Protein 4O1I (pdb70)

Organism: Mycobacterium tuberculosis (strain ATCC 25618 / H37Rv) (NCBI:txid83332)

GO terms:
  GO:0005886 plasma membrane (C, HDA)
  GO:0042128 nitrate assimilation (P, IMP)
  GO:0045893 positive regulation of DNA-templated transcription (P, IMP)

Foldseek 3Di:
DFEEEEADPDPDCCQQAVQQVVDPYHYDYDHLDPCCLVVCPPGQAYEYRCADPVPSSLVSQLSQLDDPHDRAYEYEYAPVCVVVDDVNSNHLYYHYSHDHPVVVVVSSVVSRD/DFEEEEADPPPDCCQQAVQCVVDPYHYDYDHLDLVCVVVCDVGQEYEYRCADPVVSSLVNLLSQAPPPPHRAYEYEYAPVCPVVDDCNSRHLYYHYSHDHPVRVVVSSVVSRD/DFEEEEAEPDPDCCQQAVQCVVDPYHYDYDHLDLVCLVVCPPGQEYEYEPADPVPSSLVNLLSCLDPPHDRAYEYEYAPVCPVVDDVSSNHLYYHYSPDHNVVVVVSSVVSSD/DFEEEEADPPPDCCQQAVQCVVDPYHYHYDHLDLCCLVVCPPGQAYEYECADPVVSSLVNLLSCQDDPHDRAYEYEYAVDCPVVDDVNSNHLYYHYSPDHNVVVVVVSVVSSVD/DFEEEEAEPPPDCCQQAVQQVVDPYHYDYDHLDLCCLVVCPPGQEYEYEPADPVPSRLVNLQSCLDDPHDRAYEYEYAPVCVVVDDVSSVHLYYHYSHDHNVVVVVSSVVSRD

Structure (mmCIF, N/CA/C/O backbone):
data_4O1I
#
_entry.id   4O1I
#
_cell.length_a   144.241
_cell.length_b   144.241
_cell.length_c   92.150
_cell.angle_alpha   90.000
_cell.angle_beta   90.000
_cell.angle_gamma   90.000
#
_symmetry.space_group_name_H-M   'I 41'
#
loop_
_entity.id
_entit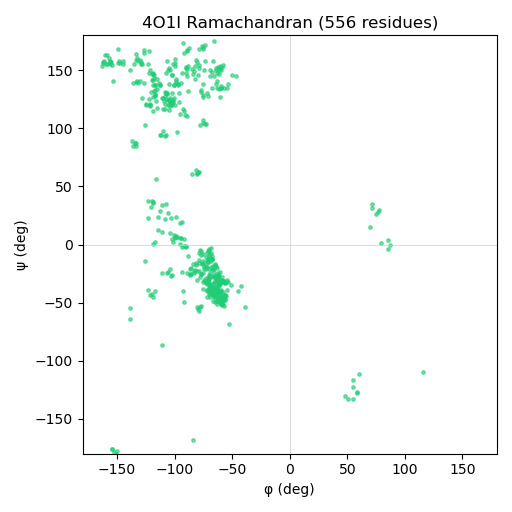y.type
_entity.pdbx_description
1 polymer 'Transcriptional regulatory protein'
2 water water
#
loop_
_atom_site.group_PDB
_atom_site.id
_atom_site.type_symbol
_atom_site.label_atom_id
_atom_site.label_alt_id
_atom_site.label_comp_id
_atom_site.label_asym_id
_atom_site.label_entity_id
_atom_site.label_seq_id
_atom_site.pdbx_PDB_ins_code
_atom_site.Cartn_x
_atom_site.Cartn_y
_atom_site.Cartn_z
_atom_site.occupancy
_atom_site.B_iso_or_equiv
_atom_site.auth_seq_id
_atom_site.auth_comp_id
_atom_site.auth_asym_id
_atom_site.auth_atom_id
_atom_site.pdbx_PDB_model_num
ATOM 1 N N . MET A 1 21 ? 13.617 -25.905 28.717 1.00 61.83 1 MET A N 1
ATOM 2 C CA . MET A 1 21 ? 13.718 -24.473 29.049 1.00 62.33 1 MET A CA 1
ATOM 3 C C . MET A 1 21 ? 13.907 -23.593 27.805 1.00 45.02 1 MET A C 1
ATOM 4 O O . MET A 1 21 ? 13.147 -22.645 27.616 1.00 56.87 1 MET A O 1
ATOM 9 N N . LEU A 1 22 ? 14.903 -23.895 26.963 1.00 36.14 2 LEU A N 1
ATOM 10 C CA . LEU A 1 22 ? 15.117 -23.120 25.726 1.00 28.42 2 LEU A CA 1
ATOM 11 C C . LEU A 1 22 ? 14.343 -23.719 24.552 1.00 31.02 2 LEU A C 1
ATOM 12 O O . LEU A 1 22 ? 14.147 -24.936 24.492 1.00 28.69 2 LEU A O 1
ATOM 17 N N . GLU A 1 23 ? 13.890 -22.862 23.635 1.00 31.62 3 GLU A N 1
ATOM 18 C CA . GLU A 1 23 ? 13.382 -23.330 22.347 1.00 36.62 3 GLU A CA 1
ATOM 19 C C . GLU A 1 23 ? 14.461 -23.048 21.311 1.00 33.23 3 GLU A C 1
ATOM 20 O O . GLU A 1 23 ? 14.922 -21.911 21.169 1.00 33.63 3 GLU A O 1
ATOM 26 N N . LEU A 1 24 ? 14.851 -24.088 20.585 1.00 27.51 4 LEU A N 1
ATOM 27 C CA . LEU A 1 24 ? 15.943 -23.992 19.633 1.00 24.49 4 LEU A CA 1
ATOM 28 C C . LEU A 1 24 ? 15.485 -24.297 18.217 1.00 27.68 4 LEU A C 1
ATOM 29 O O . LEU A 1 24 ? 14.710 -25.230 17.988 1.00 34.39 4 LEU A O 1
ATOM 34 N N . LEU A 1 25 ? 15.960 -23.497 17.270 1.00 26.63 5 LEU A N 1
ATOM 35 C CA . LEU A 1 25 ? 15.726 -23.770 15.863 1.00 24.24 5 LEU A CA 1
ATOM 36 C C . LEU A 1 25 ? 16.986 -24.329 15.231 1.00 25.31 5 LEU A C 1
ATOM 37 O O . LEU A 1 25 ? 18.041 -23.688 15.245 1.00 24.97 5 LEU A O 1
ATOM 42 N N . LEU A 1 26 ? 16.869 -25.518 14.659 1.00 28.04 6 LEU A N 1
ATOM 43 C CA . LEU A 1 26 ? 17.994 -26.128 13.978 1.00 28.67 6 LEU A CA 1
ATOM 44 C C . LEU A 1 26 ? 17.787 -26.116 12.473 1.00 25.31 6 LEU A C 1
ATOM 45 O O . LEU A 1 26 ? 16.863 -26.738 11.956 1.00 27.89 6 LEU A O 1
ATOM 50 N N . LEU A 1 27 ? 18.654 -25.397 11.772 1.00 23.13 7 LEU A N 1
ATOM 51 C CA . LEU A 1 27 ? 18.593 -25.358 10.322 1.00 21.56 7 LEU A CA 1
ATOM 52 C C . LEU A 1 27 ? 19.471 -26.452 9.751 1.00 21.40 7 LEU A C 1
ATOM 53 O O . LEU A 1 27 ? 20.696 -26.404 9.865 1.00 20.93 7 LEU A O 1
ATOM 58 N N . THR A 1 28 ? 18.838 -27.444 9.140 1.00 22.48 8 THR A N 1
ATOM 59 C CA . THR A 1 28 ? 19.550 -28.625 8.682 1.00 24.24 8 THR A CA 1
ATOM 60 C C . THR A 1 28 ? 18.807 -29.324 7.553 1.00 25.96 8 THR A C 1
ATOM 61 O O . THR A 1 28 ? 17.587 -29.204 7.431 1.00 27.56 8 THR A O 1
ATOM 65 N N . SER A 1 29 ? 19.547 -30.072 6.744 1.00 32.04 9 SER A N 1
ATOM 66 C CA . SER A 1 29 ? 18.939 -30.834 5.666 1.00 36.49 9 SER A CA 1
ATOM 67 C C . SER A 1 29 ? 18.692 -32.262 6.139 1.00 43.16 9 SER A C 1
ATOM 68 O O . SER A 1 29 ? 18.172 -33.094 5.391 1.00 44.16 9 SER A O 1
ATOM 71 N N . GLU A 1 30 ? 19.059 -32.529 7.393 1.00 46.85 10 GLU A N 1
ATOM 72 C CA . GLU A 1 30 ? 18.849 -33.841 7.996 1.00 53.82 10 GLU A CA 1
ATOM 73 C C . GLU A 1 30 ? 17.390 -33.948 8.425 1.00 58.84 10 GLU A C 1
ATOM 74 O O . GLU A 1 30 ? 16.734 -32.939 8.679 1.00 52.91 10 GLU A O 1
ATOM 80 N N . LEU A 1 31 ? 16.884 -35.173 8.500 1.00 73.35 11 LEU A N 1
ATOM 81 C CA . LEU A 1 31 ? 15.501 -35.404 8.905 1.00 88.93 11 LEU A CA 1
ATOM 82 C C . LEU A 1 31 ? 15.302 -35.207 10.408 1.00 95.90 11 LEU A C 1
ATOM 83 O O . LEU A 1 31 ? 14.221 -34.807 10.856 1.00 97.84 11 LEU A O 1
ATOM 88 N N . TYR A 1 32 ? 16.351 -35.494 11.178 1.00 99.32 12 TYR A N 1
ATOM 89 C CA . TYR A 1 32 ? 16.303 -35.393 12.633 1.00 98.07 12 TYR A CA 1
ATOM 90 C C . TYR A 1 32 ? 17.513 -34.634 13.184 1.00 84.86 12 TYR A C 1
ATOM 91 O O . TYR A 1 32 ? 18.546 -34.550 12.516 1.00 89.91 12 TYR A O 1
ATOM 100 N N . PRO A 1 33 ? 17.386 -34.070 14.402 1.00 68.61 13 PRO A N 1
ATOM 101 C CA . PRO A 1 33 ? 18.469 -33.254 14.965 1.00 63.54 13 PRO A CA 1
ATOM 102 C C . PRO A 1 33 ? 19.656 -34.074 15.467 1.00 67.26 13 PRO A C 1
ATOM 103 O O . PRO A 1 33 ? 20.757 -33.538 15.634 1.00 69.94 13 PRO A O 1
ATOM 107 N N . ASP A 1 34 ? 19.425 -35.361 15.703 1.00 67.31 14 ASP A N 1
ATOM 108 C CA . ASP A 1 34 ? 20.412 -36.216 16.356 1.00 68.06 14 ASP A CA 1
ATOM 109 C C . ASP A 1 34 ? 21.722 -36.425 15.585 1.00 66.55 14 ASP A C 1
ATOM 110 O O . ASP A 1 34 ? 22.787 -36.403 16.193 1.00 68.45 14 ASP A O 1
ATOM 115 N N . PRO A 1 35 ? 21.660 -36.616 14.250 1.00 63.82 15 PRO A N 1
ATOM 116 C CA . PRO A 1 35 ? 22.933 -36.683 13.515 1.00 61.31 15 PRO A CA 1
ATOM 117 C C . PRO A 1 35 ? 23.773 -35.396 13.588 1.00 51.67 15 PRO A C 1
ATOM 118 O O . PRO A 1 35 ? 24.995 -35.461 13.429 1.00 54.84 15 PRO A O 1
ATOM 122 N N . VAL A 1 36 ? 23.128 -34.255 13.825 1.00 38.13 16 VAL A N 1
ATOM 123 C CA . VAL A 1 36 ? 23.811 -32.962 13.850 1.00 32.40 16 VAL A CA 1
ATOM 124 C C . VAL A 1 36 ? 24.512 -32.721 15.187 1.00 36.36 16 VAL A C 1
ATOM 125 O O . VAL A 1 36 ? 25.704 -32.411 15.216 1.00 41.31 16 VAL A O 1
ATOM 129 N N . LEU A 1 37 ? 23.757 -32.847 16.282 1.00 36.47 17 LEU A N 1
ATOM 130 C CA . LEU A 1 37 ? 24.279 -32.703 17.644 1.00 32.13 17 LEU A CA 1
ATOM 131 C C . LEU A 1 37 ? 23.718 -33.801 18.515 1.00 32.09 17 LEU A C 1
ATOM 132 O O . LEU A 1 37 ? 22.707 -33.594 19.197 1.00 37.88 17 LEU A O 1
ATOM 137 N N . PRO A 1 38 ? 24.363 -34.974 18.508 1.00 26.25 18 PRO A N 1
ATOM 138 C CA . PRO A 1 38 ? 23.831 -36.147 19.226 1.00 26.63 18 PRO A CA 1
ATOM 139 C C . PRO A 1 38 ? 23.547 -35.928 20.721 1.00 29.48 18 PRO A C 1
ATOM 140 O O . PRO A 1 38 ? 22.598 -36.513 21.244 1.00 32.63 18 PRO A O 1
ATOM 144 N N . ALA A 1 39 ? 24.328 -35.085 21.389 1.00 28.61 19 ALA A N 1
ATOM 145 C CA . ALA A 1 39 ? 24.156 -34.904 22.827 1.00 25.76 19 ALA A CA 1
ATOM 146 C C . ALA A 1 39 ? 22.988 -33.992 23.194 1.00 27.80 19 ALA A C 1
ATOM 147 O O . ALA A 1 39 ? 22.535 -34.015 24.340 1.00 35.80 19 ALA A O 1
ATOM 149 N N . LEU A 1 40 ? 22.481 -33.220 22.232 1.00 27.38 20 LEU A N 1
ATOM 150 C CA . LEU A 1 40 ? 21.450 -32.224 22.527 1.00 23.99 20 LEU A CA 1
ATOM 151 C C . LEU A 1 40 ? 20.178 -32.851 23.069 1.00 25.27 20 LEU A C 1
ATOM 152 O O . LEU A 1 40 ? 19.501 -32.264 23.915 1.00 28.61 20 LEU A O 1
ATOM 157 N N . SER A 1 41 ? 19.859 -34.047 22.584 1.00 24.83 21 SER A N 1
ATOM 158 C CA . SER A 1 41 ? 18.642 -34.727 23.003 1.00 26.77 21 SER A CA 1
ATOM 159 C C . SER A 1 41 ? 18.659 -35.017 24.494 1.00 25.62 21 SER A C 1
ATOM 160 O O . SER A 1 41 ? 17.608 -35.033 25.132 1.00 28.99 2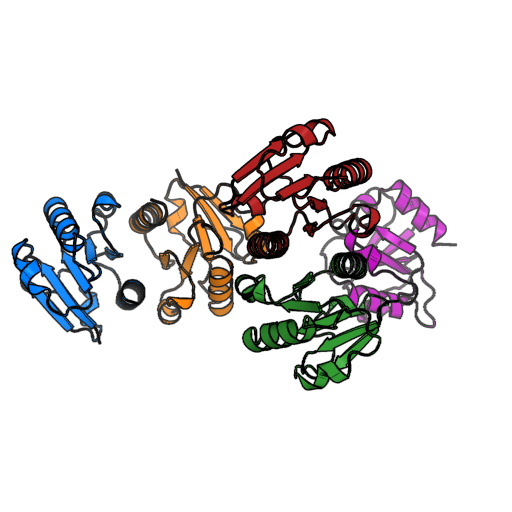1 SER A O 1
ATOM 163 N N . LEU A 1 42 ? 19.852 -35.208 25.057 1.00 24.19 22 LEU A N 1
ATOM 164 C CA . LEU A 1 42 ? 19.977 -35.504 26.480 1.00 24.85 22 LEU A CA 1
ATOM 165 C C . LEU A 1 42 ? 19.584 -34.335 27.397 1.00 28.23 22 LEU A C 1
ATOM 166 O O . LEU A 1 42 ? 19.387 -34.529 28.595 1.00 33.33 22 LEU A O 1
ATOM 171 N N . LEU A 1 43 ? 19.428 -33.146 26.816 1.00 25.18 23 LEU A N 1
ATOM 172 C CA . LEU A 1 43 ? 19.080 -31.923 27.536 1.00 24.25 23 LEU A CA 1
ATOM 173 C C . LEU A 1 43 ? 17.581 -31.632 27.397 1.00 26.35 23 LEU A C 1
ATOM 174 O O . LEU A 1 43 ? 16.936 -32.136 26.476 1.00 27.07 23 LEU A O 1
ATOM 179 N N . PRO A 1 44 ? 17.009 -30.818 28.306 1.00 28.21 24 PRO A N 1
ATOM 180 C CA . PRO A 1 44 ? 15.549 -30.620 28.271 1.00 29.08 24 PRO A CA 1
ATOM 181 C C . PRO A 1 44 ? 15.042 -29.672 27.179 1.00 29.96 24 PRO A C 1
ATOM 182 O O . PRO A 1 44 ? 13.827 -29.590 26.972 1.00 29.12 24 PRO A O 1
ATOM 186 N N . HIS A 1 45 ? 15.947 -28.978 26.489 1.00 30.02 25 HIS A N 1
ATOM 187 C CA . HIS A 1 45 ? 15.543 -27.987 25.487 1.00 32.59 25 HIS A CA 1
ATOM 188 C C . HIS A 1 45 ? 14.749 -28.603 24.350 1.00 34.98 25 HIS A C 1
ATOM 189 O O . HIS A 1 45 ? 14.972 -29.749 23.969 1.00 38.73 25 HIS A O 1
ATOM 196 N N . THR A 1 46 ? 13.807 -27.840 23.816 1.00 37.87 26 THR A N 1
ATOM 197 C CA . THR A 1 46 ? 13.023 -28.310 22.689 1.00 40.73 26 THR A CA 1
ATOM 198 C C . THR A 1 46 ? 13.618 -27.776 21.394 1.00 38.77 26 THR A C 1
ATOM 199 O O . THR A 1 46 ? 14.015 -26.613 21.311 1.00 39.35 26 THR A O 1
ATOM 203 N N . VAL A 1 47 ? 13.693 -28.656 20.398 1.00 31.79 27 VAL A N 1
ATOM 204 C CA . VAL A 1 47 ? 14.345 -28.372 19.125 1.00 26.91 27 VAL A CA 1
ATOM 205 C C . VAL A 1 47 ? 13.390 -28.531 17.958 1.00 31.23 27 VAL A C 1
ATOM 206 O O . VAL A 1 47 ? 12.846 -29.609 17.739 1.00 36.08 27 VAL A O 1
ATOM 210 N N . ARG A 1 48 ? 13.207 -27.450 17.208 1.00 31.15 28 ARG A N 1
ATOM 211 C CA . ARG A 1 48 ? 12.472 -27.474 15.945 1.00 30.32 28 ARG A CA 1
ATOM 212 C C . ARG A 1 48 ? 13.477 -27.548 14.816 1.00 28.70 28 ARG A C 1
ATOM 213 O O . ARG A 1 48 ? 14.530 -26.915 14.876 1.00 26.81 28 ARG A O 1
ATOM 221 N N . THR A 1 49 ? 13.172 -28.331 13.790 1.00 27.14 29 THR A N 1
ATOM 222 C CA . THR A 1 49 ? 14.052 -28.380 12.621 1.00 28.22 29 THR A CA 1
ATOM 223 C C . THR A 1 49 ? 13.442 -27.637 11.439 1.00 29.01 29 THR A C 1
ATOM 224 O O . THR A 1 49 ? 12.222 -27.549 11.298 1.00 30.53 29 THR A O 1
ATOM 228 N N . ALA A 1 50 ? 14.307 -27.089 10.598 1.00 27.50 30 ALA A N 1
ATOM 229 C CA . ALA A 1 50 ? 13.887 -26.441 9.363 1.00 32.06 30 ALA A CA 1
ATOM 230 C C . ALA A 1 50 ? 14.996 -26.644 8.338 1.00 29.87 30 ALA A C 1
ATOM 231 O O . ALA A 1 50 ? 16.144 -26.894 8.717 1.00 29.68 30 ALA A O 1
ATOM 233 N N . PRO A 1 51 ? 14.663 -26.548 7.038 1.00 29.88 31 PRO A N 1
ATOM 234 C CA . PRO A 1 51 ? 15.664 -26.776 5.988 1.00 28.57 31 PRO A CA 1
ATOM 235 C C . PRO A 1 51 ? 16.800 -25.769 6.061 1.00 27.77 31 PRO A C 1
ATOM 236 O O . PRO A 1 51 ? 16.605 -24.645 6.535 1.00 26.82 31 PRO A O 1
ATOM 240 N N . ALA A 1 52 ? 17.981 -26.159 5.594 1.00 27.21 32 ALA A N 1
ATOM 241 C CA . ALA A 1 52 ? 19.117 -25.254 5.640 1.00 24.68 32 ALA A CA 1
ATOM 242 C C . ALA A 1 52 ? 19.034 -24.283 4.472 1.00 25.06 32 ALA A C 1
ATOM 243 O O . ALA A 1 52 ? 19.911 -24.264 3.605 1.00 25.36 32 ALA A O 1
ATOM 245 N N . GLU A 1 53 ? 17.963 -23.490 4.459 1.00 28.84 33 GLU A N 1
ATOM 246 C CA . GLU A 1 53 ? 17.711 -22.518 3.399 1.00 31.92 33 GLU A CA 1
ATOM 247 C C . GLU A 1 53 ? 17.337 -21.150 3.948 1.00 30.15 33 GLU A C 1
ATOM 248 O O . GLU A 1 53 ? 16.907 -21.026 5.096 1.00 29.78 33 GLU A O 1
ATOM 254 N N . ALA A 1 54 ? 17.484 -20.127 3.110 1.00 29.15 34 ALA A N 1
ATOM 255 C CA . ALA A 1 54 ? 17.203 -18.752 3.510 1.00 30.00 34 ALA A CA 1
ATOM 256 C C . ALA A 1 54 ? 15.769 -18.557 3.992 1.00 32.28 34 ALA A C 1
ATOM 257 O O . ALA A 1 54 ? 15.520 -17.738 4.870 1.00 33.20 34 ALA A O 1
ATOM 259 N N . SER A 1 55 ? 14.837 -19.326 3.437 1.00 32.64 35 SER A N 1
ATOM 260 C CA . SER A 1 55 ? 13.432 -19.186 3.792 1.00 32.87 35 SER A CA 1
ATOM 261 C C . SER A 1 55 ? 13.164 -19.628 5.233 1.00 31.99 35 SER A C 1
ATOM 262 O O . SER A 1 55 ? 12.155 -19.250 5.831 1.00 34.17 35 SER A O 1
ATOM 265 N N . SER A 1 56 ? 14.071 -20.414 5.797 1.00 30.11 36 SER A N 1
ATOM 266 C CA . SER A 1 56 ? 13.896 -20.858 7.171 1.00 28.69 36 SER A CA 1
ATOM 267 C C . SER A 1 56 ? 13.993 -19.701 8.174 1.00 29.77 36 SER A C 1
ATOM 268 O O . SER A 1 56 ? 13.465 -19.806 9.284 1.00 29.83 36 SER A O 1
ATOM 271 N N . LEU A 1 57 ? 14.630 -18.594 7.772 1.00 31.20 37 LEU A N 1
ATOM 272 C CA . LEU A 1 57 ? 14.670 -17.369 8.581 1.00 34.65 37 LEU A CA 1
ATOM 273 C C . LEU A 1 57 ? 13.269 -16.907 8.985 1.00 37.96 37 LEU A C 1
ATOM 274 O O . LEU A 1 57 ? 13.066 -16.362 10.068 1.00 40.67 37 LEU A O 1
ATOM 279 N N . LEU A 1 58 ? 12.309 -17.157 8.139 1.00 41.08 38 LEU A N 1
ATOM 280 C CA . LEU A 1 58 ? 10.971 -16.761 8.416 1.00 42.50 38 LEU A CA 1
ATOM 281 C C . LEU A 1 58 ? 10.386 -17.606 9.531 1.00 43.93 38 LEU A C 1
ATOM 282 O O . LEU A 1 58 ? 9.326 -17.327 10.055 1.00 45.65 38 LEU A O 1
ATOM 287 N N . GLU A 1 59 ? 11.070 -18.672 9.864 1.00 43.86 39 GLU A N 1
ATOM 288 C CA . GLU A 1 59 ? 10.566 -19.577 10.850 1.00 47.01 39 GLU A CA 1
ATOM 289 C C . GLU A 1 59 ? 11.208 -19.436 12.193 1.00 50.51 39 GLU A C 1
ATOM 290 O O . GLU A 1 59 ? 10.926 -20.194 13.070 1.00 54.62 39 GLU A O 1
ATOM 296 N N . ALA A 1 60 ? 12.073 -18.463 12.367 1.00 46.74 40 ALA A N 1
ATOM 297 C CA . ALA A 1 60 ? 12.780 -18.351 13.611 1.00 40.96 40 ALA A CA 1
ATOM 298 C C . ALA A 1 60 ? 11.809 -18.134 14.716 1.00 49.68 40 ALA A C 1
ATOM 299 O O . ALA A 1 60 ? 11.880 -18.773 15.715 1.00 50.00 40 ALA A O 1
ATOM 301 N N . GLY A 1 61 ? 10.843 -17.270 14.522 1.00 51.14 41 GLY A N 1
ATOM 302 C CA . GLY A 1 61 ? 9.830 -17.086 15.524 1.00 54.73 41 GLY A CA 1
ATOM 303 C C . GLY A 1 61 ? 10.362 -16.664 16.854 1.00 54.78 41 GLY A C 1
ATOM 304 O O . GLY A 1 61 ? 11.079 -15.707 16.966 1.00 50.13 41 GLY A O 1
ATOM 305 N N . ASN A 1 62 ? 9.975 -17.402 17.875 1.00 57.23 42 ASN A N 1
ATOM 306 C CA . ASN A 1 62 ? 10.358 -17.098 19.237 1.00 64.02 42 ASN A CA 1
ATOM 307 C C . ASN A 1 62 ? 11.449 -17.934 19.833 1.00 51.13 42 ASN A C 1
ATOM 308 O O . ASN A 1 62 ? 11.555 -18.076 21.011 1.00 48.05 42 ASN A O 1
ATOM 313 N N . ALA A 1 63 ? 12.240 -18.517 18.984 1.00 41.82 43 ALA A N 1
ATOM 314 C CA . ALA A 1 63 ? 13.358 -19.329 19.439 1.00 33.18 43 ALA A CA 1
ATOM 315 C C . ALA A 1 63 ? 14.322 -18.492 20.271 1.00 31.64 43 ALA A C 1
ATOM 316 O O . ALA A 1 63 ? 14.405 -17.268 20.102 1.00 35.60 43 ALA A O 1
ATOM 318 N N . ASP A 1 64 ? 15.041 -19.152 21.174 1.00 32.48 44 ASP A N 1
ATOM 319 C CA . ASP A 1 64 ? 16.022 -18.473 22.011 1.00 32.51 44 ASP A CA 1
ATOM 320 C C . ASP A 1 64 ? 17.391 -18.447 21.331 1.00 27.92 44 ASP A C 1
ATOM 321 O O . ASP A 1 64 ? 18.219 -17.578 21.604 1.00 27.62 44 ASP A O 1
ATOM 326 N N . ALA A 1 65 ? 17.608 -19.402 20.432 1.00 25.13 45 ALA A N 1
ATOM 327 C CA . ALA A 1 65 ? 18.820 -19.475 19.629 1.00 22.51 45 ALA A CA 1
ATOM 328 C C . ALA A 1 65 ? 18.541 -20.254 18.340 1.00 21.79 45 ALA A C 1
ATOM 329 O O . ALA A 1 65 ? 17.594 -21.042 18.271 1.00 21.70 45 ALA A O 1
ATOM 331 N N . VAL A 1 66 ? 19.363 -20.011 17.323 1.00 20.93 46 VAL A N 1
ATOM 332 C CA . VAL A 1 66 ? 19.294 -20.732 16.057 1.00 22.02 46 VAL A CA 1
ATOM 333 C C . VAL A 1 66 ? 20.605 -21.467 15.805 1.00 20.59 46 VAL A C 1
ATOM 334 O O . VAL A 1 66 ? 21.678 -20.863 15.855 1.00 19.62 46 VAL A O 1
ATOM 338 N N . LEU A 1 67 ? 20.522 -22.768 15.547 1.00 23.38 47 LEU A N 1
ATOM 339 C CA . LEU A 1 67 ? 21.720 -23.536 15.234 1.00 22.21 47 LEU A CA 1
ATOM 340 C C . LEU A 1 67 ? 21.721 -23.857 13.759 1.00 22.54 47 LEU A C 1
ATOM 341 O O . LEU A 1 67 ? 20.733 -24.364 13.221 1.00 24.57 47 LEU A O 1
ATOM 346 N N . VAL A 1 68 ? 22.843 -23.557 13.114 1.00 19.05 48 VAL A N 1
ATOM 347 C CA . VAL A 1 68 ? 23.018 -23.818 11.694 1.00 17.76 48 VAL A CA 1
ATOM 348 C C . VAL A 1 68 ? 23.912 -25.025 11.518 1.00 17.65 48 VAL A C 1
ATOM 349 O O . VAL A 1 68 ? 25.029 -25.070 12.039 1.00 17.20 48 VAL A O 1
ATOM 353 N N . ASP A 1 69 ? 23.405 -26.011 10.794 1.00 18.60 49 ASP A N 1
ATOM 354 C CA . ASP A 1 69 ? 24.158 -27.221 10.524 1.00 22.07 49 ASP A CA 1
ATOM 355 C C . ASP A 1 69 ? 25.190 -26.983 9.421 1.00 22.80 49 ASP A C 1
ATOM 356 O O . ASP A 1 69 ? 24.858 -26.961 8.229 1.00 23.80 49 ASP A O 1
ATOM 361 N N . ALA A 1 70 ? 26.447 -26.830 9.825 1.00 20.60 50 ALA A N 1
ATOM 362 C CA . ALA A 1 70 ? 27.523 -26.572 8.868 1.00 20.07 50 ALA A CA 1
ATOM 363 C C . ALA A 1 70 ? 28.577 -27.675 8.901 1.00 22.46 50 ALA A C 1
ATOM 364 O O . ALA A 1 70 ? 29.772 -27.422 8.751 1.00 22.04 50 ALA A O 1
ATOM 366 N N . ARG A 1 71 ? 28.118 -28.905 9.099 1.00 24.82 51 ARG A N 1
ATOM 367 C CA . ARG A 1 71 ? 28.996 -30.066 9.145 1.00 25.61 51 ARG A CA 1
ATOM 368 C C . ARG A 1 71 ? 29.591 -30.403 7.785 1.00 28.77 51 ARG A C 1
ATOM 369 O O . ARG A 1 71 ? 30.734 -30.858 7.697 1.00 32.19 51 ARG A O 1
ATOM 377 N N . ASN A 1 72 ? 28.809 -30.189 6.731 1.00 32.86 52 ASN A N 1
ATOM 378 C CA . ASN A 1 72 ? 29.189 -30.662 5.409 1.00 37.07 52 ASN A CA 1
ATOM 379 C C . ASN A 1 72 ? 29.266 -29.566 4.364 1.00 49.09 52 ASN A C 1
ATOM 380 O O . ASN A 1 72 ? 30.145 -29.602 3.502 1.00 55.94 52 ASN A O 1
ATOM 385 N N . ASP A 1 73 ? 28.338 -28.612 4.414 1.00 49.87 53 ASP A N 1
ATOM 386 C CA . ASP A 1 73 ? 28.411 -27.469 3.505 1.00 51.84 53 ASP A CA 1
ATOM 387 C C . ASP A 1 73 ? 28.727 -26.195 4.262 1.00 46.84 53 ASP A C 1
ATOM 388 O O . ASP A 1 73 ? 27.834 -25.499 4.755 1.00 48.09 53 ASP A O 1
ATOM 393 N N . LEU A 1 74 ? 30.013 -25.884 4.310 1.00 29.81 54 LEU A N 1
ATOM 394 C CA . LEU A 1 74 ? 30.504 -24.749 5.058 1.00 25.29 54 LEU A CA 1
ATOM 395 C C . LEU A 1 74 ? 30.106 -23.431 4.408 1.00 26.65 54 LEU A C 1
ATOM 396 O O . LEU A 1 74 ? 29.746 -22.471 5.099 1.00 25.79 54 LEU A O 1
ATOM 401 N N . SER A 1 75 ? 30.129 -23.396 3.082 1.00 31.28 55 SER A N 1
ATOM 402 C CA . SER A 1 75 ? 29.832 -22.168 2.363 1.00 34.38 55 SER A CA 1
ATOM 403 C C . SER A 1 75 ? 28.403 -21.709 2.600 1.00 30.02 55 SER A C 1
ATOM 404 O O . SER A 1 75 ? 28.180 -20.560 2.965 1.00 31.09 55 SER A O 1
ATOM 407 N N . SER A 1 76 ? 27.436 -22.603 2.412 1.00 28.32 56 SER A N 1
ATOM 408 C CA . SER A 1 76 ? 26.041 -22.220 2.584 1.00 33.80 56 SER A CA 1
ATOM 409 C C . SER A 1 76 ? 25.770 -22.052 4.063 1.00 37.11 56 SER A C 1
ATOM 410 O O . SER A 1 76 ? 24.915 -21.256 4.457 1.00 37.34 56 SER A O 1
ATOM 413 N N . GLY A 1 77 ? 26.513 -22.805 4.872 1.00 37.31 57 GLY A N 1
ATOM 414 C CA . GLY A 1 77 ? 26.443 -22.664 6.312 1.00 35.84 57 GLY A CA 1
ATOM 415 C C . GLY A 1 77 ? 26.771 -21.240 6.703 1.00 27.47 57 GLY A C 1
ATOM 416 O O . GLY A 1 77 ? 25.984 -20.605 7.415 1.00 31.18 57 GLY A O 1
ATOM 417 N N . ARG A 1 78 ? 27.908 -20.719 6.241 1.00 24.00 58 ARG A N 1
ATOM 418 C CA . ARG A 1 78 ? 28.237 -19.350 6.625 1.00 21.50 58 ARG A CA 1
ATOM 419 C C . ARG A 1 78 ? 27.332 -18.306 5.977 1.00 21.88 58 ARG A C 1
ATOM 420 O O . ARG A 1 78 ? 27.008 -17.297 6.606 1.00 21.83 58 ARG A O 1
ATOM 428 N N . GLY A 1 79 ? 26.898 -18.566 4.749 1.00 21.20 59 GLY A N 1
ATOM 429 C CA . GLY A 1 79 ? 25.885 -17.734 4.130 1.00 21.38 59 GLY A CA 1
ATOM 430 C C . GLY A 1 79 ? 24.631 -17.667 4.983 1.00 21.42 59 GLY A C 1
ATOM 431 O O . GLY A 1 79 ? 24.047 -16.594 5.166 1.00 22.99 59 GLY A O 1
ATOM 432 N N . LEU A 1 80 ? 24.208 -18.814 5.505 1.00 20.97 60 LEU A N 1
ATOM 433 C CA . LEU A 1 80 ? 23.054 -18.845 6.389 1.00 22.29 60 LEU A CA 1
ATOM 434 C C . LEU A 1 80 ? 23.284 -18.032 7.657 1.00 21.64 60 LEU A C 1
ATOM 435 O O . LEU A 1 80 ? 22.413 -17.263 8.056 1.00 23.32 60 LEU A O 1
ATOM 440 N N . CYS A 1 81 ? 24.451 -18.181 8.279 1.00 21.85 61 CYS A N 1
ATOM 441 C CA . CYS A 1 81 ? 24.749 -17.448 9.511 1.00 22.54 61 CYS A CA 1
ATOM 442 C C . CYS A 1 81 ? 24.774 -15.946 9.296 1.00 22.57 61 CYS A C 1
ATOM 443 O O . CYS A 1 81 ? 24.325 -15.191 10.161 1.00 26.19 61 CYS A O 1
ATOM 446 N N . ARG A 1 82 ? 25.310 -15.514 8.155 1.00 23.18 62 ARG A N 1
ATOM 447 C CA . ARG A 1 82 ? 25.412 -14.090 7.874 1.00 21.65 62 ARG A CA 1
ATOM 448 C C . ARG A 1 82 ? 24.029 -13.470 7.810 1.00 22.75 62 ARG A C 1
ATOM 449 O O . ARG A 1 82 ? 23.816 -12.367 8.317 1.00 22.53 62 ARG A O 1
ATOM 457 N N . LEU A 1 83 ? 23.094 -14.200 7.202 1.00 23.22 63 LEU A N 1
ATOM 458 C CA . LEU A 1 83 ? 21.708 -13.767 7.115 1.00 24.89 63 LEU A CA 1
ATOM 459 C C . LEU A 1 83 ? 21.044 -13.713 8.482 1.00 25.60 63 LEU A C 1
ATOM 460 O O . LEU A 1 83 ? 20.332 -12.751 8.772 1.00 27.73 63 LEU A O 1
ATOM 465 N N . LEU A 1 84 ? 21.294 -14.715 9.325 1.00 22.86 64 LEU A N 1
ATOM 466 C CA . LEU A 1 84 ? 20.706 -14.747 10.665 1.00 24.41 64 LEU A CA 1
ATOM 467 C C . LEU A 1 84 ? 21.197 -13.615 11.569 1.00 28.29 64 LEU A C 1
ATOM 468 O O . LEU A 1 84 ? 20.449 -13.135 12.414 1.00 30.98 64 LEU A O 1
ATOM 473 N N . SER A 1 85 ? 22.451 -13.199 11.406 1.00 31.00 65 SER A N 1
ATOM 474 C CA . SER A 1 85 ? 23.023 -12.154 12.260 1.00 35.82 65 SER A CA 1
ATOM 475 C C . SER A 1 85 ? 22.927 -10.768 11.629 1.00 40.19 65 SER A C 1
ATOM 476 O O . SER A 1 85 ? 23.627 -9.844 12.043 1.00 42.63 65 SER A O 1
ATOM 479 N N . SER A 1 86 ? 21.931 -10.611 10.523 1.00 43.48 66 SER A N 1
ATOM 480 C CA . SER A 1 86 ? 21.786 -9.376 9.765 1.00 49.88 66 SER A CA 1
ATOM 481 C C . SER A 1 86 ? 20.898 -8.354 10.446 1.00 62.09 66 SER A C 1
ATOM 482 O O . SER A 1 86 ? 20.542 -8.490 11.614 1.00 60.83 66 SER A O 1
ATOM 485 N N . THR A 1 87 ? 20.530 -7.319 9.733 1.00 72.63 67 THR A N 1
ATOM 486 C CA . THR A 1 87 ? 20.011 -6.103 10.338 1.00 88.71 67 THR A CA 1
ATOM 487 C C . THR A 1 87 ? 19.087 -5.807 11.515 1.00 94.08 67 THR A C 1
ATOM 488 O O . THR A 1 87 ? 19.420 -5.024 12.389 1.00 95.07 67 THR A O 1
ATOM 492 N N . GLY A 1 88 ? 17.913 -6.405 11.512 1.00 91.37 68 GLY A N 1
ATOM 493 C CA . GLY A 1 88 ? 17.049 -6.445 12.684 1.00 92.30 68 GLY A CA 1
ATOM 494 C C . GLY A 1 88 ? 16.812 -7.845 13.212 1.00 90.33 68 GLY A C 1
ATOM 495 O O . GLY A 1 88 ? 15.670 -8.289 13.338 1.00 97.51 68 GLY A O 1
ATOM 496 N N . ARG A 1 89 ? 17.899 -8.542 13.529 1.00 83.56 69 ARG A N 1
ATOM 497 C CA . ARG A 1 89 ? 17.809 -9.892 14.068 1.00 73.20 69 ARG A CA 1
ATOM 498 C C . ARG A 1 89 ? 18.628 -9.980 15.357 1.00 74.24 69 ARG A C 1
ATOM 499 O O . ARG A 1 89 ? 19.817 -9.644 15.370 1.00 75.74 69 ARG A O 1
ATOM 507 N N . SER A 1 90 ? 17.989 -10.436 16.433 1.00 71.91 70 SER A N 1
ATOM 508 C CA . SER A 1 90 ? 18.588 -10.398 17.770 1.00 68.49 70 SER A CA 1
ATOM 509 C C . SER A 1 90 ? 18.927 -11.786 18.306 1.00 63.77 70 SER A C 1
ATOM 510 O O . SER A 1 90 ? 19.801 -11.931 19.166 1.00 67.22 70 SER A O 1
ATOM 513 N N . ILE A 1 91 ? 18.221 -12.796 17.805 1.00 47.78 71 ILE A N 1
ATOM 514 C CA . ILE A 1 91 ? 18.427 -14.176 18.226 1.00 37.23 71 ILE A CA 1
ATOM 515 C C . ILE A 1 91 ? 19.856 -14.636 17.937 1.00 31.73 71 ILE A C 1
ATOM 516 O O . ILE A 1 91 ? 20.331 -14.513 16.806 1.00 31.35 71 ILE A O 1
ATOM 521 N N . PRO A 1 92 ? 20.542 -15.157 18.977 1.00 26.53 72 PRO A N 1
ATOM 522 C CA . PRO A 1 92 ? 21.916 -15.666 18.950 1.00 23.55 72 PRO A CA 1
ATOM 523 C C . PRO A 1 92 ? 22.081 -16.766 17.934 1.00 22.74 72 PRO A C 1
ATOM 524 O O . PRO A 1 92 ? 21.268 -17.688 17.883 1.00 27.19 72 PRO A O 1
ATOM 528 N N . VAL A 1 93 ? 23.152 -16.692 17.160 1.00 21.40 73 VAL A N 1
ATOM 529 C CA . VAL A 1 93 ? 23.364 -17.619 16.068 1.00 22.26 73 VAL A CA 1
ATOM 530 C C . VAL A 1 93 ? 24.519 -18.533 16.427 1.00 19.75 73 VAL A C 1
ATOM 531 O O . VAL A 1 93 ? 25.610 -18.066 16.797 1.00 20.37 73 VAL A O 1
ATOM 535 N N . LEU A 1 94 ? 24.260 -19.836 16.357 1.00 18.60 74 LEU A N 1
ATOM 536 C CA . LEU A 1 94 ? 25.273 -20.838 16.649 1.00 19.58 74 LEU A CA 1
ATOM 537 C C . LEU A 1 94 ? 25.488 -21.661 15.393 1.00 20.05 74 LEU A C 1
ATOM 538 O O . LEU A 1 94 ? 24.530 -21.991 14.693 1.00 26.77 74 LEU A O 1
ATOM 543 N N . ALA A 1 95 ? 26.730 -22.024 15.112 1.00 20.46 75 ALA A N 1
ATOM 544 C CA . ALA A 1 95 ? 26.991 -22.940 14.005 1.00 18.11 75 ALA A CA 1
ATOM 545 C C . ALA A 1 95 ? 27.510 -24.250 14.567 1.00 18.01 75 ALA A C 1
ATOM 546 O O . ALA A 1 95 ? 28.323 -24.261 15.508 1.00 17.46 75 ALA A O 1
ATOM 548 N N . VAL A 1 96 ? 27.009 -25.347 14.008 1.00 21.40 76 VAL A N 1
ATOM 549 C CA . VAL A 1 96 ? 27.485 -26.673 14.355 1.00 25.03 76 VAL A CA 1
ATOM 550 C C . VAL A 1 96 ? 28.403 -27.127 13.235 1.00 27.51 76 VAL A C 1
ATOM 551 O O . VAL A 1 96 ? 28.010 -27.218 12.066 1.00 29.59 76 VAL A O 1
ATOM 555 N N . VAL A 1 97 ? 29.642 -27.395 13.609 1.00 22.83 77 VAL A N 1
ATOM 556 C CA . VAL A 1 97 ? 30.692 -27.620 12.640 1.00 21.74 77 VAL A CA 1
ATOM 557 C C . VAL A 1 97 ? 31.441 -28.917 12.958 1.00 20.22 77 VAL A C 1
ATOM 558 O O . VAL A 1 97 ? 31.418 -29.389 14.097 1.00 22.44 77 VAL A O 1
ATOM 562 N N . SER A 1 98 ? 32.089 -29.513 11.963 1.00 20.58 78 SER A N 1
ATOM 563 C CA . SER A 1 98 ? 32.909 -30.697 12.233 1.00 20.74 78 SER A CA 1
ATOM 564 C C . SER A 1 98 ? 34.303 -30.222 12.617 1.00 24.69 78 SER A C 1
ATOM 565 O O . SER A 1 98 ? 34.633 -29.047 12.457 1.00 20.30 78 SER A O 1
ATOM 568 N N . GLU A 1 99 ? 35.138 -31.126 13.109 1.00 26.89 79 GLU A N 1
ATOM 569 C CA . GLU A 1 99 ? 36.420 -30.690 13.645 1.00 34.58 79 GLU A CA 1
ATOM 570 C C . GLU A 1 99 ? 37.318 -30.079 12.561 1.00 30.34 79 GLU A C 1
ATOM 571 O O . GLU A 1 99 ? 38.080 -29.149 12.841 1.00 28.40 79 GLU A O 1
ATOM 577 N N . GLY A 1 100 ? 37.138 -30.516 11.311 1.00 26.89 80 GLY A N 1
ATOM 578 C CA . GLY A 1 100 ? 37.980 -30.047 10.213 1.00 36.12 80 GLY A CA 1
ATOM 579 C C . GLY A 1 100 ? 37.344 -28.936 9.392 1.00 36.21 80 GLY A C 1
ATOM 580 O O . GLY A 1 100 ? 37.690 -28.732 8.226 1.00 52.78 80 GLY A O 1
ATOM 581 N N . GLY A 1 101 ? 36.413 -28.217 10.012 1.00 34.57 81 GLY A N 1
ATOM 582 C CA . GLY A 1 101 ? 35.781 -27.051 9.426 1.00 21.27 81 GLY A CA 1
ATOM 583 C C . GLY A 1 101 ? 35.924 -25.870 10.366 1.00 20.62 81 GLY A C 1
ATOM 584 O O . GLY A 1 101 ? 35.668 -24.725 9.992 1.00 22.08 81 GLY A O 1
ATOM 585 N N . LEU A 1 102 ? 36.303 -26.160 11.610 1.00 21.59 82 LEU A N 1
ATOM 586 C CA . LEU A 1 102 ? 36.742 -25.140 12.561 1.00 24.47 82 LEU A CA 1
ATOM 587 C C . LEU A 1 102 ? 37.668 -24.080 11.947 1.00 23.61 82 LEU A C 1
ATOM 588 O O . LEU A 1 102 ? 37.605 -22.907 12.306 1.00 33.12 82 LEU A O 1
ATOM 593 N N . VAL A 1 103 ? 38.519 -24.496 11.017 1.00 27.86 83 VAL A N 1
ATOM 594 C CA . VAL A 1 103 ? 39.468 -23.586 10.385 1.00 24.85 83 VAL A CA 1
ATOM 595 C C . VAL A 1 103 ? 38.791 -22.541 9.472 1.00 27.49 83 VAL A C 1
ATOM 596 O O . VAL A 1 103 ? 39.317 -21.441 9.283 1.00 30.66 83 VAL A O 1
ATOM 600 N N . ALA A 1 104 ? 37.623 -22.875 8.930 1.00 24.35 84 ALA A N 1
ATOM 601 C CA . ALA A 1 104 ? 36.883 -21.975 8.042 1.00 25.32 84 ALA A CA 1
ATOM 602 C C . ALA A 1 104 ? 36.083 -20.941 8.829 1.00 20.92 84 ALA A C 1
ATOM 603 O O . ALA A 1 104 ? 35.643 -19.930 8.280 1.00 23.02 84 ALA A O 1
ATOM 605 N N . VAL A 1 105 ? 35.873 -21.217 10.111 1.00 22.92 85 VAL A N 1
ATOM 606 C CA . VAL A 1 105 ? 35.052 -20.368 10.959 1.00 21.38 85 VAL A CA 1
ATOM 607 C C . VAL A 1 105 ? 35.815 -19.102 11.331 1.00 23.88 85 VAL A C 1
ATOM 608 O O . VAL A 1 105 ? 36.960 -19.164 11.776 1.00 26.24 85 VAL A O 1
ATOM 612 N N . SER A 1 106 ? 35.197 -17.948 11.114 1.00 21.17 86 SER A N 1
ATOM 613 C CA . SER A 1 106 ? 35.839 -16.686 11.468 1.00 20.62 86 SER A CA 1
ATOM 614 C C . SER A 1 106 ? 34.816 -15.585 11.728 1.00 22.87 86 SER A C 1
ATOM 615 O O . SER A 1 106 ? 33.614 -15.820 11.665 1.00 21.34 86 SER A O 1
ATOM 618 N N . ALA A 1 107 ? 35.300 -14.376 11.981 1.00 24.57 87 ALA A N 1
ATOM 619 C CA . ALA A 1 107 ? 34.432 -13.264 12.355 1.00 23.69 87 ALA A CA 1
ATOM 620 C C . ALA A 1 107 ? 33.357 -12.924 11.317 1.00 26.14 87 ALA A C 1
ATOM 621 O O . ALA A 1 107 ? 32.257 -12.509 11.674 1.00 28.82 87 ALA A O 1
ATOM 623 N N . ASP A 1 108 ? 33.662 -13.121 10.039 1.00 28.41 88 ASP A N 1
ATOM 624 C CA . ASP A 1 108 ? 32.734 -12.752 8.973 1.00 30.67 88 ASP A CA 1
ATOM 625 C C . ASP A 1 108 ? 31.491 -13.642 8.911 1.00 25.81 88 ASP A C 1
ATOM 626 O O . ASP A 1 108 ? 30.584 -13.395 8.115 1.00 31.39 88 ASP A O 1
ATOM 631 N N . TRP A 1 109 ? 31.454 -14.671 9.755 1.00 23.59 89 TRP A N 1
ATOM 632 C CA . TRP A 1 109 ? 30.289 -15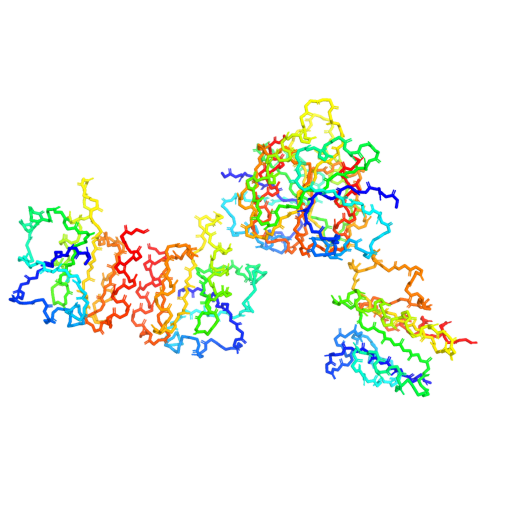.541 9.859 1.00 19.45 89 TRP A CA 1
ATOM 633 C C . TRP A 1 109 ? 29.177 -14.891 10.659 1.00 20.01 89 TRP A C 1
ATOM 634 O O . TRP A 1 109 ? 28.016 -15.265 10.510 1.00 21.77 89 TRP A O 1
ATOM 645 N N . GLY A 1 110 ? 29.537 -13.959 11.541 1.00 21.50 90 GLY A N 1
ATOM 646 C CA . GLY A 1 110 ? 28.561 -13.293 12.399 1.00 21.44 90 GLY A CA 1
ATOM 647 C C . GLY A 1 110 ? 28.008 -14.203 13.483 1.00 24.56 90 GLY A C 1
ATOM 648 O O . GLY A 1 110 ? 26.857 -14.069 13.881 1.00 27.14 90 GLY A O 1
ATOM 649 N N . LEU A 1 111 ? 28.829 -15.138 13.948 1.00 24.25 91 LEU A N 1
ATOM 650 C CA . LEU A 1 111 ? 28.421 -16.123 14.945 1.00 25.20 91 LEU A CA 1
ATOM 651 C C . LEU A 1 111 ? 28.444 -15.561 16.348 1.00 28.85 91 LEU A C 1
ATOM 652 O O . LEU A 1 111 ? 29.174 -14.613 16.646 1.00 30.38 91 LEU A O 1
ATOM 657 N N . ASP A 1 112 ? 27.666 -16.176 17.223 1.00 30.29 92 ASP A N 1
ATOM 658 C CA . ASP A 1 112 ? 27.737 -15.846 18.635 1.00 33.57 92 ASP A CA 1
ATOM 659 C C . ASP A 1 112 ? 28.437 -16.985 19.374 1.00 32.08 92 ASP A C 1
ATOM 660 O O . ASP A 1 112 ? 29.013 -16.788 20.442 1.00 33.25 92 ASP A O 1
ATOM 665 N N . GLU A 1 113 ? 28.375 -18.174 18.777 1.00 26.29 93 GLU A N 1
ATOM 666 C CA . GLU A 1 113 ? 29.048 -19.368 19.276 1.00 25.07 93 GLU A CA 1
ATOM 667 C C . GLU A 1 113 ? 29.192 -20.430 18.192 1.00 22.73 93 GLU A C 1
ATOM 668 O O . GLU A 1 113 ? 28.447 -20.438 17.213 1.00 23.27 93 GLU A O 1
ATOM 674 N N . ILE A 1 114 ? 30.156 -21.324 18.384 1.00 24.74 94 ILE A N 1
ATOM 675 C CA . ILE A 1 114 ? 30.270 -22.527 17.575 1.00 26.99 94 ILE A CA 1
ATOM 676 C C . ILE A 1 114 ? 30.210 -23.763 18.446 1.00 24.66 94 ILE A C 1
ATOM 677 O O . ILE A 1 114 ? 30.607 -23.743 19.610 1.00 24.19 94 ILE A O 1
ATOM 682 N N . LEU A 1 115 ? 29.695 -24.841 17.870 1.00 21.67 95 LEU A N 1
ATOM 683 C CA . LEU A 1 115 ? 29.678 -26.112 18.544 1.00 20.30 95 LEU A CA 1
ATOM 684 C C . LEU A 1 115 ? 30.239 -27.163 17.604 1.00 21.04 95 LEU A C 1
ATOM 685 O O . LEU A 1 115 ? 29.980 -27.141 16.393 1.00 26.65 95 LEU A O 1
ATOM 690 N N . LEU A 1 116 ? 31.025 -28.074 18.163 1.00 23.00 96 LEU A N 1
ATOM 691 C CA . LEU A 1 116 ? 31.474 -29.240 17.430 1.00 21.59 96 LEU A CA 1
ATOM 692 C C . LEU A 1 116 ? 30.376 -30.272 17.502 1.00 25.55 96 LEU A C 1
ATOM 693 O O . LEU A 1 116 ? 29.645 -30.334 18.495 1.00 26.93 96 LEU A O 1
ATOM 698 N N . LEU A 1 117 ? 30.269 -31.097 16.466 1.00 28.73 97 LEU A N 1
ATOM 699 C CA . LEU A 1 117 ? 29.225 -32.111 16.427 1.00 32.11 97 LEU A CA 1
ATOM 700 C C . LEU A 1 117 ? 29.348 -33.089 17.596 1.00 31.84 97 LEU A C 1
ATOM 701 O O . LEU A 1 117 ? 28.361 -33.677 18.025 1.00 32.43 97 LEU A O 1
ATOM 706 N N . SER A 1 118 ? 30.557 -33.207 18.141 1.00 27.38 98 SER A N 1
ATOM 707 C CA . SER A 1 118 ? 30.856 -34.202 19.165 1.00 26.15 98 SER A CA 1
ATOM 708 C C . SER A 1 118 ? 30.832 -33.605 20.564 1.00 26.24 98 SER A C 1
ATOM 709 O O . SER A 1 118 ? 31.166 -34.277 21.542 1.00 27.19 98 SER A O 1
ATOM 712 N N . THR A 1 119 ? 30.436 -32.343 20.660 1.00 23.72 99 THR A N 1
ATOM 713 C CA . THR A 1 119 ? 30.392 -31.649 21.940 1.00 23.11 99 THR A CA 1
ATOM 714 C C . THR A 1 119 ? 29.449 -32.368 22.911 1.00 23.28 99 THR A C 1
ATOM 715 O O . THR A 1 119 ? 28.357 -32.800 22.528 1.00 23.57 99 THR A O 1
ATOM 719 N N . GLY A 1 120 ? 29.885 -32.513 24.161 1.00 19.52 100 GLY A N 1
ATOM 720 C CA . GLY A 1 120 ? 29.083 -33.192 25.172 1.00 20.80 100 GLY A CA 1
ATOM 721 C C . GLY A 1 120 ? 27.963 -32.351 25.767 1.00 20.30 100 GLY A C 1
ATOM 722 O O . GLY A 1 120 ? 27.924 -31.126 25.598 1.00 18.48 100 GLY A O 1
ATOM 723 N N . PRO A 1 121 ? 27.059 -32.997 26.517 1.00 18.93 101 PRO A N 1
ATOM 724 C CA . PRO A 1 121 ? 25.876 -32.294 27.018 1.00 19.76 101 PRO A CA 1
ATOM 725 C C . PRO A 1 121 ? 26.231 -31.138 27.960 1.00 19.50 101 PRO A C 1
ATOM 726 O O . PRO A 1 121 ? 25.665 -30.056 27.828 1.00 22.39 101 PRO A O 1
ATOM 730 N N . ALA A 1 122 ? 27.169 -31.356 28.877 1.00 19.88 102 ALA A N 1
ATOM 731 C CA . ALA A 1 122 ? 27.551 -30.325 29.832 1.00 20.73 102 ALA A CA 1
ATOM 732 C C . ALA A 1 122 ? 28.074 -29.079 29.136 1.00 21.25 102 ALA A C 1
ATOM 733 O O . ALA A 1 122 ? 27.777 -27.961 29.560 1.00 24.11 102 ALA A O 1
ATOM 735 N N . GLU A 1 123 ? 28.845 -29.268 28.065 1.00 20.21 103 GLU A N 1
ATOM 736 C CA . GLU A 1 123 ? 29.391 -28.132 27.338 1.00 23.28 103 GLU A CA 1
ATOM 737 C C . GLU A 1 123 ? 28.333 -27.444 26.483 1.00 18.82 103 GLU A C 1
ATOM 738 O O . GLU A 1 123 ? 28.327 -26.223 26.389 1.00 19.29 103 GLU A O 1
ATOM 744 N N . ILE A 1 124 ? 27.435 -28.213 25.870 1.00 22.54 104 ILE A N 1
ATOM 745 C CA . ILE A 1 124 ? 26.361 -27.607 25.089 1.00 18.74 104 ILE A CA 1
ATOM 746 C C . ILE A 1 124 ? 25.522 -26.702 25.990 1.00 18.84 104 ILE A C 1
ATOM 747 O O . ILE A 1 124 ? 25.284 -25.537 25.653 1.00 24.48 104 ILE A O 1
ATOM 752 N N . ASP A 1 125 ? 25.107 -27.230 27.140 1.00 26.52 105 ASP A N 1
ATOM 753 C CA . ASP A 1 125 ? 24.310 -26.475 28.101 1.00 27.79 105 ASP A CA 1
ATOM 754 C C . ASP A 1 125 ? 24.995 -25.177 28.540 1.00 28.00 105 ASP A C 1
ATOM 755 O O . ASP A 1 125 ? 24.354 -24.123 28.620 1.00 30.72 105 ASP A O 1
ATOM 760 N N . ALA A 1 126 ? 26.295 -25.255 28.808 1.00 23.67 106 ALA A N 1
ATOM 761 C CA . ALA A 1 126 ? 27.049 -24.098 29.284 1.00 23.95 106 ALA A CA 1
ATOM 762 C C . ALA A 1 126 ? 27.174 -23.039 28.191 1.00 22.34 106 ALA A C 1
ATOM 763 O O . ALA A 1 126 ? 27.051 -21.840 28.455 1.00 22.53 106 ALA A O 1
ATOM 765 N N . ARG A 1 127 ? 27.422 -23.483 26.964 1.00 20.69 107 ARG A N 1
ATOM 766 C CA . ARG A 1 127 ? 27.590 -22.540 25.877 1.00 19.17 107 ARG A CA 1
ATOM 767 C C . ARG A 1 127 ? 26.244 -21.918 25.482 1.00 23.11 107 ARG A C 1
ATOM 768 O O . ARG A 1 127 ? 26.196 -20.750 25.097 1.00 25.69 107 ARG A O 1
ATOM 776 N N . LEU A 1 128 ? 25.150 -22.667 25.621 1.00 21.09 108 LEU A N 1
ATOM 777 C CA . LEU A 1 128 ? 23.829 -22.102 25.348 1.00 20.18 108 LEU A CA 1
ATOM 778 C C . LEU A 1 128 ? 23.440 -21.079 26.421 1.00 21.40 108 LEU A C 1
ATOM 779 O O . LEU A 1 128 ? 22.913 -20.007 26.102 1.00 22.13 108 LEU A O 1
ATOM 784 N N . ARG A 1 129 ? 23.719 -21.403 27.685 1.00 24.31 109 ARG A N 1
ATOM 785 C CA . ARG A 1 129 ? 23.492 -20.453 28.773 1.00 27.55 109 ARG A CA 1
ATOM 786 C C . ARG A 1 129 ? 24.294 -19.180 28.579 1.00 31.30 109 ARG A C 1
ATOM 787 O O . ARG A 1 129 ? 23.753 -18.079 28.722 1.00 37.74 109 ARG A O 1
ATOM 795 N N . LEU A 1 130 ? 25.572 -19.320 28.237 1.00 24.77 110 LEU A N 1
ATOM 796 C CA . LEU A 1 130 ? 26.432 -18.148 28.159 1.00 24.10 110 LEU A CA 1
ATOM 797 C C . LEU A 1 130 ? 26.069 -17.267 26.967 1.00 26.02 110 LEU A C 1
ATOM 798 O O . LEU A 1 130 ? 26.258 -16.056 27.013 1.00 29.64 110 LEU A O 1
ATOM 803 N N . VAL A 1 131 ? 25.508 -17.872 25.924 1.00 25.15 111 VAL A N 1
ATOM 804 C CA . VAL A 1 131 ? 25.262 -17.160 24.678 1.00 26.96 111 VAL A CA 1
ATOM 805 C C . VAL A 1 131 ? 23.931 -16.413 24.678 1.00 30.82 111 VAL A C 1
ATOM 806 O O . VAL A 1 131 ? 23.745 -15.477 23.897 1.00 31.82 111 VAL A O 1
ATOM 810 N N . VAL A 1 132 ? 23.019 -16.817 25.561 1.00 33.77 112 VAL A N 1
ATOM 811 C CA . VAL A 1 132 ? 21.708 -16.171 25.670 1.00 45.09 112 VAL A CA 1
ATOM 812 C C . VAL A 1 132 ? 21.530 -15.019 26.660 1.00 58.60 112 VAL A C 1
ATOM 813 O O . VAL A 1 132 ? 21.004 -13.965 26.297 1.00 60.09 112 VAL A O 1
ATOM 817 N N . GLY A 1 133 ? 21.956 -15.219 27.905 1.00 83.19 113 GLY A N 1
ATOM 818 C CA . GLY A 1 133 ? 21.921 -14.150 28.891 1.00 104.63 113 GLY A CA 1
ATOM 819 C C . GLY A 1 133 ? 23.186 -14.074 29.725 1.00 122.64 113 GLY A C 1
ATOM 820 O O . GLY A 1 133 ? 23.213 -13.400 30.756 1.00 128.90 113 GLY A O 1
ATOM 821 N N . MET B 1 21 ? 51.763 -17.242 16.166 1.00 76.94 1 MET B N 1
ATOM 822 C CA . MET B 1 21 ? 51.057 -15.961 16.219 1.00 69.96 1 MET B CA 1
ATOM 823 C C . MET B 1 21 ? 50.776 -15.399 17.627 1.00 52.55 1 MET B C 1
ATOM 824 O O . MET B 1 21 ? 51.269 -14.327 17.942 1.00 67.70 1 MET B O 1
ATOM 829 N N . LEU B 1 22 ? 50.005 -16.099 18.462 1.00 46.78 2 LEU B N 1
ATOM 830 C CA . LEU B 1 22 ? 49.512 -15.563 19.746 1.00 31.62 2 LEU B CA 1
ATOM 831 C C . LEU B 1 22 ? 50.458 -15.811 20.932 1.00 29.32 2 LEU B C 1
ATOM 832 O O . LEU B 1 22 ? 51.132 -16.844 20.994 1.00 31.18 2 LEU B O 1
ATOM 837 N N . GLU B 1 23 ? 50.500 -14.848 21.858 1.00 30.76 3 GLU B N 1
ATOM 838 C CA . GLU B 1 23 ? 51.140 -15.013 23.168 1.00 37.40 3 GLU B CA 1
ATOM 839 C C . GLU B 1 23 ? 50.061 -15.253 24.209 1.00 32.98 3 GLU B C 1
ATOM 840 O O . GLU B 1 23 ? 49.096 -14.497 24.279 1.00 34.86 3 GLU B O 1
ATOM 846 N N . LEU B 1 24 ? 50.220 -16.279 25.032 1.00 27.27 4 LEU B N 1
ATOM 847 C CA . LEU B 1 24 ? 49.215 -16.564 26.044 1.00 24.21 4 LEU B CA 1
ATOM 848 C C . LEU B 1 24 ? 49.820 -16.516 27.440 1.00 26.17 4 LEU B C 1
ATOM 849 O O . LEU B 1 24 ? 50.871 -17.106 27.704 1.00 33.67 4 LEU B O 1
ATOM 854 N N . LEU B 1 25 ? 49.153 -15.800 28.333 1.00 24.86 5 LEU B N 1
ATOM 855 C CA . LEU B 1 25 ? 49.535 -15.803 29.726 1.00 23.77 5 LEU B CA 1
ATOM 856 C C . LEU B 1 25 ? 48.577 -16.775 30.378 1.00 24.90 5 LEU B C 1
ATOM 857 O O . LEU B 1 25 ? 47.357 -16.585 30.324 1.00 23.74 5 LEU B O 1
ATOM 862 N N . LEU B 1 26 ? 49.122 -17.826 30.978 1.00 32.87 6 LEU B N 1
ATOM 863 C CA . LEU B 1 26 ? 48.297 -18.821 31.649 1.00 36.35 6 LEU B CA 1
ATOM 864 C C . LEU B 1 26 ? 48.518 -18.698 33.150 1.00 33.24 6 LEU B C 1
ATOM 865 O O . LEU B 1 26 ? 49.632 -18.910 33.643 1.00 32.72 6 LEU B O 1
ATOM 870 N N . LEU B 1 27 ? 47.450 -18.347 33.865 1.00 29.42 7 LEU B N 1
ATOM 871 C CA . LEU B 1 27 ? 47.508 -18.200 35.323 1.00 27.42 7 LEU B CA 1
ATOM 872 C C . LEU B 1 27 ? 47.193 -19.509 36.043 1.00 26.96 7 LEU B C 1
ATOM 873 O O . LEU B 1 27 ? 46.055 -19.986 36.024 1.00 23.20 7 LEU B O 1
ATOM 878 N N . THR B 1 28 ? 48.211 -20.081 36.679 1.00 29.09 8 THR B N 1
ATOM 879 C CA . THR B 1 28 ? 48.088 -21.394 37.301 1.00 28.53 8 THR B CA 1
ATOM 880 C C . THR B 1 28 ? 49.146 -21.636 38.374 1.00 30.29 8 THR B C 1
ATOM 881 O O . THR B 1 28 ? 50.173 -20.948 38.426 1.00 29.07 8 THR B O 1
ATOM 885 N N . SER B 1 29 ? 48.889 -22.617 39.199 1.00 33.77 9 SER B N 1
ATOM 886 C CA . SER B 1 29 ? 49.824 -22.987 40.209 1.00 38.42 9 SER B CA 1
ATOM 887 C C . SER B 1 29 ? 50.723 -24.087 39.732 1.00 45.86 9 SER B C 1
ATOM 888 O O . SER B 1 29 ? 51.598 -24.501 40.431 1.00 48.13 9 SER B O 1
ATOM 891 N N . GLU B 1 30 ? 50.487 -24.558 38.525 1.00 54.92 10 GLU B N 1
ATOM 892 C CA . GLU B 1 30 ? 51.237 -25.651 37.928 1.00 60.87 10 GLU B CA 1
ATOM 893 C C . GLU B 1 30 ? 52.704 -25.559 37.565 1.00 69.08 10 GLU B C 1
ATOM 894 O O . GLU B 1 30 ? 53.397 -26.535 37.689 1.00 80.30 10 GLU B O 1
ATOM 900 N N . LEU B 1 31 ? 53.191 -24.463 37.037 1.00 62.34 11 LEU B N 1
ATOM 901 C CA . LEU B 1 31 ? 54.611 -24.410 36.694 1.00 68.71 11 LEU B CA 1
ATOM 902 C C . LEU B 1 31 ? 54.966 -25.091 35.401 1.00 75.98 11 LEU B C 1
ATOM 903 O O . LEU B 1 31 ? 56.115 -25.123 34.995 1.00 72.55 11 LEU B O 1
ATOM 908 N N . TYR B 1 32 ? 53.950 -25.611 34.743 1.00 77.52 12 TYR B N 1
ATOM 909 C CA . TYR B 1 32 ? 54.016 -26.072 33.397 1.00 74.91 12 TYR B CA 1
ATOM 910 C C . TYR B 1 32 ? 52.631 -25.930 32.903 1.00 65.59 12 TYR B C 1
ATOM 911 O O . TYR B 1 32 ? 51.701 -26.175 33.634 1.00 66.60 12 TYR B O 1
ATOM 920 N N . PRO B 1 33 ? 52.506 -25.503 31.664 1.00 55.29 13 PRO B N 1
ATOM 921 C CA . PRO B 1 33 ? 51.236 -25.328 30.995 1.00 47.97 13 PRO B CA 1
ATOM 922 C C . PRO B 1 33 ? 50.572 -26.617 30.610 1.00 51.75 13 PRO B C 1
ATOM 923 O O . PRO B 1 33 ? 49.405 -26.640 30.366 1.00 55.21 13 PRO B O 1
ATOM 927 N N . ASP B 1 34 ? 51.336 -27.679 30.512 1.00 58.33 14 ASP B N 1
ATOM 928 C CA . ASP B 1 34 ? 50.855 -28.929 29.918 1.00 65.11 14 ASP B CA 1
ATOM 929 C C . ASP B 1 34 ? 49.689 -29.624 30.645 1.00 61.71 14 ASP B C 1
ATOM 930 O O . ASP B 1 34 ? 48.746 -30.065 29.992 1.00 62.21 14 ASP B O 1
ATOM 935 N N . PRO B 1 35 ? 49.731 -29.715 31.989 1.00 54.60 15 PRO B N 1
ATOM 936 C CA . PRO B 1 35 ? 48.555 -30.281 32.663 1.00 52.04 15 PRO B CA 1
ATOM 937 C C . PRO B 1 35 ? 47.257 -29.483 32.473 1.00 44.59 15 PRO B C 1
ATOM 938 O O . PRO B 1 35 ? 46.170 -30.065 32.527 1.00 48.96 15 PRO B O 1
ATOM 942 N N . VAL B 1 36 ? 47.373 -28.181 32.228 1.00 32.07 16 VAL B N 1
ATOM 943 C CA . VAL B 1 36 ? 46.214 -27.299 32.187 1.00 28.80 16 VAL B CA 1
ATOM 944 C C . VAL B 1 36 ? 45.445 -27.437 30.863 1.00 32.09 16 VAL B C 1
ATOM 945 O O . VAL B 1 36 ? 44.233 -27.675 30.856 1.00 35.09 16 VAL B O 1
ATOM 949 N N . LEU B 1 37 ? 46.156 -27.280 29.751 1.00 34.73 17 LEU B N 1
ATOM 950 C CA . LEU B 1 37 ? 45.597 -27.483 28.418 1.00 33.42 17 LEU B CA 1
ATOM 951 C C . LEU B 1 37 ? 46.597 -28.299 27.622 1.00 33.90 17 LEU B C 1
ATOM 952 O O . LEU B 1 37 ? 47.450 -27.736 26.920 1.00 35.70 17 LEU B O 1
ATOM 957 N N . PRO B 1 38 ? 46.501 -29.634 27.728 1.00 30.24 18 PRO B N 1
ATOM 958 C CA . PRO B 1 38 ? 47.506 -30.529 27.140 1.00 29.88 18 PRO B CA 1
ATOM 959 C C . PRO B 1 38 ? 47.690 -30.317 25.642 1.00 34.15 18 PRO B C 1
ATOM 960 O O . PRO B 1 38 ? 48.817 -30.437 25.153 1.00 42.85 18 PRO B O 1
ATOM 964 N N . ALA B 1 39 ? 46.614 -29.957 24.942 1.00 30.46 19 ALA B N 1
ATOM 965 C CA . ALA B 1 39 ? 46.663 -29.818 23.494 1.00 27.28 19 ALA B CA 1
ATOM 966 C C . ALA B 1 39 ? 47.354 -28.535 23.046 1.00 30.73 19 ALA B C 1
ATOM 967 O O . ALA B 1 39 ? 47.761 -28.417 21.888 1.00 33.88 19 ALA B O 1
ATOM 969 N N . LEU B 1 40 ? 47.517 -27.588 23.965 1.00 30.03 20 LEU B N 1
ATOM 970 C CA . LEU B 1 40 ? 48.028 -26.269 23.601 1.00 27.71 20 LEU B CA 1
ATOM 971 C C . LEU B 1 40 ? 49.449 -26.340 23.049 1.00 29.80 20 LEU B C 1
ATOM 972 O O . LEU B 1 40 ? 49.823 -25.533 22.200 1.00 31.09 20 LEU B O 1
ATOM 977 N N . SER B 1 41 ? 50.225 -27.313 23.523 1.00 31.36 21 SER B N 1
ATOM 978 C CA . SER B 1 41 ? 51.601 -27.484 23.066 1.00 36.45 21 SER B CA 1
ATOM 979 C C . SER B 1 41 ? 51.671 -27.775 21.571 1.00 35.15 21 SER B C 1
ATOM 980 O O . SER B 1 41 ? 52.605 -27.352 20.890 1.00 39.70 21 SER B O 1
ATOM 983 N N . LEU B 1 42 ? 50.655 -28.464 21.064 1.00 32.26 22 LEU B N 1
ATOM 984 C CA . LEU B 1 42 ? 50.582 -28.815 19.655 1.00 29.13 22 LEU B CA 1
ATOM 985 C C . LEU B 1 42 ? 50.356 -27.599 18.763 1.00 30.80 22 LEU B C 1
ATOM 986 O O . LEU B 1 42 ? 50.485 -27.685 17.538 1.00 36.73 22 LEU B O 1
ATOM 991 N N . LEU B 1 43 ? 50.021 -26.468 19.375 1.00 27.72 23 LEU B N 1
ATOM 992 C CA . LEU B 1 43 ? 49.795 -25.240 18.627 1.00 25.31 23 LEU B CA 1
ATOM 993 C C . LEU B 1 43 ? 51.022 -24.336 18.695 1.00 26.91 23 LEU B C 1
ATOM 994 O O . LEU B 1 43 ? 51.843 -24.461 19.609 1.00 28.66 23 LEU B O 1
ATOM 999 N N . PRO B 1 44 ? 51.176 -23.442 17.703 1.00 29.57 24 PRO B N 1
ATOM 1000 C CA . PRO B 1 44 ? 52.381 -22.614 17.628 1.00 30.07 24 PRO B CA 1
ATOM 1001 C C . PRO B 1 44 ? 52.389 -21.425 18.593 1.00 30.27 24 PRO B C 1
ATOM 1002 O O . PRO B 1 44 ? 53.413 -20.751 18.714 1.00 31.93 24 PRO B O 1
ATOM 1006 N N . HIS B 1 45 ? 51.270 -21.176 19.269 1.00 27.53 25 HIS B N 1
ATOM 1007 C CA . HIS B 1 45 ? 51.170 -20.058 20.202 1.00 27.77 25 HIS B CA 1
ATOM 1008 C C . HIS B 1 45 ? 52.148 -20.237 21.351 1.00 29.22 25 HIS B C 1
ATOM 1009 O O . HIS B 1 45 ? 52.439 -21.362 21.755 1.00 31.52 25 HIS B O 1
ATOM 1016 N N . THR B 1 46 ? 52.665 -19.129 21.865 1.00 32.97 26 THR B N 1
ATOM 1017 C CA . THR B 1 46 ? 53.605 -19.173 22.979 1.00 43.88 26 THR B CA 1
ATOM 1018 C C . THR B 1 46 ? 52.870 -18.930 24.290 1.00 41.76 26 THR B C 1
ATOM 1019 O O . THR B 1 46 ? 51.992 -18.076 24.370 1.00 45.97 26 THR B O 1
ATOM 1023 N N . VAL B 1 47 ? 53.226 -19.703 25.310 1.00 37.46 27 VAL B N 1
ATOM 1024 C CA . VAL B 1 47 ? 52.540 -19.657 26.594 1.00 33.75 27 VAL B CA 1
ATOM 1025 C C . VAL B 1 47 ? 53.495 -19.384 27.751 1.00 31.13 27 VAL B C 1
ATOM 1026 O O . VAL B 1 47 ? 54.447 -20.138 27.960 1.00 31.89 27 VAL B O 1
ATOM 1030 N N . ARG B 1 48 ? 53.253 -18.303 28.488 1.00 28.63 28 ARG B N 1
ATOM 1031 C CA . ARG B 1 48 ? 53.982 -18.054 29.733 1.00 29.14 28 ARG B CA 1
ATOM 1032 C C . ARG B 1 48 ? 53.079 -18.358 30.932 1.00 29.63 28 ARG B C 1
ATOM 1033 O O . ARG B 1 48 ? 51.901 -18.001 30.932 1.00 29.03 28 ARG B O 1
ATOM 1041 N N . THR B 1 49 ? 53.628 -19.002 31.957 1.00 33.91 29 THR B N 1
ATOM 1042 C CA . THR B 1 49 ? 52.845 -19.274 33.163 1.00 36.22 29 THR B CA 1
ATOM 1043 C C . THR B 1 49 ? 53.196 -18.306 34.279 1.00 35.51 29 THR B C 1
ATOM 1044 O O . THR B 1 49 ? 54.349 -17.888 34.428 1.00 35.14 29 THR B O 1
ATOM 1048 N N . ALA B 1 50 ? 52.182 -17.973 35.066 1.00 32.40 30 ALA B N 1
ATOM 1049 C CA . ALA B 1 50 ? 52.334 -17.115 36.231 1.00 29.61 30 ALA B CA 1
ATOM 1050 C C . ALA B 1 50 ? 51.372 -17.620 37.309 1.00 30.87 30 ALA B C 1
ATOM 1051 O O . ALA B 1 50 ? 50.358 -18.256 36.991 1.00 32.37 30 ALA B O 1
ATOM 1053 N N . PRO B 1 51 ? 51.673 -17.332 38.584 1.00 27.80 31 PRO B N 1
ATOM 1054 C CA . PRO B 1 51 ? 50.812 -17.801 39.678 1.00 27.80 31 PRO B CA 1
ATOM 1055 C C . PRO B 1 51 ? 49.383 -17.295 39.512 1.00 30.54 31 PRO B C 1
ATOM 1056 O O . PRO B 1 51 ? 49.179 -16.258 38.881 1.00 27.35 31 PRO B O 1
ATOM 1060 N N . ALA B 1 52 ? 48.409 -18.013 40.067 1.00 33.49 32 ALA B N 1
ATOM 1061 C CA . ALA B 1 52 ? 47.004 -17.618 39.939 1.00 29.46 32 ALA B CA 1
ATOM 1062 C C . ALA B 1 52 ? 46.614 -16.512 40.935 1.00 29.68 32 ALA B C 1
ATOM 1063 O O . ALA B 1 52 ? 45.720 -16.693 41.767 1.00 29.29 32 ALA B O 1
ATOM 1065 N N . GLU B 1 53 ? 47.288 -15.367 40.825 1.00 37.02 33 GLU B N 1
ATOM 1066 C CA . GLU B 1 53 ? 47.037 -14.198 41.667 1.00 42.08 33 GLU B CA 1
ATOM 1067 C C . GLU B 1 53 ? 46.713 -13.028 40.740 1.00 47.58 33 GLU B C 1
ATOM 1068 O O . GLU B 1 53 ? 47.151 -13.012 39.584 1.00 42.39 33 GLU B O 1
ATOM 1074 N N . ALA B 1 54 ? 45.980 -12.036 41.246 1.00 51.54 34 ALA B N 1
ATOM 1075 C CA . ALA B 1 54 ? 45.627 -10.864 40.441 1.00 55.98 34 ALA B CA 1
ATOM 1076 C C . ALA B 1 54 ? 46.855 -10.042 40.022 1.00 51.02 34 ALA B C 1
ATOM 1077 O O . ALA B 1 54 ? 46.847 -9.411 38.969 1.00 55.46 34 ALA B O 1
ATOM 1079 N N . SER B 1 55 ? 47.905 -10.067 40.844 1.00 42.25 35 SER B N 1
ATOM 1080 C CA . SER B 1 55 ? 49.139 -9.334 40.570 1.00 37.50 35 SER B CA 1
ATOM 1081 C C . SER B 1 55 ? 49.912 -9.871 39.352 1.00 33.46 35 SER B C 1
ATOM 1082 O O . SER B 1 55 ? 50.797 -9.189 38.824 1.00 35.14 35 SER B O 1
ATOM 1085 N N . SER B 1 56 ? 49.541 -11.035 38.868 1.00 30.01 36 SER B N 1
ATOM 1086 C CA . SER B 1 56 ? 50.189 -11.654 37.737 1.00 30.77 36 SER B CA 1
ATOM 1087 C C . SER B 1 56 ? 49.887 -10.955 36.451 1.00 30.38 36 SER B C 1
ATOM 1088 O O . SER B 1 56 ? 50.521 -11.150 35.455 1.00 29.32 36 SER B O 1
ATOM 1091 N N . LEU B 1 57 ? 48.881 -10.134 36.515 1.00 35.92 37 LEU B N 1
ATOM 1092 C CA . LEU B 1 57 ? 48.449 -9.343 35.422 1.00 43.99 37 LEU B CA 1
ATOM 1093 C C . LEU B 1 57 ? 49.536 -8.375 35.064 1.00 47.06 37 LEU B C 1
ATOM 1094 O O . LEU B 1 57 ? 49.624 -7.937 33.959 1.00 55.32 37 LEU B O 1
ATOM 1099 N N . LEU B 1 58 ? 50.367 -8.008 36.001 1.00 49.02 38 LEU B N 1
ATOM 1100 C CA . LEU B 1 58 ? 51.425 -7.094 35.670 1.00 50.61 38 LEU B CA 1
ATOM 1101 C C . LEU B 1 58 ? 52.301 -7.762 34.663 1.00 59.25 38 LEU B C 1
ATOM 1102 O O . LEU B 1 58 ? 52.872 -7.142 33.801 1.00 66.24 38 LEU B O 1
ATOM 1107 N N . GLU B 1 59 ? 52.434 -9.056 34.830 1.00 62.48 39 GLU B N 1
ATOM 1108 C CA . GLU B 1 59 ? 53.266 -9.893 34.000 1.00 70.93 39 GLU B CA 1
ATOM 1109 C C . GLU B 1 59 ? 52.695 -10.123 32.641 1.00 58.79 39 GLU B C 1
ATOM 1110 O O . GLU B 1 59 ? 53.331 -10.687 31.805 1.00 60.90 39 GLU B O 1
ATOM 1116 N N . ALA B 1 60 ? 51.456 -9.755 32.435 1.00 54.31 40 ALA B N 1
ATOM 1117 C CA . ALA B 1 60 ? 50.875 -9.933 31.155 1.00 48.48 40 ALA B CA 1
ATOM 1118 C C . ALA B 1 60 ? 51.625 -8.904 30.419 1.00 55.19 40 ALA B C 1
ATOM 1119 O O . ALA B 1 60 ? 51.646 -7.774 30.840 1.00 61.18 40 ALA B O 1
ATOM 1121 N N . GLY B 1 61 ? 52.238 -9.212 29.306 1.00 58.48 41 GLY B N 1
ATOM 1122 C CA . GLY B 1 61 ? 52.954 -8.139 28.692 1.00 57.81 41 GLY B CA 1
ATOM 1123 C C . GLY B 1 61 ? 52.287 -7.750 27.434 1.00 57.89 41 GLY B C 1
ATOM 1124 O O . GLY B 1 61 ? 51.460 -6.869 27.384 1.00 50.55 41 GLY B O 1
ATOM 1125 N N . ASN B 1 62 ? 52.673 -8.456 26.403 1.00 67.08 42 ASN B N 1
ATOM 1126 C CA . ASN B 1 62 ? 52.142 -8.270 25.094 1.00 74.24 42 ASN B CA 1
ATOM 1127 C C . ASN B 1 62 ? 51.194 -9.384 24.832 1.00 61.16 42 ASN B C 1
ATOM 1128 O O . ASN B 1 62 ? 50.758 -9.589 23.737 1.00 62.76 42 ASN B O 1
ATOM 1133 N N . ALA B 1 63 ? 50.899 -10.131 25.866 1.00 46.26 43 ALA B N 1
ATOM 1134 C CA . ALA B 1 63 ? 49.957 -11.224 25.738 1.00 38.93 43 ALA B CA 1
ATOM 1135 C C . ALA B 1 63 ? 48.687 -10.843 24.994 1.00 35.87 43 ALA B C 1
ATOM 1136 O O . ALA B 1 63 ? 48.216 -9.708 25.083 1.00 36.93 43 ALA B O 1
ATOM 1138 N N . ASP B 1 64 ? 48.156 -11.795 24.240 1.00 32.92 44 ASP B N 1
ATOM 1139 C CA . ASP B 1 64 ? 46.955 -11.566 23.461 1.00 30.59 44 ASP B CA 1
ATOM 1140 C C . ASP B 1 64 ? 45.724 -11.993 24.236 1.00 26.44 44 ASP B C 1
ATOM 1141 O O . ASP B 1 64 ? 44.625 -11.509 23.973 1.00 31.77 44 ASP B O 1
ATOM 1146 N N . ALA B 1 65 ? 45.920 -12.903 25.192 1.00 24.28 45 ALA B N 1
ATOM 1147 C CA . ALA B 1 65 ? 44.839 -13.434 26.019 1.00 22.56 45 ALA B CA 1
ATOM 1148 C C . ALA B 1 65 ? 45.379 -13.964 27.349 1.00 24.88 45 ALA B C 1
ATOM 1149 O O . ALA B 1 65 ? 46.567 -14.267 27.467 1.00 26.02 45 ALA B O 1
ATOM 1151 N N . VAL B 1 66 ? 44.503 -14.048 28.349 1.00 24.78 46 VAL B N 1
ATOM 1152 C CA . VAL B 1 66 ? 44.843 -14.625 29.640 1.00 25.21 46 VAL B CA 1
ATOM 1153 C C . VAL B 1 66 ? 43.972 -15.855 29.860 1.00 22.18 46 VAL B C 1
ATOM 1154 O O . VAL B 1 66 ? 42.746 -15.776 29.725 1.00 24.49 46 VAL B O 1
ATOM 1158 N N . LEU B 1 67 ? 44.593 -16.988 30.185 1.00 22.86 47 LEU B N 1
ATOM 1159 C CA . LEU B 1 67 ? 43.828 -18.179 30.540 1.00 23.03 47 LEU B CA 1
ATOM 1160 C C . LEU B 1 67 ? 43.924 -18.396 32.039 1.00 25.77 47 LEU B C 1
ATOM 1161 O O . LEU B 1 67 ? 45.015 -18.391 32.613 1.00 28.29 47 LEU B O 1
ATOM 1166 N N . VAL B 1 68 ? 42.774 -18.589 32.669 1.00 24.72 48 VAL B N 1
ATOM 1167 C CA . VAL B 1 68 ? 42.722 -18.848 34.095 1.00 22.37 48 VAL B CA 1
ATOM 1168 C C . VAL B 1 68 ? 42.453 -20.319 34.348 1.00 23.32 48 VAL B C 1
ATOM 1169 O O . VAL B 1 68 ? 41.424 -20.859 33.939 1.00 23.99 48 VAL B O 1
ATOM 1173 N N . ASP B 1 69 ? 43.389 -20.963 35.029 1.00 22.84 49 ASP B N 1
ATOM 1174 C CA . ASP B 1 69 ? 43.266 -22.374 35.347 1.00 24.50 49 ASP B CA 1
ATOM 1175 C C . ASP B 1 69 ? 42.258 -22.561 36.470 1.00 26.37 49 ASP B C 1
ATOM 1176 O O . ASP B 1 69 ? 42.546 -22.291 37.636 1.00 30.98 49 ASP B O 1
ATOM 1181 N N . ALA B 1 70 ? 41.077 -23.039 36.100 1.00 22.77 50 ALA B N 1
ATOM 1182 C CA . ALA B 1 70 ? 39.997 -23.237 37.052 1.00 23.24 50 ALA B CA 1
ATOM 1183 C C . ALA B 1 70 ? 39.570 -24.698 37.078 1.00 26.64 50 ALA B C 1
ATOM 1184 O O . ALA B 1 70 ? 38.404 -25.009 37.317 1.00 31.61 50 ALA B O 1
ATOM 1186 N N . ARG B 1 71 ? 40.529 -25.590 36.851 1.00 25.47 51 ARG B N 1
ATOM 1187 C CA . ARG B 1 71 ? 40.267 -27.028 36.855 1.00 27.73 51 ARG B CA 1
ATOM 1188 C C . ARG B 1 71 ? 39.815 -27.542 38.216 1.00 34.90 51 ARG B C 1
ATOM 1189 O O . ARG B 1 71 ? 38.944 -28.411 38.284 1.00 37.57 51 ARG B O 1
ATOM 1197 N N . ASN B 1 72 ? 40.395 -27.000 39.287 1.00 40.32 52 ASN B N 1
ATOM 1198 C CA . ASN B 1 72 ? 40.196 -27.553 40.628 1.00 49.93 52 ASN B CA 1
ATOM 1199 C C . ASN B 1 72 ? 39.552 -26.612 41.635 1.00 58.04 52 ASN B C 1
ATOM 1200 O O . ASN B 1 72 ? 38.654 -27.022 42.373 1.00 65.05 52 ASN B O 1
ATOM 1205 N N . ASP B 1 73 ? 40.006 -25.363 41.687 1.00 50.64 53 ASP B N 1
ATOM 1206 C CA . ASP B 1 73 ? 39.403 -24.407 42.612 1.00 52.06 53 ASP B CA 1
ATOM 1207 C C . ASP B 1 73 ? 38.572 -23.369 41.884 1.00 37.94 53 ASP B C 1
ATOM 1208 O O . ASP B 1 73 ? 39.082 -22.315 41.483 1.00 36.12 53 ASP B O 1
ATOM 1213 N N . LEU B 1 74 ? 37.277 -23.656 41.779 1.00 29.39 54 LEU B N 1
ATOM 1214 C CA . LEU B 1 74 ? 36.359 -22.839 40.995 1.00 26.47 54 LEU B CA 1
ATOM 1215 C C . LEU B 1 74 ? 36.124 -21.466 41.601 1.00 29.69 54 LEU B C 1
ATOM 1216 O O . LEU B 1 74 ? 36.079 -20.461 40.874 1.00 27.30 54 LEU B O 1
ATOM 1221 N N . SER B 1 75 ? 36.025 -21.427 42.929 1.00 34.42 55 SER B N 1
ATOM 1222 C CA . SER B 1 75 ? 35.743 -20.193 43.648 1.00 38.48 55 SER B CA 1
ATOM 1223 C C . SER B 1 75 ? 36.821 -19.162 43.375 1.00 34.99 55 SER B C 1
ATOM 1224 O O . SER B 1 75 ? 36.503 -18.041 42.975 1.00 35.73 55 SER B O 1
ATOM 1227 N N . SER B 1 76 ? 38.090 -19.546 43.548 1.00 33.96 56 SER B N 1
ATOM 1228 C CA . SER B 1 76 ? 39.204 -18.628 43.286 1.00 35.59 56 SER B CA 1
ATOM 1229 C C . SER B 1 76 ? 39.284 -18.321 41.807 1.00 37.71 56 SER B C 1
ATOM 1230 O O . SER B 1 76 ? 39.611 -17.196 41.422 1.00 38.10 56 SER B O 1
ATOM 1233 N N . GLY B 1 77 ? 38.998 -19.329 40.981 1.00 38.73 57 GLY B N 1
ATOM 1234 C CA . GLY B 1 77 ? 39.027 -19.168 39.536 1.00 35.42 57 GLY B CA 1
ATOM 1235 C C . GLY B 1 77 ? 38.052 -18.094 39.112 1.00 30.42 57 GLY B C 1
ATOM 1236 O O . GLY B 1 77 ? 38.415 -17.147 38.402 1.00 29.05 57 GLY B O 1
ATOM 1237 N N . ARG B 1 78 ? 36.816 -18.228 39.581 1.00 31.78 58 ARG B N 1
ATOM 1238 C CA . ARG B 1 78 ? 35.768 -17.272 39.254 1.00 31.66 58 ARG B CA 1
ATOM 1239 C C . ARG B 1 78 ? 36.145 -15.888 39.784 1.00 31.23 58 ARG B C 1
ATOM 1240 O O . ARG B 1 78 ? 35.948 -14.887 39.099 1.00 32.76 58 ARG B O 1
ATOM 1248 N N . GLY B 1 79 ? 36.713 -15.845 40.990 1.00 30.70 59 GLY B N 1
ATOM 1249 C CA . GLY B 1 79 ? 37.194 -14.598 41.583 1.00 33.59 59 GLY B CA 1
ATOM 1250 C C . GLY B 1 79 ? 38.229 -13.890 40.730 1.00 33.04 59 GLY B C 1
ATOM 1251 O O . GLY B 1 79 ? 38.151 -12.680 40.526 1.00 42.35 59 GLY B O 1
ATOM 1252 N N . LEU B 1 80 ? 39.193 -14.652 40.222 1.00 32.75 60 LEU B N 1
ATOM 1253 C CA . LEU B 1 80 ? 40.205 -14.117 39.330 1.00 33.71 60 LEU B CA 1
ATOM 1254 C C . LEU B 1 80 ? 39.617 -13.536 38.068 1.00 34.67 60 LEU B C 1
ATOM 1255 O O . LEU B 1 80 ? 39.981 -12.435 37.656 1.00 36.85 60 LEU B O 1
ATOM 1260 N N . CYS B 1 81 ? 38.707 -14.285 37.456 1.00 35.39 61 CYS B N 1
ATOM 1261 C CA . CYS B 1 81 ? 38.138 -13.885 36.182 1.00 36.10 61 CYS B CA 1
ATOM 1262 C C . CYS B 1 81 ? 37.377 -12.586 36.329 1.00 33.33 61 CYS B C 1
ATOM 1263 O O . CYS B 1 81 ? 37.425 -11.724 35.453 1.00 27.79 61 CYS B O 1
ATOM 1266 N N . ARG B 1 82 ? 36.684 -12.450 37.451 1.00 35.63 62 ARG B N 1
ATOM 1267 C CA . ARG B 1 82 ? 35.935 -11.240 37.729 1.00 35.20 62 ARG B CA 1
ATOM 1268 C C . ARG B 1 82 ? 36.877 -10.042 37.880 1.00 37.36 62 ARG B C 1
ATOM 1269 O O . ARG B 1 82 ? 36.645 -8.971 37.299 1.00 32.95 62 ARG B O 1
ATOM 1277 N N . LEU B 1 83 ? 37.942 -10.239 38.616 1.00 42.92 63 LEU B N 1
ATOM 1278 C CA . LEU B 1 83 ? 38.903 -9.199 38.772 1.00 49.37 63 LEU B CA 1
ATOM 1279 C C . LEU B 1 83 ? 39.540 -8.857 37.467 1.00 45.55 63 LEU B C 1
ATOM 1280 O O . LEU B 1 83 ? 39.696 -7.716 37.144 1.00 43.18 63 LEU B O 1
ATOM 1285 N N . LEU B 1 84 ? 39.899 -9.867 36.704 1.00 43.47 64 LEU B N 1
ATOM 1286 C CA . LEU B 1 84 ? 40.544 -9.675 35.423 1.00 43.51 64 LEU B CA 1
ATOM 1287 C C . LEU B 1 84 ? 39.718 -8.982 34.402 1.00 44.98 64 LEU B C 1
ATOM 1288 O O . LEU B 1 84 ? 40.210 -8.194 33.655 1.00 47.73 64 LEU B O 1
ATOM 1293 N N . SER B 1 85 ? 38.449 -9.285 34.362 1.00 46.19 65 SER B N 1
ATOM 1294 C CA . SER B 1 85 ? 37.572 -8.770 33.342 1.00 49.91 65 SER B CA 1
ATOM 1295 C C . SER B 1 85 ? 37.260 -7.312 33.273 1.00 64.40 65 SER B C 1
ATOM 1296 O O . SER B 1 85 ? 37.371 -6.554 34.204 1.00 66.13 65 SER B O 1
ATOM 1299 N N . SER B 1 86 ? 36.848 -6.920 32.090 1.00 68.51 66 SER B N 1
ATOM 1300 C CA . SER B 1 86 ? 36.453 -5.558 31.864 1.00 76.87 66 SER B CA 1
ATOM 1301 C C . SER B 1 86 ? 37.536 -4.551 32.243 1.00 88.06 66 SER B C 1
ATOM 1302 O O . SER B 1 86 ? 38.616 -4.580 31.677 1.00 78.95 66 SER B O 1
ATOM 1305 N N . THR B 1 87 ? 37.242 -3.617 33.132 1.00 105.11 67 THR B N 1
ATOM 1306 C CA . THR B 1 87 ? 38.211 -2.582 33.375 1.00 114.95 67 THR B CA 1
ATOM 1307 C C . THR B 1 87 ? 38.361 -2.116 31.929 1.00 127.04 67 THR B C 1
ATOM 1308 O O . THR B 1 87 ? 37.363 -1.946 31.228 1.00 137.95 67 THR B O 1
ATOM 1312 N N . GLY B 1 88 ? 39.566 -1.943 31.427 1.00 118.88 68 GLY B N 1
ATOM 1313 C CA . GLY B 1 88 ? 39.670 -1.570 30.032 1.00 115.59 68 GLY B CA 1
ATOM 1314 C C . GLY B 1 88 ? 40.791 -2.330 29.388 1.00 117.85 68 GLY B C 1
ATOM 1315 O O . GLY B 1 88 ? 41.767 -2.630 30.067 1.00 122.11 68 GLY B O 1
ATOM 1316 N N . ARG B 1 89 ? 40.685 -2.611 28.085 1.00 117.55 69 ARG B N 1
ATOM 1317 C CA . ARG B 1 89 ? 39.501 -2.295 27.279 1.00 109.24 69 ARG B CA 1
ATOM 1318 C C . ARG B 1 89 ? 38.782 -3.498 26.687 1.00 99.11 69 ARG B C 1
ATOM 1319 O O . ARG B 1 89 ? 37.817 -3.308 25.969 1.00 100.50 69 ARG B O 1
ATOM 1327 N N . SER B 1 90 ? 39.212 -4.730 26.953 1.00 87.91 70 SER B N 1
ATOM 1328 C CA . SER B 1 90 ? 40.357 -5.089 27.757 1.00 79.63 70 SER B CA 1
ATOM 1329 C C . SER B 1 90 ? 40.759 -6.359 27.088 1.00 75.19 70 SER B C 1
ATOM 1330 O O . SER B 1 90 ? 40.017 -6.876 26.281 1.00 76.14 70 SER B O 1
ATOM 1333 N N . ILE B 1 91 ? 41.936 -6.858 27.416 1.00 67.70 71 ILE B N 1
ATOM 1334 C CA . ILE B 1 91 ? 42.432 -8.114 26.882 1.00 57.49 71 ILE B CA 1
ATOM 1335 C C . ILE B 1 91 ? 41.539 -9.264 27.328 1.00 51.97 71 ILE B C 1
ATOM 1336 O O . ILE B 1 91 ? 41.089 -9.278 28.445 1.00 53.51 71 ILE B O 1
ATOM 1341 N N . PRO B 1 92 ? 41.293 -10.208 26.429 1.00 40.65 72 PRO B N 1
ATOM 1342 C CA . PRO B 1 92 ? 40.416 -11.373 26.603 1.00 36.04 72 PRO B CA 1
ATOM 1343 C C . PRO B 1 92 ? 40.814 -12.309 27.749 1.00 31.69 72 PRO B C 1
ATOM 1344 O O . PRO B 1 92 ? 41.985 -12.666 27.915 1.00 37.80 72 PRO B O 1
ATOM 1348 N N . VAL B 1 93 ? 39.811 -12.696 28.527 1.00 25.78 73 VAL B N 1
ATOM 1349 C CA . VAL B 1 93 ? 39.983 -13.585 29.668 1.00 26.22 73 VAL B CA 1
ATOM 1350 C C . VAL B 1 93 ? 39.317 -14.914 29.344 1.00 22.10 73 VAL B C 1
ATOM 1351 O O . VAL B 1 93 ? 38.135 -14.971 28.964 1.00 23.27 73 VAL B O 1
ATOM 1355 N N . LEU B 1 94 ? 40.093 -15.980 29.472 1.00 18.91 74 LEU B N 1
ATOM 1356 C CA . LEU B 1 94 ? 39.594 -17.313 29.211 1.00 19.07 74 LEU B CA 1
ATOM 1357 C C . LEU B 1 94 ? 39.685 -18.115 30.507 1.00 18.24 74 LEU B C 1
ATOM 1358 O O . LEU B 1 94 ? 40.627 -17.949 31.289 1.00 23.72 74 LEU B O 1
ATOM 1363 N N . ALA B 1 95 ? 38.711 -18.979 30.748 1.00 16.79 75 ALA B N 1
ATOM 1364 C CA . ALA B 1 95 ? 38.818 -19.890 31.871 1.00 15.50 75 ALA B CA 1
ATOM 1365 C C . ALA B 1 95 ? 38.900 -21.315 31.354 1.00 16.65 75 ALA B C 1
ATOM 1366 O O . ALA B 1 95 ? 38.143 -21.722 30.458 1.00 16.75 75 ALA B O 1
ATOM 1368 N N . VAL B 1 96 ? 39.830 -22.078 31.905 1.00 16.97 76 VAL B N 1
ATOM 1369 C CA . VAL B 1 96 ? 39.935 -23.487 31.563 1.00 19.28 76 VAL B CA 1
ATOM 1370 C C . VAL B 1 96 ? 39.309 -24.250 32.713 1.00 20.16 76 VAL B C 1
ATOM 1371 O O . VAL B 1 96 ? 39.708 -24.060 33.869 1.00 25.51 76 VAL B O 1
ATOM 1375 N N . VAL B 1 97 ? 38.293 -25.057 32.420 1.00 21.36 77 VAL B N 1
ATOM 1376 C CA . VAL B 1 97 ? 37.638 -25.837 33.476 1.00 19.12 77 VAL B CA 1
ATOM 1377 C C . VAL B 1 97 ? 37.593 -27.306 33.140 1.00 25.39 77 VAL B C 1
ATOM 1378 O O . VAL B 1 97 ? 37.862 -27.707 32.018 1.00 20.53 77 VAL B O 1
ATOM 1382 N N . SER B 1 98 ? 37.252 -28.102 34.138 1.00 25.03 78 SER B N 1
ATOM 1383 C CA . SER B 1 98 ? 36.972 -29.507 33.939 1.00 37.52 78 SER B CA 1
ATOM 1384 C C . SER B 1 98 ? 35.480 -29.615 33.630 1.00 40.10 78 SER B C 1
ATOM 1385 O O . SER B 1 98 ? 34.741 -28.649 33.832 1.00 41.94 78 SER B O 1
ATOM 1388 N N . GLU B 1 99 ? 35.010 -30.749 33.157 1.00 43.41 79 GLU B N 1
ATOM 1389 C CA . GLU B 1 99 ? 33.616 -30.929 32.787 1.00 49.05 79 GLU B CA 1
ATOM 1390 C C . GLU B 1 99 ? 32.603 -30.754 33.911 1.00 47.80 79 GLU B C 1
ATOM 1391 O O . GLU B 1 99 ? 31.502 -30.336 33.688 1.00 53.83 79 GLU B O 1
ATOM 1397 N N . GLY B 1 100 ? 32.956 -31.122 35.120 1.00 40.85 80 GLY B N 1
ATOM 1398 C CA . GLY B 1 100 ? 32.088 -30.902 36.239 1.00 38.26 80 GLY B CA 1
ATOM 1399 C C . GLY B 1 100 ? 31.988 -29.446 36.629 1.00 36.35 80 GLY B C 1
ATOM 1400 O O . GLY B 1 100 ? 31.144 -29.070 37.395 1.00 42.66 80 GLY B O 1
ATOM 1401 N N . GLY B 1 101 ? 32.883 -28.617 36.137 1.00 34.46 81 GLY B N 1
ATOM 1402 C CA . GLY B 1 101 ? 32.865 -27.225 36.485 1.00 30.91 81 GLY B CA 1
ATOM 1403 C C . GLY B 1 101 ? 32.061 -26.330 35.618 1.00 31.31 81 GLY B C 1
ATOM 1404 O O . GLY B 1 101 ? 31.989 -25.177 35.856 1.00 41.36 81 GLY B O 1
ATOM 1405 N N . LEU B 1 102 ? 31.475 -26.881 34.589 1.00 28.81 82 LEU B N 1
ATOM 1406 C CA . LEU B 1 102 ? 30.686 -26.143 33.648 1.00 24.62 82 LEU B CA 1
ATOM 1407 C C . LEU B 1 102 ? 29.445 -25.526 34.221 1.00 23.56 82 LEU B C 1
ATOM 1408 O O . LEU B 1 102 ? 29.063 -24.470 33.819 1.00 30.12 82 LEU B O 1
ATOM 1413 N N . VAL B 1 103 ? 28.791 -26.208 35.143 1.00 29.82 83 VAL B N 1
ATOM 1414 C CA . VAL B 1 103 ? 27.585 -25.690 35.810 1.00 30.30 83 VAL B CA 1
ATOM 1415 C C . VAL B 1 103 ? 27.850 -24.427 36.639 1.00 27.67 83 VAL B C 1
ATOM 1416 O O . VAL B 1 103 ? 26.947 -23.597 36.817 1.00 30.99 83 VAL B O 1
ATOM 1420 N N . ALA B 1 104 ? 29.073 -24.284 37.144 1.00 26.71 84 ALA B N 1
ATOM 1421 C CA . ALA B 1 104 ? 29.428 -23.121 37.954 1.00 25.52 84 ALA B CA 1
ATOM 1422 C C . ALA B 1 104 ? 29.735 -21.910 37.083 1.00 27.50 84 ALA B C 1
ATOM 1423 O O . ALA B 1 104 ? 29.642 -20.770 37.548 1.00 30.81 84 ALA B O 1
ATOM 1425 N N . VAL B 1 105 ? 30.105 -22.152 35.828 1.00 26.56 85 VAL B N 1
ATOM 1426 C CA . VAL B 1 105 ? 30.445 -21.062 34.915 1.00 25.61 85 VAL B CA 1
ATOM 1427 C C . VAL B 1 105 ? 29.171 -20.367 34.456 1.00 28.63 85 VAL B C 1
ATOM 1428 O O . VAL B 1 105 ? 28.244 -21.016 33.972 1.00 32.06 85 VAL B O 1
ATOM 1432 N N . SER B 1 106 ? 29.132 -19.051 34.624 1.00 24.99 86 SER B N 1
ATOM 1433 C CA . SER B 1 106 ? 27.997 -18.243 34.200 1.00 27.43 86 SER B CA 1
ATOM 1434 C C . SER B 1 106 ? 28.480 -16.837 33.855 1.00 26.26 86 SER B C 1
ATOM 1435 O O . SER B 1 106 ? 29.663 -16.538 34.002 1.00 23.91 86 SER B O 1
ATOM 1438 N N . ALA B 1 107 ? 27.556 -15.968 33.449 1.00 28.21 87 ALA B N 1
ATOM 1439 C CA . ALA B 1 107 ? 27.905 -14.619 33.007 1.00 27.10 87 ALA B CA 1
ATOM 1440 C C . ALA B 1 107 ? 28.684 -13.819 34.058 1.00 29.01 87 ALA B C 1
ATOM 1441 O O . ALA B 1 107 ? 29.560 -13.022 33.704 1.00 30.57 87 ALA B O 1
ATOM 1443 N N . ASP B 1 108 ? 28.402 -14.060 35.338 1.00 34.17 88 ASP B N 1
ATOM 1444 C CA . ASP B 1 108 ? 29.027 -13.283 36.408 1.00 33.72 88 ASP B CA 1
ATOM 1445 C C . ASP B 1 108 ? 30.534 -13.552 36.556 1.00 29.99 88 ASP B C 1
ATOM 1446 O O . ASP B 1 108 ? 31.198 -12.934 37.376 1.00 37.66 88 ASP B O 1
ATOM 1451 N N . TRP B 1 109 ? 31.071 -14.472 35.766 1.00 30.03 89 TRP B N 1
ATOM 1452 C CA . TRP B 1 109 ? 32.513 -14.677 35.737 1.00 26.07 89 TRP B CA 1
ATOM 1453 C C . TRP B 1 109 ? 33.216 -13.581 34.931 1.00 27.08 89 TRP B C 1
ATOM 1454 O O . TRP B 1 109 ? 34.403 -13.318 35.148 1.00 26.29 89 TRP B O 1
ATOM 1465 N N . GLY B 1 110 ? 32.486 -12.965 33.997 1.00 26.47 90 GLY B N 1
ATOM 1466 C CA . GLY B 1 110 ? 33.025 -11.918 33.135 1.00 30.25 90 GLY B CA 1
ATOM 1467 C C . GLY B 1 110 ? 33.935 -12.455 32.045 1.00 26.88 90 GLY B C 1
ATOM 1468 O O . GLY B 1 110 ? 34.787 -11.742 31.514 1.00 34.81 90 GLY B O 1
ATOM 1469 N N . LEU B 1 111 ? 33.711 -13.709 31.676 1.00 27.95 91 LEU B N 1
ATOM 1470 C CA . LEU B 1 111 ? 34.552 -14.401 30.711 1.00 23.70 91 LEU B CA 1
ATOM 1471 C C . LEU B 1 111 ? 34.330 -13.937 29.278 1.00 23.94 91 LEU B C 1
ATOM 1472 O O . LEU B 1 111 ? 33.281 -13.398 28.933 1.00 25.30 91 LEU B O 1
ATOM 1477 N N . ASP B 1 112 ? 35.330 -14.161 28.441 1.00 23.55 92 ASP B N 1
ATOM 1478 C CA . ASP B 1 112 ? 35.188 -13.907 27.019 1.00 28.55 92 ASP B CA 1
ATOM 1479 C C . ASP B 1 112 ? 34.995 -15.230 26.283 1.00 28.78 92 ASP B C 1
ATOM 1480 O O . ASP B 1 112 ? 34.389 -15.288 25.205 1.00 34.81 92 ASP B O 1
ATOM 1485 N N . GLU B 1 113 ? 35.529 -16.287 26.888 1.00 24.35 93 GLU B N 1
ATOM 1486 C CA . GLU B 1 113 ? 35.439 -17.642 26.371 1.00 21.79 93 GLU B CA 1
ATOM 1487 C C . GLU B 1 113 ? 35.781 -18.621 27.493 1.00 21.07 93 GLU B C 1
ATOM 1488 O O . GLU B 1 113 ? 36.537 -18.291 28.418 1.00 21.34 93 GLU B O 1
ATOM 1494 N N . ILE B 1 114 ? 35.237 -19.830 27.382 1.00 20.86 94 ILE B N 1
ATOM 1495 C CA . ILE B 1 114 ? 35.513 -20.911 28.314 1.00 22.97 94 ILE B CA 1
ATOM 1496 C C . ILE B 1 114 ? 36.166 -22.058 27.529 1.00 24.56 94 ILE B C 1
ATOM 1497 O O . ILE B 1 114 ? 35.898 -22.222 26.336 1.00 28.60 94 ILE B O 1
ATOM 1502 N N . LEU B 1 115 ? 37.065 -22.808 28.165 1.00 23.48 95 LEU B N 1
ATOM 1503 C CA . LEU B 1 115 ? 37.670 -23.977 27.517 1.00 21.27 95 LEU B CA 1
ATOM 1504 C C . LEU B 1 115 ? 37.663 -25.182 28.451 1.00 24.27 95 LEU B C 1
ATOM 1505 O O . LEU B 1 115 ? 37.938 -25.057 29.645 1.00 28.38 95 LEU B O 1
ATOM 1510 N N . LEU B 1 116 ? 37.371 -26.352 27.902 1.00 26.45 96 LEU B N 1
ATOM 1511 C CA . LEU B 1 116 ? 37.492 -27.588 28.659 1.00 30.38 96 LEU B CA 1
ATOM 1512 C C . LEU B 1 116 ? 38.926 -28.059 28.588 1.00 29.30 96 LEU B C 1
ATOM 1513 O O . LEU B 1 116 ? 39.593 -27.872 27.562 1.00 34.52 96 LEU B O 1
ATOM 1518 N N . LEU B 1 117 ? 39.398 -28.697 29.657 1.00 29.50 97 LEU B N 1
ATOM 1519 C CA . LEU B 1 117 ? 40.786 -29.143 29.696 1.00 30.36 97 LEU B CA 1
ATOM 1520 C C . LEU B 1 117 ? 41.073 -30.207 28.630 1.00 33.52 97 LEU B C 1
ATOM 1521 O O . LEU B 1 117 ? 42.224 -30.430 28.262 1.00 41.50 97 LEU B O 1
ATOM 1526 N N . SER B 1 118 ? 40.019 -30.831 28.114 1.00 31.32 98 SER B N 1
ATOM 1527 C CA . SER B 1 118 ? 40.169 -31.873 27.106 1.00 27.86 98 SER B CA 1
ATOM 1528 C C . SER B 1 118 ? 39.945 -31.352 25.688 1.00 26.83 98 SER B C 1
ATOM 1529 O O . SER B 1 118 ? 39.898 -32.140 24.747 1.00 28.79 98 SER B O 1
ATOM 1532 N N . THR B 1 119 ? 39.805 -30.038 25.527 1.00 25.92 99 THR B N 1
ATOM 1533 C CA . THR B 1 119 ? 39.530 -29.465 24.206 1.00 24.80 99 THR B CA 1
ATOM 1534 C C . THR B 1 119 ? 40.701 -29.734 23.253 1.00 22.97 99 THR B C 1
ATOM 1535 O O . THR B 1 119 ? 41.859 -29.560 23.629 1.00 26.28 99 THR B O 1
ATOM 1539 N N . GLY B 1 120 ? 40.394 -30.170 22.027 1.00 21.37 100 GLY B N 1
ATOM 1540 C CA . GLY B 1 120 ? 41.424 -30.487 21.041 1.00 21.64 100 GLY B CA 1
ATOM 1541 C C . GLY B 1 120 ? 42.064 -29.245 20.436 1.00 22.70 100 GLY B C 1
ATOM 1542 O O . GLY B 1 120 ? 41.548 -28.126 20.603 1.00 21.89 100 GLY B O 1
ATOM 1543 N N . PRO B 1 121 ? 43.184 -29.430 19.705 1.00 24.72 101 PRO B N 1
ATOM 1544 C CA . PRO B 1 121 ? 43.955 -28.281 19.215 1.00 23.28 101 PRO B CA 1
ATOM 1545 C C . PRO B 1 121 ? 43.143 -27.415 18.261 1.00 22.06 101 PRO B C 1
ATOM 1546 O O . PRO B 1 121 ? 43.125 -26.187 18.417 1.00 26.42 101 PRO B O 1
ATOM 1550 N N . ALA B 1 122 ? 42.453 -28.046 17.314 1.00 23.78 102 ALA B N 1
ATOM 1551 C CA . ALA B 1 122 ? 41.671 -27.305 16.333 1.00 21.25 102 ALA B CA 1
ATOM 1552 C C . ALA B 1 122 ? 40.628 -26.426 17.022 1.00 20.84 102 ALA B C 1
ATOM 1553 O O . ALA B 1 122 ? 40.412 -25.276 16.637 1.00 20.53 102 ALA B O 1
ATOM 1555 N N . GLU B 1 123 ? 39.997 -26.960 18.061 1.00 19.16 103 GLU B N 1
ATOM 1556 C CA . GLU B 1 123 ? 39.003 -26.187 18.771 1.00 18.62 103 GLU B CA 1
ATOM 1557 C C . GLU B 1 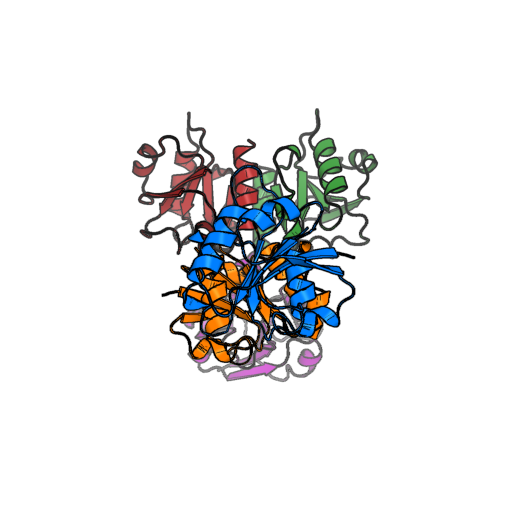123 ? 39.687 -25.086 19.574 1.00 17.09 103 GLU B C 1
ATOM 1558 O O . GLU B 1 123 ? 39.207 -23.954 19.597 1.00 17.59 103 GLU B O 1
ATOM 1564 N N . ILE B 1 124 ? 40.825 -25.390 20.191 1.00 17.00 104 ILE B N 1
ATOM 1565 C CA . ILE B 1 124 ? 41.554 -24.352 20.921 1.00 18.86 104 ILE B CA 1
ATOM 1566 C C . ILE B 1 124 ? 41.918 -23.201 19.980 1.00 21.55 104 ILE B C 1
ATOM 1567 O O . ILE B 1 124 ? 41.687 -22.037 20.312 1.00 21.50 104 ILE B O 1
ATOM 1572 N N . ASP B 1 125 ? 42.462 -23.521 18.806 1.00 25.87 105 ASP B N 1
ATOM 1573 C CA . ASP B 1 125 ? 42.829 -22.492 17.839 1.00 32.95 105 ASP B CA 1
ATOM 1574 C C . ASP B 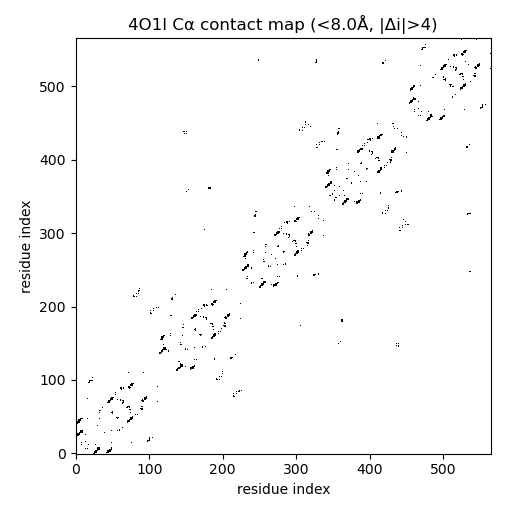1 125 ? 41.637 -21.632 17.425 1.00 29.23 105 ASP B C 1
ATOM 1575 O O . ASP B 1 125 ? 41.742 -20.401 17.364 1.00 32.43 105 ASP B O 1
ATOM 1580 N N . ALA B 1 126 ? 40.502 -22.279 17.167 1.00 25.20 106 ALA B N 1
ATOM 1581 C CA . ALA B 1 126 ? 39.324 -21.580 16.666 1.00 23.28 106 ALA B CA 1
ATOM 1582 C C . ALA B 1 126 ? 38.772 -20.598 17.694 1.00 25.26 106 ALA B C 1
ATOM 1583 O O . ALA B 1 126 ? 38.394 -19.472 17.345 1.00 27.37 106 ALA B O 1
ATOM 1585 N N . ARG B 1 127 ? 38.727 -21.022 18.956 1.00 24.65 107 ARG B N 1
ATOM 1586 C CA . ARG B 1 127 ? 38.154 -20.179 19.985 1.00 24.19 107 ARG B CA 1
ATOM 1587 C C . ARG B 1 127 ? 39.089 -19.019 20.307 1.00 24.53 107 ARG B C 1
ATOM 1588 O O . ARG B 1 127 ? 38.640 -17.908 20.616 1.00 25.68 107 ARG B O 1
ATOM 1596 N N . LEU B 1 128 ? 40.388 -19.270 20.202 1.00 20.57 108 LEU B N 1
ATOM 1597 C CA . LEU B 1 128 ? 41.367 -18.221 20.430 1.00 21.40 108 LEU B CA 1
ATOM 1598 C C . LEU B 1 128 ? 41.300 -17.189 19.309 1.00 22.77 108 LEU B C 1
ATOM 1599 O O . LEU B 1 128 ? 41.321 -15.980 19.585 1.00 22.34 108 LEU B O 1
ATOM 1604 N N . ARG B 1 129 ? 41.179 -17.650 18.057 1.00 23.16 109 ARG B N 1
ATOM 1605 C CA . ARG B 1 129 ? 41.046 -16.704 16.940 1.00 24.10 109 ARG B CA 1
ATOM 1606 C C . ARG B 1 129 ? 39.809 -15.849 17.119 1.00 23.96 109 ARG B C 1
ATOM 1607 O O . ARG B 1 129 ? 39.868 -14.633 16.964 1.00 25.58 109 ARG B O 1
ATOM 1615 N N . LEU B 1 130 ? 38.696 -16.484 17.464 1.00 23.05 110 LEU B N 1
ATOM 1616 C CA . LEU B 1 130 ? 37.438 -15.767 17.533 1.00 24.27 110 LEU B CA 1
ATOM 1617 C C . LEU B 1 130 ? 37.395 -14.810 18.717 1.00 24.69 110 LEU B C 1
ATOM 1618 O O . LEU B 1 130 ? 36.765 -13.752 18.636 1.00 27.79 110 LEU B O 1
ATOM 1623 N N . VAL B 1 131 ? 38.085 -15.151 19.801 1.00 22.97 111 VAL B N 1
ATOM 1624 C CA . VAL B 1 131 ? 38.007 -14.311 20.983 1.00 24.70 111 VAL B CA 1
ATOM 1625 C C . VAL B 1 131 ? 38.972 -13.120 20.885 1.00 30.15 111 VAL B C 1
ATOM 1626 O O . VAL B 1 131 ? 38.757 -12.085 21.515 1.00 32.63 111 VAL B O 1
ATOM 1630 N N . VAL B 1 132 ? 40.010 -13.257 20.068 1.00 38.92 112 VAL B N 1
ATOM 1631 C CA . VAL B 1 132 ? 40.967 -12.174 19.866 1.00 41.87 112 VAL B CA 1
ATOM 1632 C C . VAL B 1 132 ? 40.576 -11.301 18.669 1.00 52.99 112 VAL B C 1
ATOM 1633 O O . VAL B 1 132 ? 40.702 -10.074 18.718 1.00 53.40 112 VAL B O 1
ATOM 1637 N N . GLY B 1 133 ? 40.099 -11.932 17.601 1.00 67.46 113 GLY B N 1
ATOM 1638 C CA . GLY B 1 133 ? 39.680 -11.208 16.406 1.00 85.00 113 GLY B CA 1
ATOM 1639 C C . GLY B 1 133 ? 38.311 -11.644 15.914 1.00 93.61 113 GLY B C 1
ATOM 1640 O O . GLY B 1 133 ? 37.281 -11.133 16.356 1.00 93.83 113 GLY B O 1
ATOM 1641 N N . MET C 1 21 ? 50.737 9.163 65.973 1.00 56.65 1 MET C N 1
ATOM 1642 C CA . MET C 1 21 ? 50.490 10.607 65.791 1.00 59.31 1 MET C CA 1
ATOM 1643 C C . MET C 1 21 ? 49.075 10.935 65.301 1.00 53.38 1 MET C C 1
ATOM 1644 O O . MET C 1 21 ? 48.413 11.790 65.889 1.00 60.00 1 MET C O 1
ATOM 1649 N N . LEU C 1 22 ? 48.606 10.264 64.243 1.00 47.93 2 LEU C N 1
ATOM 1650 C CA . LEU C 1 22 ? 47.240 10.503 63.754 1.00 37.75 2 LEU C CA 1
ATOM 1651 C C . LEU C 1 22 ? 46.227 9.703 64.567 1.00 38.07 2 LEU C C 1
ATOM 1652 O O . LEU C 1 22 ? 46.495 8.560 64.962 1.00 36.44 2 LEU C O 1
ATOM 1657 N N . GLU C 1 23 ? 45.066 10.307 64.813 1.00 40.08 3 GLU C N 1
ATOM 1658 C CA . GLU C 1 23 ? 43.943 9.591 65.401 1.00 44.58 3 GLU C CA 1
ATOM 1659 C C . GLU C 1 23 ? 42.927 9.341 64.303 1.00 41.51 3 GLU C C 1
ATOM 1660 O O . GLU C 1 23 ? 42.472 10.270 63.635 1.00 44.54 3 GLU C O 1
ATOM 1666 N N . LEU C 1 24 ? 42.586 8.072 64.120 1.00 34.10 4 LEU C N 1
ATOM 1667 C CA . LEU C 1 24 ? 41.742 7.660 63.020 1.00 32.80 4 LEU C CA 1
ATOM 1668 C C . LEU C 1 24 ? 40.438 7.112 63.548 1.00 33.08 4 LEU C C 1
ATOM 1669 O O . LEU C 1 24 ? 40.391 6.481 64.605 1.00 38.40 4 LEU C O 1
ATOM 1674 N N . LEU C 1 25 ? 39.370 7.413 62.824 1.00 28.75 5 LEU C N 1
ATOM 1675 C CA . LEU C 1 25 ? 38.050 6.887 63.104 1.00 27.86 5 LEU C CA 1
ATOM 1676 C C . LEU C 1 25 ? 37.763 5.868 62.008 1.00 29.93 5 LEU C C 1
ATOM 1677 O O . LEU C 1 25 ? 37.891 6.174 60.821 1.00 32.41 5 LEU C O 1
ATOM 1682 N N . LEU C 1 26 ? 37.424 4.646 62.395 1.00 34.02 6 LEU C N 1
ATOM 1683 C CA . LEU C 1 26 ? 37.161 3.603 61.412 1.00 34.42 6 LEU C CA 1
ATOM 1684 C C . LEU C 1 26 ? 35.718 3.110 61.553 1.00 33.73 6 LEU C C 1
ATOM 1685 O O . LEU C 1 26 ? 35.347 2.540 62.576 1.00 39.67 6 LEU C O 1
ATOM 1690 N N . LEU C 1 27 ? 34.904 3.344 60.530 1.00 26.08 7 LEU C N 1
ATOM 1691 C CA . LEU C 1 27 ? 33.500 2.914 60.536 1.00 24.16 7 LEU C CA 1
ATOM 1692 C C . LEU C 1 27 ? 33.389 1.540 59.905 1.00 28.18 7 LEU C C 1
ATOM 1693 O O . LEU C 1 27 ? 33.659 1.398 58.712 1.00 29.88 7 LEU C O 1
ATOM 1698 N N . THR C 1 28 ? 32.999 0.520 60.667 1.00 32.87 8 THR C N 1
ATOM 1699 C CA . THR C 1 28 ? 33.165 -0.828 60.123 1.00 46.09 8 THR C CA 1
ATOM 1700 C C . THR C 1 28 ? 31.989 -1.760 60.410 1.00 49.17 8 THR C C 1
ATOM 1701 O O . THR C 1 28 ? 31.424 -2.336 59.473 1.00 65.37 8 THR C O 1
ATOM 1705 N N . SER C 1 29 ? 31.629 -1.905 61.681 1.00 38.34 9 SER C N 1
ATOM 1706 C CA . SER C 1 29 ? 30.778 -2.995 62.207 1.00 35.78 9 SER C CA 1
ATOM 1707 C C . SER C 1 29 ? 31.584 -4.255 62.545 1.00 40.89 9 SER C C 1
ATOM 1708 O O . SER C 1 29 ? 31.005 -5.289 62.893 1.00 39.18 9 SER C O 1
ATOM 1711 N N . GLU C 1 30 ? 32.904 -4.173 62.397 1.00 53.54 10 GLU C N 1
ATOM 1712 C CA . GLU C 1 30 ? 33.806 -5.234 62.824 1.00 63.93 10 GLU C CA 1
ATOM 1713 C C . GLU C 1 30 ? 34.158 -4.976 64.281 1.00 73.58 10 GLU C C 1
ATOM 1714 O O . GLU C 1 30 ? 34.130 -3.829 64.732 1.00 70.35 10 GLU C O 1
ATOM 1720 N N . LEU C 1 31 ? 34.490 -6.032 65.018 1.00 84.35 11 LEU C N 1
ATOM 1721 C CA . LEU C 1 31 ? 34.871 -5.877 66.420 1.00 92.33 11 LEU C CA 1
ATOM 1722 C C . LEU C 1 31 ? 36.209 -5.157 66.573 1.00 93.26 11 LEU C C 1
ATOM 1723 O O . LEU C 1 31 ? 36.370 -4.300 67.447 1.00 90.91 11 LEU C O 1
ATOM 1728 N N . TYR C 1 32 ? 37.155 -5.498 65.702 1.00 93.10 12 TYR C N 1
ATOM 1729 C CA . TYR C 1 32 ? 38.492 -4.926 65.749 1.00 93.74 12 TYR C CA 1
ATOM 1730 C C . TYR C 1 32 ? 38.893 -4.366 64.388 1.00 83.19 12 TYR C C 1
ATOM 1731 O O . TYR C 1 32 ? 38.370 -4.798 63.358 1.00 89.26 12 TYR C O 1
ATOM 1740 N N . PRO C 1 33 ? 39.825 -3.394 64.379 1.00 72.88 13 PRO C N 1
ATOM 1741 C CA . PRO C 1 33 ? 40.230 -2.751 63.124 1.00 65.93 13 PRO C CA 1
ATOM 1742 C C . PRO C 1 33 ? 41.092 -3.660 62.256 1.00 65.76 13 PRO C C 1
ATOM 1743 O O . PRO C 1 33 ? 41.233 -3.419 61.051 1.00 61.97 13 PRO C O 1
ATOM 1747 N N . ASP C 1 34 ? 41.665 -4.688 62.875 1.00 67.63 14 ASP C N 1
ATOM 1748 C CA . ASP C 1 34 ? 42.647 -5.540 62.214 1.00 72.45 14 ASP C CA 1
ATOM 1749 C C . ASP C 1 34 ? 42.111 -6.336 61.019 1.00 74.09 14 ASP C C 1
ATOM 1750 O O . ASP C 1 34 ? 42.810 -6.465 60.022 1.00 78.81 14 ASP C O 1
ATOM 1755 N N . PRO C 1 35 ? 40.879 -6.876 61.103 1.00 72.61 15 PRO C N 1
ATOM 1756 C CA . PRO C 1 35 ? 40.363 -7.473 59.866 1.00 69.32 15 PRO C CA 1
ATOM 1757 C C . PRO C 1 35 ? 40.187 -6.464 58.717 1.00 62.27 15 PRO C C 1
ATOM 1758 O O . PRO C 1 35 ? 40.256 -6.855 57.546 1.00 67.68 15 PRO C O 1
ATOM 1762 N N . VAL C 1 36 ? 39.977 -5.190 59.042 1.00 47.51 16 VAL C N 1
ATOM 1763 C CA . VAL C 1 36 ? 39.713 -4.179 58.017 1.00 44.03 16 VAL C CA 1
ATOM 1764 C C . VAL C 1 36 ? 40.996 -3.719 57.334 1.00 45.31 16 VAL C C 1
ATOM 1765 O O . VAL C 1 36 ? 41.104 -3.764 56.111 1.00 53.13 16 VAL C O 1
ATOM 1769 N N . LEU C 1 37 ? 41.958 -3.258 58.127 1.00 41.11 17 LEU C N 1
ATOM 1770 C CA . LEU C 1 37 ? 43.264 -2.864 57.609 1.00 36.58 17 LEU C CA 1
ATOM 1771 C C . LEU C 1 37 ? 44.343 -3.463 58.494 1.00 33.45 17 LEU C C 1
ATOM 1772 O O . LEU C 1 37 ? 44.837 -2.799 59.413 1.00 32.23 17 LEU C O 1
ATOM 1777 N N . PRO C 1 38 ? 44.718 -4.722 58.217 1.00 32.86 18 PRO C N 1
ATOM 1778 C CA . PRO C 1 38 ? 45.653 -5.466 59.071 1.00 31.97 18 PRO C CA 1
ATOM 1779 C C . PRO C 1 38 ? 46.994 -4.761 59.277 1.00 37.25 18 PRO C C 1
ATOM 1780 O O . PRO C 1 38 ? 47.560 -4.848 60.367 1.00 41.83 18 PRO C O 1
ATOM 1784 N N . ALA C 1 39 ? 47.463 -4.035 58.264 1.00 35.56 19 ALA C N 1
ATOM 1785 C CA . ALA C 1 39 ? 48.774 -3.398 58.329 1.00 32.92 19 ALA C CA 1
ATOM 1786 C C . ALA C 1 39 ? 48.791 -2.153 59.218 1.00 31.89 19 ALA C C 1
ATOM 1787 O O . ALA C 1 39 ? 49.862 -1.674 59.602 1.00 35.58 19 ALA C O 1
ATOM 1789 N N . LEU C 1 40 ? 47.609 -1.647 59.556 1.00 26.67 20 LEU C N 1
ATOM 1790 C CA . LEU C 1 40 ? 47.493 -0.408 60.314 1.00 24.50 20 LEU C CA 1
ATOM 1791 C C . LEU C 1 40 ? 48.073 -0.542 61.719 1.00 27.72 20 LEU C C 1
ATOM 1792 O O . LEU C 1 40 ? 48.604 0.420 62.263 1.00 30.09 20 LEU C O 1
ATOM 1797 N N . SER C 1 41 ? 47.987 -1.735 62.298 1.00 30.75 21 SER C N 1
ATOM 1798 C CA . SER C 1 41 ? 48.500 -1.953 63.646 1.00 31.81 21 SER C CA 1
ATOM 1799 C C . SER C 1 41 ? 50.006 -1.741 63.758 1.00 31.77 21 SER C C 1
ATOM 1800 O O . SER C 1 41 ? 50.495 -1.294 64.795 1.00 39.27 21 SER C O 1
ATOM 1803 N N . LEU C 1 42 ? 50.738 -2.031 62.688 1.00 28.09 22 LEU C N 1
ATOM 1804 C CA . LEU C 1 42 ? 52.196 -1.866 62.692 1.00 28.72 22 LEU C CA 1
ATOM 1805 C C . LEU C 1 42 ? 52.608 -0.402 62.737 1.00 29.95 22 LEU C C 1
ATOM 1806 O O . LEU C 1 42 ? 53.781 -0.088 62.964 1.00 30.41 22 LEU C O 1
ATOM 1811 N N . LEU C 1 43 ? 51.632 0.482 62.530 1.00 27.65 23 LEU C N 1
ATOM 1812 C CA . LEU C 1 43 ? 51.868 1.919 62.555 1.00 24.30 23 LEU C CA 1
ATOM 1813 C C . LEU C 1 43 ? 51.456 2.501 63.906 1.00 26.09 23 LEU C C 1
ATOM 1814 O O . LEU C 1 43 ? 50.602 1.933 64.606 1.00 25.82 23 LEU C O 1
ATOM 1819 N N . PRO C 1 44 ? 52.079 3.629 64.287 1.00 28.12 24 PRO C N 1
ATOM 1820 C CA . PRO C 1 44 ? 51.856 4.237 65.599 1.00 29.04 24 PRO C CA 1
ATOM 1821 C C . PRO C 1 44 ? 50.523 4.966 65.732 1.00 31.82 24 PRO C C 1
ATOM 1822 O O . PRO C 1 44 ? 50.166 5.372 66.840 1.00 32.53 24 PRO C O 1
ATOM 1826 N N . HIS C 1 45 ? 49.798 5.124 64.629 1.00 32.08 25 HIS C N 1
ATOM 1827 C CA . HIS C 1 45 ? 48.511 5.812 64.657 1.00 36.10 25 HIS C CA 1
ATOM 1828 C C . HIS C 1 45 ? 47.493 5.027 65.471 1.00 36.31 25 HIS C C 1
ATOM 1829 O O . HIS C 1 45 ? 47.497 3.795 65.471 1.00 46.26 25 HIS C O 1
ATOM 1836 N N . THR C 1 46 ? 46.622 5.745 66.168 1.00 39.46 26 THR C N 1
ATOM 1837 C CA . THR C 1 46 ? 45.580 5.098 66.953 1.00 39.45 26 THR C CA 1
ATOM 1838 C C . THR C 1 46 ? 44.253 5.129 66.195 1.00 38.74 26 THR C C 1
ATOM 1839 O O . THR C 1 46 ? 43.889 6.136 65.580 1.00 37.86 26 THR C O 1
ATOM 1843 N N . VAL C 1 47 ? 43.543 4.011 66.229 1.00 41.61 27 VAL C N 1
ATOM 1844 C CA . VAL C 1 47 ? 42.290 3.898 65.511 1.00 39.44 27 VAL C CA 1
ATOM 1845 C C . VAL C 1 47 ? 41.178 3.475 66.468 1.00 46.57 27 VAL C C 1
ATOM 1846 O O . VAL C 1 47 ? 41.274 2.440 67.128 1.00 54.57 27 VAL C O 1
ATOM 1850 N N . ARG C 1 48 ? 40.153 4.315 66.585 1.00 43.02 28 ARG C N 1
ATOM 1851 C CA . ARG C 1 48 ? 38.943 3.939 67.313 1.00 40.13 28 ARG C CA 1
ATOM 1852 C C . ARG C 1 48 ? 37.851 3.581 66.313 1.00 34.97 28 ARG C C 1
ATOM 1853 O O . ARG C 1 48 ? 37.788 4.133 65.210 1.00 35.11 28 ARG C O 1
ATOM 1861 N N . THR C 1 49 ? 37.017 2.622 66.697 1.00 29.88 29 THR C N 1
ATOM 1862 C CA . THR C 1 49 ? 35.965 2.120 65.829 1.00 28.05 29 THR C CA 1
ATOM 1863 C C . THR C 1 49 ? 34.596 2.634 66.248 1.00 29.75 29 THR C C 1
ATOM 1864 O O . THR C 1 49 ? 34.358 2.966 67.408 1.00 31.15 29 THR C O 1
ATOM 1868 N N . ALA C 1 50 ? 33.714 2.734 65.266 1.00 30.14 30 ALA C N 1
ATOM 1869 C CA . ALA C 1 50 ? 32.324 3.090 65.470 1.00 30.75 30 ALA C CA 1
ATOM 1870 C C . ALA C 1 50 ? 31.558 2.374 64.356 1.00 32.57 30 ALA C C 1
ATOM 1871 O O . ALA C 1 50 ? 32.143 2.050 63.315 1.00 31.47 30 ALA C O 1
ATOM 1873 N N . PRO C 1 51 ? 30.256 2.110 64.565 1.00 31.25 31 PRO C N 1
ATOM 1874 C CA . PRO C 1 51 ? 29.455 1.396 63.562 1.00 32.11 31 PRO C CA 1
ATOM 1875 C C . PRO C 1 51 ? 29.389 2.080 62.198 1.00 33.43 31 PRO C C 1
ATOM 1876 O O . PRO C 1 51 ? 29.517 3.307 62.100 1.00 29.27 31 PRO C O 1
ATOM 1880 N N . ALA C 1 52 ? 29.193 1.271 61.155 1.00 35.92 32 ALA C N 1
ATOM 1881 C CA . ALA C 1 52 ? 29.047 1.770 59.793 1.00 32.99 32 ALA C CA 1
ATOM 1882 C C . ALA C 1 52 ? 27.623 2.278 59.601 1.00 35.50 32 ALA C C 1
ATOM 1883 O O . ALA C 1 52 ? 26.853 1.742 58.799 1.00 35.95 32 ALA C O 1
ATOM 1885 N N . GLU C 1 53 ? 27.280 3.304 60.374 1.00 37.36 33 GLU C N 1
ATOM 1886 C CA . GLU C 1 53 ? 25.962 3.919 60.342 1.00 41.00 33 GLU C CA 1
ATOM 1887 C C . GLU C 1 53 ? 26.086 5.437 60.334 1.00 37.33 33 GLU C C 1
ATOM 1888 O O . GLU C 1 53 ? 27.079 5.988 60.806 1.00 33.22 33 GLU C O 1
ATOM 1894 N N . ALA C 1 54 ? 25.065 6.113 59.818 1.00 40.73 34 ALA C N 1
ATOM 1895 C CA . ALA C 1 54 ? 25.118 7.561 59.691 1.00 38.68 34 ALA C CA 1
ATOM 1896 C C . ALA C 1 54 ? 25.302 8.261 61.040 1.00 40.48 34 ALA C C 1
ATOM 1897 O O . ALA C 1 54 ? 25.963 9.293 61.124 1.00 47.81 34 ALA C O 1
ATOM 1899 N N . SER C 1 55 ? 24.767 7.668 62.099 1.00 38.30 35 SER C N 1
ATOM 1900 C CA . SER C 1 55 ? 24.842 8.266 63.429 1.00 34.72 35 SER C CA 1
ATOM 1901 C C . SER C 1 55 ? 26.284 8.395 63.929 1.00 33.95 35 SER C C 1
ATOM 1902 O O . SER C 1 55 ? 26.562 9.182 64.838 1.00 35.34 35 SER C O 1
ATOM 1905 N N . SER C 1 56 ? 27.194 7.621 63.340 1.00 32.24 36 SER C N 1
ATOM 1906 C CA . SER C 1 56 ? 28.608 7.703 63.695 1.00 32.53 36 SER C CA 1
ATOM 1907 C C . SER C 1 56 ? 29.266 9.007 63.208 1.00 38.63 36 SER C C 1
ATOM 1908 O O . SER C 1 56 ? 30.361 9.353 63.654 1.00 42.47 36 SER C O 1
ATOM 1911 N N . LEU C 1 57 ? 28.609 9.720 62.292 1.00 38.84 37 LEU C N 1
ATOM 1912 C CA . LEU C 1 57 ? 29.070 11.046 61.875 1.00 41.38 37 LEU C CA 1
ATOM 1913 C C . LEU C 1 57 ? 29.169 11.983 63.071 1.00 41.51 37 LEU C C 1
ATOM 1914 O O . LEU C 1 57 ? 30.008 12.886 63.106 1.00 42.78 37 LEU C O 1
ATOM 1919 N N . LEU C 1 58 ? 28.298 11.761 64.049 1.00 39.37 38 LEU C N 1
ATOM 1920 C CA . LEU C 1 58 ? 28.283 12.565 65.258 1.00 38.63 38 LEU C CA 1
ATOM 1921 C C . LEU C 1 58 ? 29.498 12.289 66.119 1.00 38.98 38 LEU C C 1
ATOM 1922 O O . LEU C 1 58 ? 29.749 13.017 67.077 1.00 40.06 38 LEU C O 1
ATOM 1927 N N . GLU C 1 59 ? 30.262 11.253 65.782 1.00 39.67 39 GLU C N 1
ATOM 1928 C CA . GLU C 1 59 ? 31.359 10.848 66.651 1.00 45.23 39 GLU C CA 1
ATOM 1929 C C . GLU C 1 59 ? 32.720 11.040 65.996 1.00 47.13 39 GLU C C 1
ATOM 1930 O O . GLU C 1 59 ? 33.726 10.536 66.501 1.00 46.96 39 GLU C O 1
ATOM 1936 N N . ALA C 1 60 ? 32.750 11.769 64.878 1.00 49.42 40 ALA C N 1
ATOM 1937 C CA . ALA C 1 60 ? 34.013 12.225 64.292 1.00 54.09 40 ALA C CA 1
ATOM 1938 C C . ALA C 1 60 ? 34.853 12.966 65.333 1.00 59.43 40 ALA C C 1
ATOM 1939 O O . ALA C 1 60 ? 35.901 12.473 65.760 1.00 62.44 40 ALA C O 1
ATOM 1941 N N . GLY C 1 61 ? 34.379 14.141 65.746 1.00 60.14 41 GLY C N 1
ATOM 1942 C CA . GLY C 1 61 ? 35.093 14.970 66.714 1.00 60.20 41 GLY C CA 1
ATOM 1943 C C . GLY C 1 61 ? 36.478 15.401 66.265 1.00 64.72 41 GLY C C 1
ATOM 1944 O O . GLY C 1 61 ? 36.613 16.203 65.337 1.00 60.73 41 GLY C O 1
ATOM 1945 N N . ASN C 1 62 ? 37.512 14.879 66.918 1.00 69.49 42 ASN C N 1
ATOM 1946 C CA . ASN C 1 62 ? 38.872 15.271 66.557 1.00 91.19 42 ASN C CA 1
ATOM 1947 C C . ASN C 1 62 ? 39.714 14.190 65.886 1.00 73.76 42 ASN C C 1
ATOM 1948 O O . ASN C 1 62 ? 40.928 14.122 66.097 1.00 90.16 42 ASN C O 1
ATOM 1953 N N . ALA C 1 63 ? 39.072 13.339 65.087 1.00 56.72 43 ALA C N 1
ATOM 1954 C CA . ALA C 1 63 ? 39.816 12.404 64.253 1.00 40.01 43 ALA C CA 1
ATOM 1955 C C . ALA C 1 63 ? 40.541 13.193 63.165 1.00 36.17 43 ALA C C 1
ATOM 1956 O O . ALA C 1 63 ? 40.069 14.246 62.727 1.00 36.16 43 ALA C O 1
ATOM 1958 N N . ASP C 1 64 ? 41.684 12.685 62.727 1.00 33.70 44 ASP C N 1
ATOM 1959 C CA . ASP C 1 64 ? 42.446 13.337 61.677 1.00 35.55 44 ASP C CA 1
ATOM 1960 C C . ASP C 1 64 ? 41.945 12.870 60.318 1.00 34.51 44 ASP C C 1
ATOM 1961 O O . ASP C 1 64 ? 42.165 13.528 59.302 1.00 38.18 44 ASP C O 1
ATOM 1966 N N . ALA C 1 65 ? 41.291 11.712 60.314 1.00 34.69 45 ALA C N 1
ATOM 1967 C CA . ALA C 1 65 ? 40.695 11.144 59.118 1.00 33.20 45 ALA C CA 1
ATOM 1968 C C . ALA C 1 65 ? 39.672 10.090 59.532 1.00 29.02 45 ALA C C 1
ATOM 1969 O O . ALA C 1 65 ? 39.751 9.548 60.632 1.00 30.56 45 ALA C O 1
ATOM 1971 N N . VAL C 1 66 ? 38.709 9.815 58.659 1.00 26.42 46 VAL C N 1
ATOM 1972 C CA . VAL C 1 66 ? 37.740 8.759 58.894 1.00 25.31 46 VAL C CA 1
ATOM 1973 C C . VAL C 1 66 ? 37.894 7.731 57.793 1.00 23.67 46 VAL C C 1
ATOM 1974 O O . VAL C 1 66 ? 37.960 8.094 56.618 1.00 23.33 46 VAL C O 1
ATOM 1978 N N . LEU C 1 67 ? 37.965 6.457 58.165 1.00 23.72 47 LEU C N 1
ATOM 1979 C CA . LEU C 1 67 ? 37.991 5.396 57.168 1.00 22.53 47 LEU C CA 1
ATOM 1980 C C . LEU C 1 67 ? 36.654 4.681 57.172 1.00 23.04 47 LEU C C 1
ATOM 1981 O O . LEU C 1 67 ? 36.151 4.297 58.225 1.00 27.08 47 LEU C O 1
ATOM 1986 N N . VAL C 1 68 ? 36.077 4.513 55.991 1.00 20.64 48 VAL C N 1
ATOM 1987 C CA . VAL C 1 68 ? 34.852 3.756 55.862 1.00 21.03 48 VAL C CA 1
ATOM 1988 C C . VAL C 1 68 ? 35.174 2.379 55.306 1.00 24.71 48 VAL C C 1
ATOM 1989 O O . VAL C 1 68 ? 35.730 2.241 54.208 1.00 25.35 48 VAL C O 1
ATOM 1993 N N . ASP C 1 69 ? 34.823 1.359 56.075 1.00 25.63 49 ASP C N 1
ATOM 1994 C CA . ASP C 1 69 ? 35.006 -0.016 55.654 1.00 26.70 49 ASP C CA 1
ATOM 1995 C C . ASP C 1 69 ? 33.960 -0.354 54.595 1.00 26.17 49 ASP C C 1
ATOM 1996 O O . ASP C 1 69 ? 32.785 -0.577 54.898 1.00 26.07 49 ASP C O 1
ATOM 2001 N N . ALA C 1 70 ? 34.406 -0.386 53.348 1.00 29.71 50 ALA C N 1
ATOM 2002 C CA . ALA C 1 70 ? 33.531 -0.678 52.224 1.00 30.97 50 ALA C CA 1
ATOM 2003 C C . ALA C 1 70 ? 34.023 -1.930 51.496 1.00 35.97 50 ALA C C 1
ATOM 2004 O O . ALA C 1 70 ? 33.972 -2.024 50.268 1.00 38.09 50 ALA C O 1
ATOM 2006 N N . ARG C 1 71 ? 34.511 -2.886 52.279 1.00 34.53 51 ARG C N 1
ATOM 2007 C CA . ARG C 1 71 ? 34.981 -4.162 51.757 1.00 34.15 51 ARG C CA 1
ATOM 2008 C C . ARG C 1 71 ? 33.851 -5.046 51.266 1.00 40.53 51 ARG C C 1
ATOM 2009 O O . ARG C 1 71 ? 34.051 -5.847 50.361 1.00 44.65 51 ARG C O 1
ATOM 2017 N N . ASN C 1 72 ? 32.675 -4.931 51.880 1.00 46.46 52 ASN C N 1
ATOM 2018 C CA . ASN C 1 72 ? 31.596 -5.867 51.578 1.00 54.98 52 ASN C CA 1
ATOM 2019 C C . ASN C 1 72 ? 30.333 -5.197 51.070 1.00 61.23 52 ASN C C 1
ATOM 2020 O O . ASN C 1 72 ? 29.707 -5.685 50.126 1.00 67.67 52 ASN C O 1
ATOM 2025 N N . ASP C 1 73 ? 29.947 -4.091 51.697 1.00 56.46 53 ASP C N 1
ATOM 2026 C CA . ASP C 1 73 ? 28.771 -3.364 51.237 1.00 56.34 53 ASP C CA 1
ATOM 2027 C C . ASP C 1 73 ? 29.181 -2.034 50.607 1.00 53.37 53 ASP C C 1
ATOM 2028 O O . ASP C 1 73 ? 29.417 -1.037 51.299 1.00 53.50 53 ASP C O 1
ATOM 2033 N N . LEU C 1 74 ? 29.269 -2.046 49.280 1.00 45.36 54 LEU C N 1
ATOM 2034 C CA . LEU C 1 74 ? 29.750 -0.904 48.516 1.00 37.75 54 LEU C CA 1
ATOM 2035 C C . LEU C 1 74 ? 28.716 0.206 48.478 1.00 40.50 54 LEU C C 1
ATOM 2036 O O . LEU C 1 74 ? 29.064 1.385 48.418 1.00 42.67 54 LEU C O 1
ATOM 2041 N N . SER C 1 75 ? 27.445 -0.178 48.512 1.00 44.40 55 SER C N 1
ATOM 2042 C CA . SER C 1 75 ? 26.348 0.784 48.493 1.00 47.32 55 SER C CA 1
ATOM 2043 C C . SER C 1 75 ? 26.358 1.634 49.755 1.00 41.27 55 SER C C 1
ATOM 2044 O O . SER C 1 75 ? 26.298 2.862 49.676 1.00 36.66 55 SER C O 1
ATOM 2047 N N . SER C 1 76 ? 26.452 0.980 50.914 1.00 39.00 56 SER C N 1
ATOM 2048 C CA . SER C 1 76 ? 26.431 1.697 52.186 1.00 39.53 56 SER C CA 1
ATOM 2049 C C . SER C 1 76 ? 27.691 2.503 52.337 1.00 38.83 56 SER C C 1
ATOM 2050 O O . SER C 1 76 ? 27.659 3.612 52.872 1.00 39.02 56 SER C O 1
ATOM 2053 N N . GLY C 1 77 ? 28.796 1.935 51.863 1.00 37.91 57 GLY C N 1
ATOM 2054 C CA . GLY C 1 77 ? 30.085 2.595 51.942 1.00 36.88 57 GLY C CA 1
ATOM 2055 C C . GLY C 1 77 ? 30.036 3.926 51.233 1.00 33.07 57 GLY C C 1
ATOM 2056 O O . GLY C 1 77 ? 30.391 4.960 51.805 1.00 34.35 57 GLY C O 1
ATOM 2057 N N . ARG C 1 78 ? 29.561 3.903 49.994 1.00 31.83 58 ARG C N 1
ATOM 2058 C CA . ARG C 1 78 ? 29.468 5.115 49.197 1.00 30.95 58 ARG C CA 1
ATOM 2059 C C . ARG C 1 78 ? 28.544 6.111 49.913 1.00 29.80 58 ARG C C 1
ATOM 2060 O O . ARG C 1 78 ? 28.877 7.293 50.024 1.00 35.61 58 ARG C O 1
ATOM 2068 N N . GLY C 1 79 ? 27.421 5.620 50.442 1.00 30.15 59 GLY C N 1
ATOM 2069 C CA . GLY C 1 79 ? 26.485 6.463 51.175 1.00 28.88 59 GLY C CA 1
ATOM 2070 C C . GLY C 1 79 ? 27.090 7.186 52.367 1.00 30.24 59 GLY C C 1
ATOM 2071 O O . GLY C 1 79 ? 26.893 8.393 52.538 1.00 33.31 59 GLY C O 1
ATOM 2072 N N . LEU C 1 80 ? 27.829 6.448 53.192 1.00 30.32 60 LEU C N 1
ATOM 2073 C CA . LEU C 1 80 ? 28.521 7.025 54.340 1.00 29.45 60 LEU C CA 1
ATOM 2074 C C . LEU C 1 80 ? 29.573 8.045 53.919 1.00 29.30 60 LEU C C 1
ATOM 2075 O O . LEU C 1 80 ? 29.730 9.089 54.561 1.00 33.47 60 LEU C O 1
ATOM 2080 N N . CYS C 1 81 ? 30.305 7.730 52.855 1.00 29.24 61 CYS C N 1
ATOM 2081 C CA . CYS C 1 81 ? 31.332 8.628 52.350 1.00 25.21 61 CYS C CA 1
ATOM 2082 C C . CYS C 1 81 ? 30.712 9.929 51.847 1.00 26.70 61 CYS C C 1
ATOM 2083 O O . CYS C 1 81 ? 31.260 11.016 52.058 1.00 27.66 61 CYS C O 1
ATOM 2086 N N . ARG C 1 82 ? 29.566 9.820 51.185 1.00 28.60 62 ARG C N 1
ATOM 2087 C CA . ARG C 1 82 ? 28.888 11.004 50.675 1.00 29.53 62 ARG C CA 1
ATOM 2088 C C . ARG C 1 82 ? 28.442 11.930 51.805 1.00 31.10 62 ARG C C 1
ATOM 2089 O O . ARG C 1 82 ? 28.557 13.149 51.686 1.00 33.91 62 ARG C O 1
ATOM 2097 N N . LEU C 1 83 ? 27.948 11.349 52.896 1.00 30.81 63 LEU C N 1
ATOM 2098 C CA . LEU C 1 83 ? 27.548 12.129 54.061 1.00 30.57 63 LEU C CA 1
ATOM 2099 C C . LEU C 1 83 ? 28.752 12.751 54.744 1.00 30.95 63 LEU C C 1
ATOM 2100 O O . LEU C 1 83 ? 28.716 13.917 55.133 1.00 35.72 63 LEU C O 1
ATOM 2105 N N . LEU C 1 84 ? 29.827 11.982 54.860 1.00 28.14 64 LEU C N 1
ATOM 2106 C CA . LEU C 1 84 ? 31.014 12.435 55.565 1.00 27.71 64 LEU C CA 1
ATOM 2107 C C . LEU C 1 84 ? 31.707 13.586 54.843 1.00 34.87 64 LEU C C 1
ATOM 2108 O O . LEU C 1 84 ? 32.386 14.398 55.472 1.00 39.28 64 LEU C O 1
ATOM 2113 N N . SER C 1 85 ? 31.549 13.646 53.525 1.00 39.62 65 SER C N 1
ATOM 2114 C CA . SER C 1 85 ? 32.145 14.721 52.733 1.00 42.35 65 SER C CA 1
ATOM 2115 C C . SER C 1 85 ? 31.175 15.887 52.489 1.00 42.28 65 SER C C 1
ATOM 2116 O O . SER C 1 85 ? 31.500 16.827 51.756 1.00 45.36 65 SER C O 1
ATOM 2119 N N . SER C 1 86 ? 29.994 15.819 53.104 1.00 41.20 66 SER C N 1
ATOM 2120 C CA . SER C 1 86 ? 28.970 16.858 52.938 1.00 43.21 66 SER C CA 1
ATOM 2121 C C . SER C 1 86 ? 29.407 18.203 53.535 1.00 55.02 66 SER C C 1
ATOM 2122 O O . SER C 1 86 ? 30.478 18.309 54.146 1.00 54.15 66 SER C O 1
ATOM 2125 N N . THR C 1 87 ? 28.580 19.226 53.332 1.00 63.02 67 THR C N 1
ATOM 2126 C CA . THR C 1 87 ? 28.883 20.596 53.763 1.00 81.80 67 THR C CA 1
ATOM 2127 C C . THR C 1 87 ? 29.333 20.738 55.228 1.00 81.57 67 THR C C 1
ATOM 2128 O O . THR C 1 87 ? 28.891 19.987 56.104 1.00 81.73 67 THR C O 1
ATOM 2132 N N . GLY C 1 88 ? 30.227 21.695 55.474 1.00 85.40 68 GLY C N 1
ATOM 2133 C CA . GLY C 1 88 ? 30.726 21.987 56.817 1.00 90.41 68 GLY C CA 1
ATOM 2134 C C . GLY C 1 88 ? 31.630 20.925 57.419 1.00 86.40 68 GLY C C 1
ATOM 2135 O O . GLY C 1 88 ? 31.894 20.929 58.623 1.00 85.82 68 GLY C O 1
ATOM 2136 N N . ARG C 1 89 ? 32.115 20.028 56.569 1.00 83.27 69 ARG C N 1
ATOM 2137 C CA . ARG C 1 89 ? 32.866 18.861 57.012 1.00 78.79 69 ARG C CA 1
ATOM 2138 C C . ARG C 1 89 ? 34.213 18.802 56.305 1.00 76.25 69 ARG C C 1
ATOM 2139 O O . ARG C 1 89 ? 34.282 18.409 55.139 1.00 74.27 69 ARG C O 1
ATOM 2147 N N . SER C 1 90 ? 35.281 19.183 56.998 1.00 77.94 70 SER C N 1
ATOM 2148 C CA . SER C 1 90 ? 36.579 19.305 56.340 1.00 81.63 70 SER C CA 1
ATOM 2149 C C . SER C 1 90 ? 37.605 18.252 56.778 1.00 71.99 70 SER C C 1
ATOM 2150 O O . SER C 1 90 ? 38.792 18.375 56.463 1.00 78.40 70 SER C O 1
ATOM 2153 N N . ILE C 1 91 ? 37.161 17.229 57.510 1.00 57.27 71 ILE C N 1
ATOM 2154 C CA . ILE C 1 91 ? 38.053 16.122 57.862 1.00 49.18 71 ILE C CA 1
ATOM 2155 C C . ILE C 1 91 ? 38.032 15.038 56.775 1.00 40.95 71 ILE C C 1
ATOM 2156 O O . ILE C 1 91 ? 36.958 14.628 56.320 1.00 39.49 71 ILE C O 1
ATOM 2161 N N . PRO C 1 92 ? 39.230 14.587 56.352 1.00 30.48 72 PRO C N 1
ATOM 2162 C CA . PRO C 1 92 ? 39.475 13.662 55.234 1.00 27.32 72 PRO C CA 1
ATOM 2163 C C . PRO C 1 92 ? 38.706 12.345 55.305 1.00 26.92 72 PRO C C 1
ATOM 2164 O O . PRO C 1 92 ? 38.689 11.689 56.350 1.00 30.88 72 PRO C O 1
ATOM 2168 N N . VAL C 1 93 ? 38.115 11.949 54.178 1.00 25.05 73 VAL C N 1
ATOM 2169 C CA . VAL C 1 93 ? 37.336 10.716 54.096 1.00 22.27 73 VAL C CA 1
ATOM 2170 C C . VAL C 1 93 ? 38.085 9.675 53.266 1.00 21.02 73 VAL C C 1
ATOM 2171 O O . VAL C 1 93 ? 38.459 9.930 52.119 1.00 20.32 73 VAL C O 1
ATOM 2175 N N . LEU C 1 94 ? 38.321 8.507 53.857 1.00 24.51 74 LEU C N 1
ATOM 2176 C CA . LEU C 1 94 ? 38.985 7.407 53.159 1.00 25.03 74 LEU C CA 1
ATOM 2177 C C . LEU C 1 94 ? 38.043 6.215 53.110 1.00 28.91 74 LEU C C 1
ATOM 2178 O O . LEU C 1 94 ? 37.335 5.938 54.076 1.00 36.54 74 LEU C O 1
ATOM 2183 N N . ALA C 1 95 ? 38.038 5.492 52.002 1.00 23.95 75 ALA C N 1
ATOM 2184 C CA . ALA C 1 95 ? 37.289 4.248 51.967 1.00 20.67 75 ALA C CA 1
ATOM 2185 C C . ALA C 1 95 ? 38.270 3.100 51.858 1.00 19.85 75 ALA C C 1
ATOM 2186 O O . ALA C 1 95 ? 39.257 3.176 51.113 1.00 20.57 75 ALA C O 1
ATOM 2188 N N . VAL C 1 96 ? 38.020 2.047 52.625 1.00 20.27 76 VAL C N 1
ATOM 2189 C CA . VAL C 1 96 ? 38.798 0.835 52.471 1.00 20.51 76 VAL C CA 1
ATOM 2190 C C . VAL C 1 96 ? 37.957 -0.136 51.665 1.00 23.19 76 VAL C C 1
ATOM 2191 O O . VAL C 1 96 ? 36.843 -0.480 52.066 1.00 27.14 76 VAL C O 1
AT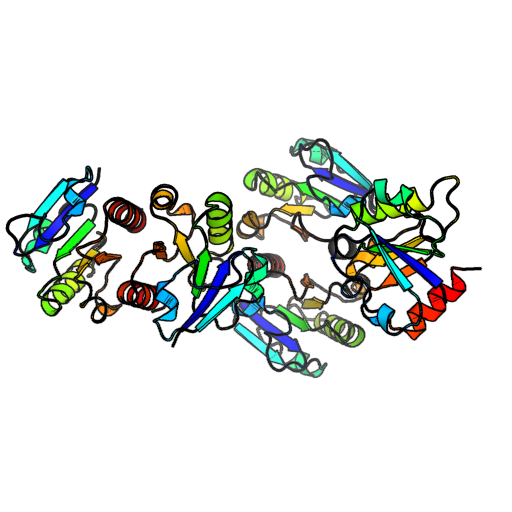OM 2195 N N . VAL C 1 97 ? 38.486 -0.627 50.560 1.00 25.43 77 VAL C N 1
ATOM 2196 C CA . VAL C 1 97 ? 37.784 -1.575 49.718 1.00 26.60 77 VAL C CA 1
ATOM 2197 C C . VAL C 1 97 ? 38.630 -2.737 49.319 1.00 27.31 77 VAL C C 1
ATOM 2198 O O . VAL C 1 97 ? 39.800 -2.721 49.461 1.00 23.10 77 VAL C O 1
ATOM 2202 N N . SER C 1 98 ? 37.992 -3.777 48.837 1.00 29.25 78 SER C N 1
ATOM 2203 C CA . SER C 1 98 ? 38.693 -4.914 48.289 1.00 35.84 78 SER C CA 1
ATOM 2204 C C . SER C 1 98 ? 38.871 -4.702 46.788 1.00 39.93 78 SER C C 1
ATOM 2205 O O . SER C 1 98 ? 38.240 -3.887 46.194 1.00 39.83 78 SER C O 1
ATOM 2208 N N . GLU C 1 99 ? 39.743 -5.463 46.178 1.00 41.77 79 GLU C N 1
ATOM 2209 C CA . GLU C 1 99 ? 40.069 -5.325 44.782 1.00 42.52 79 GLU C CA 1
ATOM 2210 C C . GLU C 1 99 ? 38.851 -5.504 43.911 1.00 42.14 79 GLU C C 1
ATOM 2211 O O . GLU C 1 99 ? 38.740 -4.959 42.851 1.00 36.30 79 GLU C O 1
ATOM 2217 N N . GLY C 1 100 ? 37.938 -6.313 44.368 1.00 45.47 80 GLY C N 1
ATOM 2218 C CA . GLY C 1 100 ? 36.730 -6.517 43.644 1.00 50.69 80 GLY C CA 1
ATOM 2219 C C . GLY C 1 100 ? 35.940 -5.250 43.500 1.00 56.09 80 GLY C C 1
ATOM 2220 O O . GLY C 1 100 ? 35.286 -5.063 42.518 1.00 62.06 80 GLY C O 1
ATOM 2221 N N . GLY C 1 101 ? 35.956 -4.395 44.498 1.00 50.83 81 GLY C N 1
ATOM 2222 C CA . GLY C 1 101 ? 35.138 -3.208 44.503 1.00 40.52 81 GLY C CA 1
ATOM 2223 C C . GLY C 1 101 ? 35.661 -1.917 43.978 1.00 42.11 81 GLY C C 1
ATOM 2224 O O . GLY C 1 101 ? 35.021 -0.927 44.094 1.00 44.09 81 GLY C O 1
ATOM 2225 N N . LEU C 1 102 ? 36.841 -1.919 43.425 1.00 36.75 82 LEU C N 1
ATOM 2226 C CA . LEU C 1 102 ? 37.441 -0.721 42.891 1.00 35.53 82 LEU C CA 1
ATOM 2227 C C . LEU C 1 102 ? 36.666 -0.149 41.752 1.00 40.80 82 LEU C C 1
ATOM 2228 O O . LEU C 1 102 ? 36.719 1.011 41.470 1.00 41.90 82 LEU C O 1
ATOM 2233 N N . VAL C 1 103 ? 35.990 -1.019 41.052 1.00 44.84 83 VAL C N 1
ATOM 2234 C CA . VAL C 1 103 ? 35.196 -0.665 39.912 1.00 49.83 83 VAL C CA 1
ATOM 2235 C C . VAL C 1 103 ? 34.084 0.247 40.310 1.00 50.61 83 VAL C C 1
ATOM 2236 O O . VAL C 1 103 ? 33.688 1.113 39.578 1.00 56.59 83 VAL C O 1
ATOM 2240 N N . ALA C 1 104 ? 33.545 0.005 41.476 1.00 41.70 84 ALA C N 1
ATOM 2241 C CA . ALA C 1 104 ? 32.472 0.782 42.033 1.00 39.54 84 ALA C CA 1
ATOM 2242 C C . ALA C 1 104 ? 32.850 2.169 42.452 1.00 36.03 84 ALA C C 1
ATOM 2243 O O . ALA C 1 104 ? 32.024 2.993 42.605 1.00 40.15 84 ALA C O 1
ATOM 2245 N N . VAL C 1 105 ? 34.110 2.404 42.684 1.00 33.68 85 VAL C N 1
ATOM 2246 C CA . VAL C 1 105 ? 34.612 3.677 43.187 1.00 31.79 85 VAL C CA 1
ATOM 2247 C C . VAL C 1 105 ? 34.541 4.752 42.111 1.00 32.86 85 VAL C C 1
ATOM 2248 O O . VAL C 1 105 ? 34.972 4.537 40.973 1.00 35.08 85 VAL C O 1
ATOM 2252 N N . SER C 1 106 ? 33.970 5.900 42.464 1.00 28.79 86 SER C N 1
ATOM 2253 C CA . SER C 1 106 ? 33.873 7.016 41.521 1.00 26.81 86 SER C CA 1
ATOM 2254 C C . SER C 1 106 ? 33.891 8.376 42.216 1.00 27.14 86 SER C C 1
ATOM 2255 O O . SER C 1 106 ? 34.070 8.467 43.435 1.00 27.90 86 SER C O 1
ATOM 2258 N N . ALA C 1 107 ? 33.749 9.432 41.427 1.00 27.63 87 ALA C N 1
ATOM 2259 C CA . ALA C 1 107 ? 33.845 10.786 41.947 1.00 30.06 87 ALA C CA 1
ATOM 2260 C C . ALA C 1 107 ? 32.659 11.137 42.835 1.00 33.66 87 ALA C C 1
ATOM 2261 O O . ALA C 1 107 ? 32.777 11.991 43.719 1.00 35.85 87 ALA C O 1
ATOM 2263 N N . ASP C 1 108 ? 31.524 10.478 42.606 1.00 39.09 88 ASP C N 1
ATOM 2264 C CA . ASP C 1 108 ? 30.312 10.760 43.382 1.00 43.94 88 ASP C CA 1
ATOM 2265 C C . ASP C 1 108 ? 30.407 10.264 44.825 1.00 42.21 88 ASP C C 1
ATOM 2266 O O . ASP C 1 108 ? 29.515 10.532 45.626 1.00 45.08 88 ASP C O 1
ATOM 2271 N N . TRP C 1 109 ? 31.488 9.553 45.153 1.00 39.49 89 TRP C N 1
ATOM 2272 C CA . TRP C 1 109 ? 31.707 9.092 46.526 1.00 35.38 89 TRP C CA 1
ATOM 2273 C C . TRP C 1 109 ? 32.151 10.226 47.433 1.00 37.91 89 TRP C C 1
ATOM 2274 O O . TRP C 1 109 ? 31.825 10.236 48.615 1.00 41.39 89 TRP C O 1
ATOM 2285 N N . GLY C 1 110 ? 32.880 11.187 46.878 1.00 36.92 90 GLY C N 1
ATOM 2286 C CA . GLY C 1 110 ? 33.424 12.279 47.668 1.00 40.05 90 GLY C CA 1
ATOM 2287 C C . GLY C 1 110 ? 34.640 11.844 48.466 1.00 41.74 90 GLY C C 1
ATOM 2288 O O . GLY C 1 110 ? 34.944 12.416 49.513 1.00 46.13 90 GLY C O 1
ATOM 2289 N N . LEU C 1 111 ? 35.359 10.849 47.955 1.00 38.38 91 LEU C N 1
ATOM 2290 C CA . LEU C 1 111 ? 36.542 10.335 48.641 1.00 32.36 91 LEU C CA 1
ATOM 2291 C C . LEU C 1 111 ? 37.702 11.306 48.510 1.00 31.03 91 LEU C C 1
ATOM 2292 O O . LEU C 1 111 ? 37.815 12.032 47.517 1.00 35.02 91 LEU C O 1
ATOM 2297 N N . ASP C 1 112 ? 38.566 11.305 49.517 1.00 26.81 92 ASP C N 1
ATOM 2298 C CA . ASP C 1 112 ? 39.812 12.070 49.472 1.00 26.88 92 ASP C CA 1
ATOM 2299 C C . ASP C 1 112 ? 40.986 11.138 49.219 1.00 25.17 92 ASP C C 1
ATOM 2300 O O . ASP C 1 112 ? 42.058 11.580 48.798 1.00 27.94 92 ASP C O 1
ATOM 2305 N N . GLU C 1 113 ? 40.775 9.856 49.518 1.00 23.23 93 GLU C N 1
ATOM 2306 C CA . GLU C 1 113 ? 41.742 8.799 49.254 1.00 26.28 93 GLU C CA 1
ATOM 2307 C C . GLU C 1 113 ? 41.022 7.455 49.291 1.00 23.51 93 GLU C C 1
ATOM 2308 O O . GLU C 1 113 ? 39.958 7.327 49.897 1.00 27.34 93 GLU C O 1
ATOM 2314 N N . ILE C 1 114 ? 41.602 6.460 48.633 1.00 21.44 94 ILE C N 1
ATOM 2315 C CA . ILE C 1 114 ? 41.054 5.117 48.623 1.00 23.72 94 ILE C CA 1
ATOM 2316 C C . ILE C 1 114 ? 42.148 4.189 49.171 1.00 23.99 94 ILE C C 1
ATOM 2317 O O . ILE C 1 114 ? 43.332 4.487 49.046 1.00 22.49 94 ILE C O 1
ATOM 2322 N N . LEU C 1 115 ? 41.761 3.118 49.855 1.00 24.71 95 LEU C N 1
ATOM 2323 C CA . LEU C 1 115 ? 42.728 2.146 50.358 1.00 22.14 95 LEU C CA 1
ATOM 2324 C C . LEU C 1 115 ? 42.241 0.729 50.115 1.00 25.54 95 LEU C C 1
ATOM 2325 O O . LEU C 1 115 ? 41.057 0.430 50.269 1.00 32.28 95 LEU C O 1
ATOM 2330 N N . LEU C 1 116 ? 43.157 -0.141 49.715 1.00 25.29 96 LEU C N 1
ATOM 2331 C CA . LEU C 1 116 ? 42.848 -1.552 49.562 1.00 28.26 96 LEU C CA 1
ATOM 2332 C C . LEU C 1 116 ? 43.203 -2.268 50.860 1.00 27.58 96 LEU C C 1
ATOM 2333 O O . LEU C 1 116 ? 44.150 -1.892 51.549 1.00 26.43 96 LEU C O 1
ATOM 2338 N N . LEU C 1 117 ? 42.458 -3.309 51.195 1.00 29.39 97 LEU C N 1
ATOM 2339 C CA . LEU C 1 117 ? 42.681 -3.974 52.467 1.00 35.33 97 LEU C CA 1
ATOM 2340 C C . LEU C 1 117 ? 44.059 -4.634 52.541 1.00 38.88 97 LEU C C 1
ATOM 2341 O O . LEU C 1 117 ? 44.548 -4.939 53.626 1.00 43.92 97 LEU C O 1
ATOM 2346 N N . SER C 1 118 ? 44.698 -4.820 51.393 1.00 41.08 98 SER C N 1
ATOM 2347 C CA . SER C 1 118 ? 46.004 -5.471 51.356 1.00 46.63 98 SER C CA 1
ATOM 2348 C C . SER C 1 118 ? 47.163 -4.462 51.294 1.00 48.79 98 SER C C 1
ATOM 2349 O O . SER C 1 118 ? 48.321 -4.850 51.155 1.00 54.54 98 SER C O 1
ATOM 2352 N N . THR C 1 119 ? 46.854 -3.174 51.422 1.00 42.00 99 THR C N 1
ATOM 2353 C CA . THR C 1 119 ? 47.871 -2.123 51.379 1.00 34.60 99 THR C CA 1
ATOM 2354 C C . THR C 1 119 ? 48.882 -2.292 52.503 1.00 33.04 99 THR C C 1
ATOM 2355 O O . THR C 1 119 ? 48.501 -2.507 53.657 1.00 36.76 99 THR C O 1
ATOM 2359 N N . GLY C 1 120 ? 50.164 -2.170 52.170 1.00 25.05 100 GLY C N 1
ATOM 2360 C CA . GLY C 1 120 ? 51.219 -2.285 53.169 1.00 23.70 100 GLY C CA 1
ATOM 2361 C C . GLY C 1 120 ? 51.317 -1.036 54.031 1.00 23.40 100 GLY C C 1
ATOM 2362 O O . GLY C 1 120 ? 50.710 -0.001 53.715 1.00 22.24 100 GLY C O 1
ATOM 2363 N N . PRO C 1 121 ? 52.108 -1.109 55.114 1.00 24.03 101 PRO C N 1
ATOM 2364 C CA . PRO C 1 121 ? 52.167 -0.028 56.104 1.00 26.42 101 PRO C CA 1
ATOM 2365 C C . PRO C 1 121 ? 52.727 1.269 55.524 1.00 26.23 101 PRO C C 1
ATOM 2366 O O . PRO C 1 121 ? 52.195 2.349 55.807 1.00 32.97 101 PRO C O 1
ATOM 2370 N N . ALA C 1 122 ? 53.783 1.162 54.720 1.00 24.82 102 ALA C N 1
ATOM 2371 C CA . ALA C 1 122 ? 54.432 2.351 54.175 1.00 21.17 102 ALA C CA 1
ATOM 2372 C C . ALA C 1 122 ? 53.487 3.141 53.284 1.00 19.94 102 ALA C C 1
ATOM 2373 O O . ALA C 1 122 ? 53.440 4.367 53.367 1.00 20.23 102 ALA C O 1
ATOM 2375 N N . GLU C 1 123 ? 52.709 2.433 52.467 1.00 21.34 103 GLU C N 1
ATOM 2376 C CA . GLU C 1 123 ? 51.743 3.087 51.596 1.00 23.18 103 GLU C CA 1
ATOM 2377 C C . GLU C 1 123 ? 50.618 3.692 52.415 1.00 24.46 103 GLU C C 1
ATOM 2378 O O . GLU C 1 123 ? 50.167 4.801 52.123 1.00 22.44 103 GLU C O 1
ATOM 2384 N N . ILE C 1 124 ? 50.184 2.979 53.452 1.00 28.34 104 ILE C N 1
ATOM 2385 C CA . ILE C 1 124 ? 49.178 3.530 54.352 1.00 27.92 104 ILE C CA 1
ATOM 2386 C C . ILE C 1 124 ? 49.696 4.826 54.961 1.00 26.40 104 ILE C C 1
ATOM 2387 O O . ILE C 1 124 ? 49.017 5.857 54.902 1.00 25.97 104 ILE C O 1
ATOM 2392 N N . ASP C 1 125 ? 50.911 4.777 55.501 1.00 26.08 105 ASP C N 1
ATOM 2393 C CA . ASP C 1 125 ? 51.524 5.954 56.096 1.00 27.86 105 ASP C CA 1
ATOM 2394 C C . ASP C 1 125 ? 51.621 7.116 55.109 1.00 27.35 105 ASP C C 1
ATOM 2395 O O . ASP C 1 125 ? 51.271 8.248 55.444 1.00 32.54 105 ASP C O 1
ATOM 2400 N N . ALA C 1 126 ? 52.064 6.834 53.889 1.00 23.93 106 ALA C N 1
ATOM 2401 C CA . ALA C 1 126 ? 52.238 7.891 52.906 1.00 22.44 106 ALA C CA 1
ATOM 2402 C C . ALA C 1 126 ? 50.894 8.491 52.489 1.00 25.09 106 ALA C C 1
ATOM 2403 O O . ALA C 1 126 ? 50.764 9.715 52.367 1.00 27.72 106 ALA C O 1
ATOM 2405 N N . ARG C 1 127 ? 49.888 7.646 52.285 1.00 25.84 107 ARG C N 1
ATOM 2406 C CA . ARG C 1 127 ? 48.605 8.162 51.825 1.00 24.94 107 ARG C CA 1
ATOM 2407 C C . ARG C 1 127 ? 47.914 8.955 52.921 1.00 31.60 107 ARG C C 1
ATOM 2408 O O . ARG C 1 127 ? 47.179 9.896 52.625 1.00 37.43 107 ARG C O 1
ATOM 2416 N N . LEU C 1 128 ? 48.161 8.597 54.180 1.00 24.08 108 LEU C N 1
ATOM 2417 C CA . LEU C 1 128 ? 47.584 9.352 55.285 1.00 24.65 108 LEU C CA 1
ATOM 2418 C C . LEU C 1 128 ? 48.273 10.712 55.413 1.00 27.96 108 LEU C C 1
ATOM 2419 O O . LEU C 1 128 ? 47.602 11.743 55.535 1.00 33.72 108 LEU C O 1
ATOM 2424 N N . ARG C 1 129 ? 49.605 10.722 55.334 1.00 23.95 109 ARG C N 1
ATOM 2425 C CA . ARG C 1 129 ? 50.358 11.967 55.449 1.00 24.11 109 ARG C CA 1
ATOM 2426 C C . ARG C 1 129 ? 49.969 12.944 54.351 1.00 25.55 109 ARG C C 1
ATOM 2427 O O . ARG C 1 129 ? 49.854 14.148 54.594 1.00 26.69 109 ARG C O 1
ATOM 2435 N N . LEU C 1 130 ? 49.773 12.419 53.143 1.00 25.38 110 LEU C N 1
ATOM 2436 C CA . LEU C 1 130 ?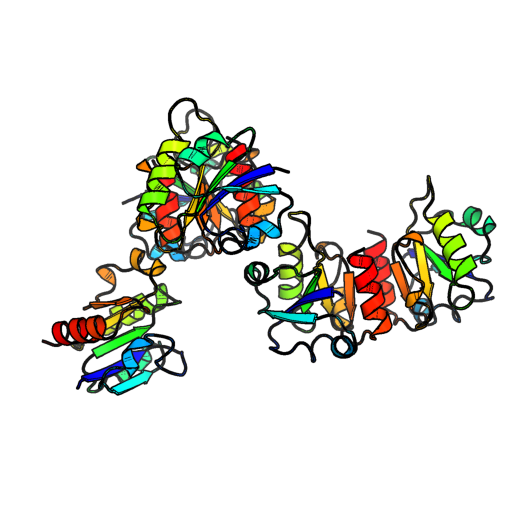 49.454 13.248 51.987 1.00 27.05 110 LEU C CA 1
ATOM 2437 C C . LEU C 1 130 ? 48.045 13.808 52.075 1.00 32.14 110 LEU C C 1
ATOM 2438 O O . LEU C 1 130 ? 47.768 14.894 51.565 1.00 35.66 110 LEU C O 1
ATOM 2443 N N . VAL C 1 131 ? 47.162 13.075 52.746 1.00 32.05 111 VAL C N 1
ATOM 2444 C CA . VAL C 1 131 ? 45.748 13.414 52.731 1.00 30.09 111 VAL C CA 1
ATOM 2445 C C . VAL C 1 131 ? 45.364 14.438 53.792 1.00 33.78 111 VAL C C 1
ATOM 2446 O O . VAL C 1 131 ? 44.383 15.171 53.618 1.00 35.80 111 VAL C O 1
ATOM 2450 N N . VAL C 1 132 ? 46.139 14.501 54.876 1.00 39.27 112 VAL C N 1
ATOM 2451 C CA . VAL C 1 132 ? 45.901 15.499 55.925 1.00 43.37 112 VAL C CA 1
ATOM 2452 C C . VAL C 1 132 ? 46.725 16.747 55.629 1.00 57.65 112 VAL C C 1
ATOM 2453 O O . VAL C 1 132 ? 46.668 17.730 56.370 1.00 62.23 112 VAL C O 1
ATOM 2457 N N . GLY C 1 133 ? 47.494 16.689 54.539 1.00 68.83 113 GLY C N 1
ATOM 2458 C CA . GLY C 1 133 ? 48.317 17.808 54.105 1.00 77.52 113 GLY C CA 1
ATOM 2459 C C . GLY C 1 133 ? 47.986 18.216 52.682 1.00 80.13 113 GLY C C 1
ATOM 2460 O O . GLY C 1 133 ? 46.824 18.496 52.367 1.00 78.41 113 GLY C O 1
ATOM 2461 N N . MET D 1 21 ? 38.473 7.576 27.760 1.00 66.06 1 MET D N 1
ATOM 2462 C CA . MET D 1 21 ? 39.907 7.379 27.465 1.00 66.18 1 MET D CA 1
ATOM 2463 C C . MET D 1 21 ? 40.734 8.623 27.772 1.00 43.25 1 MET D C 1
ATOM 2464 O O . MET D 1 21 ? 40.479 9.698 27.225 1.00 54.94 1 MET D O 1
ATOM 2469 N N . LEU D 1 22 ? 41.723 8.461 28.645 1.00 40.17 2 LEU D N 1
ATOM 2470 C CA . LEU D 1 22 ? 42.619 9.548 29.044 1.00 32.67 2 LEU D CA 1
ATOM 2471 C C . LEU D 1 22 ? 43.843 9.618 28.136 1.00 34.65 2 LEU D C 1
ATOM 2472 O O . LEU D 1 22 ? 44.254 8.612 27.548 1.00 32.41 2 LEU D O 1
ATOM 2477 N N . GLU D 1 23 ? 44.410 10.814 28.013 1.00 42.67 3 GLU D N 1
ATOM 2478 C CA . GLU D 1 23 ? 45.724 10.978 27.407 1.00 50.29 3 GLU D CA 1
ATOM 2479 C C . GLU D 1 23 ? 46.701 11.206 28.561 1.00 43.53 3 GLU D C 1
ATOM 2480 O O . GLU D 1 23 ? 46.533 12.140 29.341 1.00 41.87 3 GLU D O 1
ATOM 2486 N N . LEU D 1 24 ? 47.720 10.357 28.668 1.00 36.79 4 LEU D N 1
ATOM 2487 C CA . LEU D 1 24 ? 48.664 10.443 29.782 1.00 33.31 4 LEU D CA 1
ATOM 2488 C C . LEU D 1 24 ? 50.069 10.764 29.315 1.00 31.70 4 LEU D C 1
ATOM 2489 O O . LEU D 1 24 ? 50.578 10.152 28.372 1.00 36.81 4 LEU D O 1
ATOM 2494 N N . LEU D 1 25 ? 50.698 11.722 29.985 1.00 30.45 5 LEU D N 1
ATOM 2495 C CA . LEU D 1 25 ? 52.089 12.036 29.713 1.00 34.34 5 LEU D CA 1
ATOM 2496 C C . LEU D 1 25 ? 52.917 11.389 30.811 1.00 31.45 5 LEU D C 1
ATOM 2497 O O . LEU D 1 25 ? 52.703 11.650 31.995 1.00 34.44 5 LEU D O 1
ATOM 2502 N N . LEU D 1 26 ? 53.855 10.537 30.420 1.00 28.10 6 LEU D N 1
ATOM 2503 C CA . LEU D 1 26 ? 54.765 9.923 31.374 1.00 25.17 6 LEU D CA 1
ATOM 2504 C C . LEU D 1 26 ? 56.162 10.514 31.215 1.00 26.58 6 LEU D C 1
ATOM 2505 O O . LEU D 1 26 ? 56.737 10.479 30.125 1.00 27.03 6 LEU D O 1
ATOM 2510 N N . LEU D 1 27 ? 56.684 11.100 32.289 1.00 25.80 7 LEU D N 1
ATOM 2511 C CA . LEU D 1 27 ? 58.032 11.668 32.272 1.00 26.89 7 LEU D CA 1
ATOM 2512 C C . LEU D 1 27 ? 58.977 10.627 32.812 1.00 26.59 7 LEU D C 1
ATOM 2513 O O . LEU D 1 27 ? 58.851 10.199 33.961 1.00 26.86 7 LEU D O 1
ATOM 2518 N N . THR D 1 28 ? 59.834 10.121 31.956 1.00 24.50 8 THR D N 1
ATOM 2519 C CA . THR D 1 28 ? 60.752 9.074 32.307 1.00 25.69 8 THR D CA 1
ATOM 2520 C C . THR D 1 28 ? 61.891 8.982 31.370 1.00 28.54 8 THR D C 1
ATOM 2521 O O . THR D 1 28 ? 61.836 9.476 30.294 1.00 32.65 8 THR D O 1
ATOM 2525 N N . SER D 1 29 ? 62.937 8.311 31.779 1.00 33.61 9 SER D N 1
ATOM 2526 C CA . SER D 1 29 ? 64.064 8.137 30.909 1.00 37.87 9 SER D CA 1
ATOM 2527 C C . SER D 1 29 ? 64.103 6.768 30.253 1.00 49.52 9 SER D C 1
ATOM 2528 O O . SER D 1 29 ? 65.009 6.448 29.540 1.00 51.17 9 SER D O 1
ATOM 2531 N N . GLU D 1 30 ? 63.098 5.967 30.523 1.00 56.13 10 GLU D N 1
ATOM 2532 C CA . GLU D 1 30 ? 62.962 4.615 30.030 1.00 62.27 10 GLU D CA 1
ATOM 2533 C C . GLU D 1 30 ? 62.778 4.338 28.543 1.00 72.18 10 GLU D C 1
ATOM 2534 O O . GLU D 1 30 ? 63.275 3.351 28.036 1.00 84.29 10 GLU D O 1
ATOM 2540 N N . LEU D 1 31 ? 62.021 5.161 27.852 1.00 70.65 11 LEU D N 1
ATOM 2541 C CA . LEU D 1 31 ? 61.767 4.942 26.435 1.00 77.03 11 LEU D CA 1
ATOM 2542 C C . LEU D 1 31 ? 60.595 4.050 26.145 1.00 84.45 11 LEU D C 1
ATOM 2543 O O . LEU D 1 31 ? 60.248 3.840 25.006 1.00 79.23 11 LEU D O 1
ATOM 2548 N N . TYR D 1 32 ? 59.952 3.571 27.196 1.00 87.06 12 TYR D N 1
ATOM 2549 C CA . TYR D 1 32 ? 58.688 2.884 27.147 1.00 88.47 12 TYR D CA 1
ATOM 2550 C C . TYR D 1 32 ? 58.133 2.978 28.529 1.00 82.34 12 TYR D C 1
ATOM 2551 O O . TYR D 1 32 ? 58.862 3.150 29.478 1.00 85.93 12 TYR D O 1
ATOM 2560 N N . PRO D 1 33 ? 56.832 2.884 28.658 1.00 71.39 13 PRO D N 1
ATOM 2561 C CA . PRO D 1 33 ? 56.239 3.001 29.963 1.00 63.41 13 PRO D CA 1
ATOM 2562 C C . PRO D 1 33 ? 56.151 1.710 30.676 1.00 63.83 13 PRO D C 1
ATOM 2563 O O . PRO D 1 33 ? 55.836 1.690 31.834 1.00 64.30 13 PRO D O 1
ATOM 2567 N N . ASP D 1 34 ? 56.414 0.628 29.999 1.00 66.43 14 ASP D N 1
ATOM 2568 C CA . ASP D 1 34 ? 56.163 -0.662 30.639 1.00 75.78 14 ASP D CA 1
ATOM 2569 C C . ASP D 1 34 ? 57.037 -0.980 31.865 1.00 68.77 14 ASP D C 1
ATOM 2570 O O . ASP D 1 34 ? 56.539 -1.564 32.829 1.00 72.60 14 ASP D O 1
ATOM 2575 N N . PRO D 1 35 ? 58.333 -0.605 31.843 1.00 53.43 15 PRO D N 1
ATOM 2576 C CA . PRO D 1 35 ? 59.099 -0.773 33.083 1.00 46.10 15 PRO D CA 1
ATOM 2577 C C . PRO D 1 35 ? 58.607 0.117 34.226 1.00 41.15 15 PRO D C 1
ATOM 2578 O O . PRO D 1 35 ? 58.782 -0.238 35.392 1.00 47.91 15 PRO D O 1
ATOM 2582 N N . VAL D 1 36 ? 57.999 1.254 33.905 1.00 36.17 16 VAL D N 1
ATOM 2583 C CA . VAL D 1 36 ? 57.588 2.188 34.948 1.00 35.25 16 VAL D CA 1
ATOM 2584 C C . VAL D 1 36 ? 56.294 1.733 35.620 1.00 37.89 16 VAL D C 1
ATOM 2585 O O . VAL D 1 36 ? 56.254 1.534 36.830 1.00 41.17 16 VAL D O 1
ATOM 2589 N N . LEU D 1 37 ? 55.246 1.558 34.821 1.00 34.68 17 LEU D N 1
ATOM 2590 C CA . LEU D 1 37 ? 53.955 1.077 35.305 1.00 30.36 17 LEU D CA 1
ATOM 2591 C C . LEU D 1 37 ? 53.467 -0.018 34.363 1.00 32.76 17 LEU D C 1
ATOM 2592 O O . LEU D 1 37 ? 52.735 0.255 33.407 1.00 34.92 17 LEU D O 1
ATOM 2597 N N . PRO D 1 38 ? 53.879 -1.267 34.629 1.00 34.00 18 PRO D N 1
ATOM 2598 C CA . PRO D 1 38 ? 53.571 -2.411 33.765 1.00 35.11 18 PRO D CA 1
ATOM 2599 C C . PRO D 1 38 ? 52.078 -2.585 33.492 1.00 36.26 18 PRO D C 1
ATOM 2600 O O . PRO D 1 38 ? 51.703 -3.053 32.415 1.00 39.74 18 PRO D O 1
ATOM 2604 N N . ALA D 1 39 ? 51.239 -2.192 34.446 1.00 32.92 19 ALA D N 1
ATOM 2605 C CA . ALA D 1 39 ? 49.803 -2.420 34.330 1.00 32.44 19 ALA D CA 1
ATOM 2606 C C . ALA D 1 39 ? 49.121 -1.410 33.409 1.00 28.71 19 ALA D C 1
ATOM 2607 O O . ALA D 1 39 ? 47.976 -1.602 33.004 1.00 31.00 19 ALA D O 1
ATOM 2609 N N . LEU D 1 40 ? 49.830 -0.342 33.072 1.00 26.47 20 LEU D N 1
ATOM 2610 C CA . LEU D 1 40 ? 49.232 0.747 32.319 1.00 27.71 20 LEU D CA 1
ATOM 2611 C C . LEU D 1 40 ? 48.861 0.308 30.904 1.00 33.51 20 LEU D C 1
ATOM 2612 O O . LEU D 1 40 ? 47.872 0.778 30.342 1.00 38.16 20 LEU D O 1
ATOM 2617 N N . SER D 1 41 ? 49.645 -0.605 30.338 1.00 37.76 21 SER D N 1
ATOM 2618 C CA . SER D 1 41 ? 49.372 -1.107 28.996 1.00 42.72 21 SER D CA 1
ATOM 2619 C C . SER D 1 41 ? 48.028 -1.833 28.938 1.00 40.61 21 SER D C 1
ATOM 2620 O O . SER D 1 41 ? 47.364 -1.843 27.903 1.00 50.16 21 SER D O 1
ATOM 2623 N N . LEU D 1 42 ? 47.619 -2.429 30.049 1.00 35.73 22 LEU D N 1
ATOM 2624 C CA . LEU D 1 42 ? 46.341 -3.132 30.104 1.00 32.48 22 LEU D CA 1
ATOM 2625 C C . LEU D 1 42 ? 45.123 -2.188 30.087 1.00 34.88 22 LEU D C 1
ATOM 2626 O O . LEU D 1 42 ? 43.987 -2.645 29.983 1.00 36.42 22 LEU D O 1
ATOM 2631 N N . LEU D 1 43 ? 45.363 -0.882 30.184 1.00 32.25 23 LEU D N 1
ATOM 2632 C CA . LEU D 1 43 ? 44.290 0.110 30.166 1.00 32.51 23 LEU D CA 1
ATOM 2633 C C . LEU D 1 43 ? 44.186 0.779 28.789 1.00 33.17 23 LEU D C 1
ATOM 2634 O O . LEU D 1 43 ? 45.163 0.802 28.035 1.00 37.59 23 LEU D O 1
ATOM 2639 N N . PRO D 1 44 ? 42.997 1.311 28.441 1.00 34.27 24 PRO D N 1
ATOM 2640 C CA . PRO D 1 44 ? 42.795 1.891 27.102 1.00 37.85 24 PRO D CA 1
ATOM 2641 C C . PRO D 1 44 ? 43.386 3.294 26.880 1.00 41.15 24 PRO D C 1
ATOM 2642 O O . PRO D 1 44 ? 43.306 3.806 25.760 1.00 47.55 24 PRO D O 1
ATOM 2646 N N . HIS D 1 45 ? 43.947 3.905 27.921 1.00 39.22 25 HIS D N 1
ATOM 2647 C CA . HIS D 1 45 ? 44.501 5.258 27.822 1.00 35.82 25 HIS D CA 1
ATOM 2648 C C . HIS D 1 45 ? 45.732 5.261 26.935 1.00 39.34 25 HIS D C 1
ATOM 2649 O O . HIS D 1 45 ? 46.451 4.267 26.878 1.00 46.44 25 HIS D O 1
ATOM 2656 N N . THR D 1 46 ? 45.971 6.366 26.233 1.00 40.64 26 THR D N 1
ATOM 2657 C CA . THR D 1 46 ? 47.174 6.467 25.410 1.00 41.42 26 THR D CA 1
ATOM 2658 C C . THR D 1 46 ? 48.256 7.165 26.230 1.00 42.00 26 THR D C 1
ATOM 2659 O O . THR D 1 46 ? 47.983 8.125 26.958 1.00 43.81 26 THR D O 1
ATOM 2663 N N . VAL D 1 47 ? 49.481 6.662 26.123 1.00 39.48 27 VAL D N 1
ATOM 2664 C CA . VAL D 1 47 ? 50.583 7.144 26.942 1.00 32.45 27 VAL D CA 1
ATOM 2665 C C . VAL D 1 47 ? 51.717 7.673 26.079 1.00 33.38 27 VAL D C 1
ATOM 2666 O O . VAL D 1 47 ? 52.302 6.936 25.288 1.00 32.42 27 VAL D O 1
ATOM 2670 N N . ARG D 1 48 ? 52.030 8.951 26.254 1.00 32.70 28 ARG D N 1
ATOM 2671 C CA . ARG D 1 48 ? 53.176 9.561 25.602 1.00 35.58 28 ARG D CA 1
ATOM 2672 C C . ARG D 1 48 ? 54.321 9.601 26.598 1.00 37.49 28 ARG D C 1
ATOM 2673 O O . ARG D 1 48 ? 54.107 9.903 27.772 1.00 38.89 28 ARG D O 1
ATOM 2681 N N . THR D 1 49 ? 55.534 9.303 26.145 1.00 32.55 29 THR D N 1
ATOM 2682 C CA . THR D 1 49 ? 56.693 9.463 27.013 1.00 30.07 29 THR D CA 1
ATOM 2683 C C . THR D 1 49 ? 57.529 10.659 26.595 1.00 32.08 29 THR D C 1
ATOM 2684 O O . THR D 1 49 ? 57.614 10.999 25.413 1.00 34.10 29 THR D O 1
ATOM 2688 N N . ALA D 1 50 ? 58.151 11.288 27.584 1.00 31.57 30 ALA D N 1
ATOM 2689 C CA . ALA D 1 50 ? 59.064 12.397 27.364 1.00 33.69 30 ALA D CA 1
ATOM 2690 C C . ALA D 1 50 ? 60.136 12.257 28.427 1.00 33.13 30 ALA D C 1
ATOM 2691 O O . ALA D 1 50 ? 59.890 11.615 29.453 1.00 31.35 30 ALA D O 1
ATOM 2693 N N . PRO D 1 51 ? 61.326 12.845 28.195 1.00 30.55 31 PRO D N 1
ATOM 2694 C CA . PRO D 1 51 ? 62.417 12.719 29.174 1.00 28.30 31 PRO D CA 1
ATOM 2695 C C . PRO D 1 51 ? 62.059 13.287 30.539 1.00 27.98 31 PRO D C 1
ATOM 2696 O O . PRO D 1 51 ? 61.240 14.213 30.652 1.00 25.49 31 PRO D O 1
ATOM 2700 N N . ALA D 1 52 ? 62.672 12.729 31.578 1.00 28.62 32 ALA D N 1
ATOM 2701 C CA . ALA D 1 52 ? 62.475 13.243 32.924 1.00 27.34 32 ALA D CA 1
ATOM 2702 C C . ALA D 1 52 ? 63.336 14.496 33.095 1.00 28.46 32 ALA D C 1
ATOM 2703 O O . ALA D 1 52 ? 64.249 14.539 33.916 1.00 26.15 32 ALA D O 1
ATOM 2705 N N . GLU D 1 53 ? 63.035 15.511 32.291 1.00 34.62 33 GLU D N 1
ATOM 2706 C CA . GLU D 1 53 ? 63.760 16.767 32.328 1.00 41.63 33 GLU D CA 1
ATOM 2707 C C . GLU D 1 53 ? 62.743 17.889 32.427 1.00 39.62 33 GLU D C 1
ATOM 2708 O O . GLU D 1 53 ? 61.601 17.739 31.986 1.00 36.97 33 GLU D O 1
ATOM 2714 N N . ALA D 1 54 ? 63.169 19.025 32.967 1.00 39.77 34 ALA D N 1
ATOM 2715 C CA . ALA D 1 54 ? 62.278 20.161 33.158 1.00 35.08 34 ALA D CA 1
ATOM 2716 C C . ALA D 1 54 ? 61.646 20.675 31.859 1.00 38.77 34 ALA D C 1
ATOM 2717 O O . ALA D 1 54 ? 60.512 21.164 31.874 1.00 41.12 34 ALA D O 1
ATOM 2719 N N . SER D 1 55 ? 62.362 20.549 30.741 1.00 36.11 35 SER D N 1
ATOM 2720 C CA . SER D 1 55 ? 61.853 21.052 29.468 1.00 34.08 35 SER D CA 1
ATOM 2721 C C . SER D 1 55 ? 60.627 20.278 28.981 1.00 34.40 35 SER D C 1
ATOM 2722 O O . SER D 1 55 ? 59.870 20.775 28.149 1.00 36.34 35 SER D O 1
ATOM 2725 N N . SER D 1 56 ? 60.420 19.075 29.511 1.00 32.33 36 SER D N 1
ATOM 2726 C CA . SER D 1 56 ? 59.247 18.281 29.151 1.00 31.55 36 SER D CA 1
ATOM 2727 C C . SER D 1 56 ? 57.944 18.908 29.650 1.00 31.58 36 SER D C 1
ATOM 2728 O O . SER D 1 56 ? 56.856 18.489 29.242 1.00 32.80 36 SER D O 1
ATOM 2731 N N . LEU D 1 57 ? 58.050 19.899 30.536 1.00 32.36 37 LEU D N 1
ATOM 2732 C CA . LEU D 1 57 ? 56.875 20.637 30.997 1.00 36.70 37 LEU D CA 1
ATOM 2733 C C . LEU D 1 57 ? 56.164 21.308 29.837 1.00 34.62 37 LEU D C 1
ATOM 2734 O O . LEU D 1 57 ? 54.941 21.431 29.835 1.00 35.96 37 LEU D O 1
ATOM 2739 N N . LEU D 1 58 ? 56.953 21.696 28.838 1.00 36.84 38 LEU D N 1
ATOM 2740 C CA . LEU D 1 58 ? 56.482 22.397 27.648 1.00 40.22 38 LEU D CA 1
ATOM 2741 C C . LEU D 1 58 ? 55.615 21.536 26.742 1.00 43.93 38 LEU D C 1
ATOM 2742 O O . LEU D 1 58 ? 54.942 22.058 25.854 1.00 47.46 38 LEU D O 1
ATOM 2747 N N . GLU D 1 59 ? 55.623 20.223 26.969 1.00 57.31 39 GLU D N 1
ATOM 2748 C CA . GLU D 1 59 ? 54.927 19.301 26.082 1.00 63.11 39 GLU D CA 1
ATOM 2749 C C . GLU D 1 59 ? 53.756 18.659 26.793 1.00 60.53 39 GLU D C 1
ATOM 2750 O O . GLU D 1 59 ? 53.363 17.542 26.459 1.00 53.89 39 GLU D O 1
ATOM 2756 N N . ALA D 1 60 ? 53.188 19.374 27.760 1.00 59.83 40 ALA D N 1
ATOM 2757 C CA . ALA D 1 60 ? 52.052 18.857 28.518 1.00 56.76 40 ALA D CA 1
ATOM 2758 C C . ALA D 1 60 ? 50.794 18.883 27.657 1.00 59.59 40 ALA D C 1
ATOM 2759 O O . ALA D 1 60 ? 49.917 18.031 27.808 1.00 63.01 40 ALA D O 1
ATOM 2761 N N . GLY D 1 61 ? 50.730 19.858 26.768 1.00 61.14 41 GLY D N 1
ATOM 2762 C CA . GLY D 1 61 ? 49.615 19.990 25.863 1.00 61.37 41 GLY D CA 1
ATOM 2763 C C . GLY D 1 61 ? 48.268 19.893 26.522 1.00 68.78 41 GLY D C 1
ATOM 2764 O O . GLY D 1 61 ? 47.988 20.568 27.521 1.00 68.24 41 GLY D O 1
ATOM 2765 N N . ASN D 1 62 ? 47.426 19.049 25.941 1.00 72.89 42 ASN D N 1
ATOM 2766 C CA . ASN D 1 62 ? 46.121 18.753 26.519 1.00 81.60 42 ASN D CA 1
ATOM 2767 C C . ASN D 1 62 ? 46.029 17.355 27.123 1.00 66.18 42 ASN D C 1
ATOM 2768 O O . ASN D 1 62 ? 44.981 16.710 27.055 1.00 75.54 42 ASN D O 1
ATOM 2773 N N . ALA D 1 63 ? 47.133 16.890 27.703 1.00 53.47 43 ALA D N 1
ATOM 2774 C CA . ALA D 1 63 ? 47.137 15.634 28.442 1.00 45.86 43 ALA D CA 1
ATOM 2775 C C . ALA D 1 63 ? 46.218 15.756 29.657 1.00 43.96 43 ALA D C 1
ATOM 2776 O O . ALA D 1 63 ? 46.033 16.850 30.197 1.00 46.88 43 ALA D O 1
ATOM 2778 N N . ASP D 1 64 ? 45.650 14.636 30.090 1.00 41.08 44 ASP D N 1
ATOM 2779 C CA . ASP D 1 64 ? 44.716 14.647 31.210 1.00 40.83 44 ASP D CA 1
ATOM 2780 C C . ASP D 1 64 ? 45.437 14.538 32.552 1.00 36.78 44 ASP D C 1
ATOM 2781 O O . ASP D 1 64 ? 44.932 14.986 33.583 1.00 37.31 44 ASP D O 1
ATOM 2786 N N . ALA D 1 65 ? 46.624 13.942 32.529 1.00 34.29 45 ALA D N 1
ATOM 2787 C CA . ALA D 1 65 ? 47.450 13.809 33.720 1.00 30.67 45 ALA D CA 1
ATOM 2788 C C . ALA D 1 65 ? 48.905 13.668 33.302 1.00 27.87 45 ALA D C 1
ATOM 2789 O O . ALA D 1 65 ? 49.200 13.270 32.173 1.00 27.88 45 ALA D O 1
ATOM 2791 N N . VAL D 1 66 ? 49.810 14.009 34.212 1.00 26.15 46 VAL D N 1
ATOM 2792 C CA . VAL D 1 66 ? 51.222 13.796 33.980 1.00 22.00 46 VAL D CA 1
ATOM 2793 C C . VAL D 1 66 ? 51.742 12.816 35.014 1.00 20.33 46 VAL D C 1
ATOM 2794 O O . VAL D 1 66 ? 51.509 12.993 36.208 1.00 20.21 46 VAL D O 1
ATOM 2798 N N . LEU D 1 67 ? 52.422 11.764 34.579 1.00 20.03 47 LEU D N 1
ATOM 2799 C CA . LEU D 1 67 ? 53.039 10.899 35.567 1.00 18.98 47 LEU D CA 1
ATOM 2800 C C . LEU D 1 67 ? 54.550 11.099 35.542 1.00 20.27 47 LEU D C 1
ATOM 2801 O O . LEU D 1 67 ? 55.177 11.102 34.479 1.00 22.57 47 LEU D O 1
ATOM 2806 N N . VAL D 1 68 ? 55.121 11.299 36.724 1.00 18.36 48 VAL D N 1
ATOM 2807 C CA . VAL D 1 68 ? 56.558 11.438 36.869 1.00 18.14 48 VAL D CA 1
ATOM 2808 C C . VAL D 1 68 ? 57.146 10.162 37.435 1.00 25.34 48 VAL D C 1
ATOM 2809 O O . VAL D 1 68 ? 56.798 9.734 38.528 1.00 25.88 48 VAL D O 1
ATOM 2813 N N . ASP D 1 69 ? 58.052 9.566 36.676 1.00 20.25 49 ASP D N 1
ATOM 2814 C CA . ASP D 1 69 ? 58.758 8.369 37.090 1.00 22.46 49 ASP D CA 1
ATOM 2815 C C . ASP D 1 69 ? 59.785 8.717 38.168 1.00 21.36 49 ASP D C 1
ATOM 2816 O O . ASP D 1 69 ? 60.856 9.261 37.882 1.00 22.98 49 ASP D O 1
ATOM 2821 N N . ALA D 1 70 ? 59.446 8.389 39.413 1.00 24.33 50 ALA D N 1
ATOM 2822 C CA . ALA D 1 70 ? 60.310 8.671 40.549 1.00 24.22 50 ALA D CA 1
ATOM 2823 C C . ALA D 1 70 ? 60.725 7.375 41.252 1.00 30.49 50 ALA D C 1
ATOM 2824 O O . ALA D 1 70 ? 60.861 7.331 42.480 1.00 39.61 50 ALA D O 1
ATOM 2826 N N . ARG D 1 71 ? 60.921 6.318 40.465 1.00 29.08 51 ARG D N 1
ATOM 2827 C CA . ARG D 1 71 ? 61.340 5.021 40.990 1.00 26.61 51 ARG D CA 1
ATOM 2828 C C . ARG D 1 71 ? 62.774 5.001 41.515 1.00 35.62 51 ARG D C 1
ATOM 2829 O O . ARG D 1 71 ? 63.062 4.346 42.512 1.00 37.35 51 ARG D O 1
ATOM 2837 N N . ASN D 1 72 ? 63.672 5.711 40.847 1.00 37.77 52 ASN D N 1
ATOM 2838 C CA . ASN D 1 72 ? 65.091 5.608 41.169 1.00 47.79 52 ASN D CA 1
ATOM 2839 C C . ASN D 1 72 ? 65.693 6.921 41.613 1.00 54.23 52 ASN D C 1
ATOM 2840 O O . ASN D 1 72 ? 66.475 6.954 42.562 1.00 62.47 52 ASN D O 1
ATOM 2845 N N . ASP D 1 73 ? 65.340 8.005 40.931 1.00 45.46 53 ASP D N 1
ATOM 2846 C CA . ASP D 1 73 ? 65.840 9.309 41.330 1.00 43.78 53 ASP D CA 1
ATOM 2847 C C . ASP D 1 73 ? 64.731 10.137 41.981 1.00 41.58 53 ASP D C 1
ATOM 2848 O O . ASP D 1 73 ? 63.963 10.825 41.300 1.00 48.65 53 ASP D O 1
ATOM 2853 N N . LEU D 1 74 ? 64.675 10.072 43.310 1.00 23.27 54 LEU D N 1
ATOM 2854 C CA . LEU D 1 74 ? 63.617 10.711 44.089 1.00 20.63 54 LEU D CA 1
ATOM 2855 C C . LEU D 1 74 ? 63.699 12.234 44.147 1.00 22.09 54 LEU D C 1
ATOM 2856 O O . LEU D 1 74 ? 62.665 12.903 44.202 1.00 19.80 54 LEU D O 1
ATOM 2861 N N . SER D 1 75 ? 64.918 12.773 44.147 1.00 27.16 55 SER D N 1
ATOM 2862 C CA . SER D 1 75 ? 65.126 14.222 44.141 1.00 32.10 55 SER D CA 1
ATOM 2863 C C . SER D 1 75 ? 64.658 14.865 42.840 1.00 34.18 55 SER D C 1
ATOM 2864 O O . SER D 1 75 ? 63.933 15.857 42.876 1.00 33.29 55 SER D O 1
ATOM 2867 N N . SER D 1 76 ? 65.067 14.306 41.697 1.00 37.33 56 SER D N 1
ATOM 2868 C CA . SER D 1 76 ? 64.658 14.849 40.399 1.00 37.02 56 SER D CA 1
ATOM 2869 C C . SER D 1 76 ? 63.171 14.674 40.216 1.00 33.93 56 SER D C 1
ATOM 2870 O O . SER D 1 76 ? 62.505 15.540 39.644 1.00 39.78 56 SER D O 1
ATOM 2873 N N . GLY D 1 77 ? 62.659 13.546 40.702 1.00 27.79 57 GLY D N 1
ATOM 2874 C CA . GLY D 1 77 ? 61.240 13.274 40.629 1.00 22.83 57 GLY D CA 1
ATOM 2875 C C . GLY D 1 77 ? 60.476 14.351 41.371 1.00 21.75 57 GLY D C 1
ATOM 2876 O O . GLY D 1 77 ? 59.535 14.945 40.828 1.00 23.48 57 GLY D O 1
ATOM 2877 N N . ARG D 1 78 ? 60.891 14.618 42.607 1.00 23.58 58 ARG D N 1
ATOM 2878 C CA . ARG D 1 78 ? 60.213 15.616 43.414 1.00 25.47 58 ARG D CA 1
ATOM 2879 C C . ARG D 1 78 ? 60.325 16.979 42.745 1.00 27.78 58 ARG D C 1
ATOM 2880 O O . ARG D 1 78 ? 59.338 17.712 42.661 1.00 35.32 58 ARG D O 1
ATOM 2888 N N . GLY D 1 79 ? 61.511 17.291 42.230 1.00 28.63 59 GLY D N 1
ATOM 2889 C CA . GLY D 1 79 ? 61.732 18.554 41.545 1.00 30.21 59 GLY D CA 1
ATOM 2890 C C . GLY D 1 79 ? 60.768 18.771 40.396 1.00 34.20 59 GLY D C 1
ATOM 2891 O O . GLY D 1 79 ? 60.155 19.836 40.282 1.00 37.92 59 GLY D O 1
ATOM 2892 N N . LEU D 1 80 ? 60.617 17.745 39.565 1.00 35.18 60 LEU D N 1
ATOM 2893 C CA . LEU D 1 80 ? 59.705 17.789 38.427 1.00 34.92 60 LEU D CA 1
ATOM 2894 C C . LEU D 1 80 ? 58.258 17.963 38.862 1.00 26.11 60 LEU D C 1
ATOM 2895 O O . LEU D 1 80 ? 57.508 18.734 38.258 1.00 32.12 60 LEU D O 1
ATOM 2900 N N . CYS D 1 81 ? 57.871 17.248 39.912 1.00 25.28 61 CYS D N 1
ATOM 2901 C CA . CYS D 1 81 ? 56.514 17.342 40.423 1.00 21.42 61 CYS D CA 1
ATOM 2902 C C . CYS D 1 81 ? 56.219 18.757 40.916 1.00 24.98 61 CYS D C 1
ATOM 2903 O O . CYS D 1 81 ? 55.135 19.298 40.673 1.00 30.38 61 CYS D O 1
ATOM 2906 N N . ARG D 1 82 ? 57.196 19.362 41.585 1.00 24.14 62 ARG D N 1
ATOM 2907 C CA . ARG D 1 82 ? 57.028 20.708 42.106 1.00 24.87 62 ARG D CA 1
ATOM 2908 C C . ARG D 1 82 ? 56.809 21.704 40.975 1.00 29.81 62 ARG D C 1
ATOM 2909 O O . ARG D 1 82 ? 55.941 22.573 41.071 1.00 31.93 62 ARG D O 1
ATOM 2917 N N . LEU D 1 83 ? 57.574 21.547 39.895 1.00 31.68 63 LEU D N 1
ATOM 2918 C CA . LEU D 1 83 ? 57.421 22.386 38.708 1.00 32.82 63 LEU D CA 1
ATOM 2919 C C . LEU D 1 83 ? 56.087 22.148 38.012 1.00 28.92 63 LEU D C 1
ATOM 2920 O O . LEU D 1 83 ? 55.476 23.086 37.504 1.00 30.13 63 LEU D O 1
ATOM 2925 N N . LEU D 1 84 ? 55.642 20.894 37.978 1.00 26.68 64 LEU D N 1
ATOM 2926 C CA . LEU D 1 84 ? 54.391 20.569 37.304 1.00 27.24 64 LEU D CA 1
ATOM 2927 C C . LEU D 1 84 ? 53.172 21.123 38.048 1.00 32.23 64 LEU D C 1
ATOM 2928 O O . LEU D 1 84 ? 52.127 21.366 37.437 1.00 37.89 64 LEU D O 1
ATOM 2933 N N . SER D 1 85 ? 53.290 21.350 39.328 1.00 31.32 65 SER D N 1
ATOM 2934 C CA . SER D 1 85 ? 52.177 21.863 40.069 1.00 33.21 65 SER D CA 1
ATOM 2935 C C . SER D 1 85 ? 52.272 23.338 40.309 1.00 42.62 65 SER D C 1
ATOM 2936 O O . SER D 1 85 ? 51.495 23.884 41.053 1.00 47.86 65 SER D O 1
ATOM 2939 N N . SER D 1 86 ? 53.248 23.973 39.689 1.00 43.09 66 SER D N 1
ATOM 2940 C CA . SER D 1 86 ? 53.478 25.399 39.820 1.00 48.81 66 SER D CA 1
ATOM 2941 C C . SER D 1 86 ? 52.609 26.323 39.007 1.00 59.78 66 SER D C 1
ATOM 2942 O O . SER D 1 86 ? 52.214 26.019 37.920 1.00 62.35 66 SER D O 1
ATOM 2945 N N . THR D 1 87 ? 52.310 27.470 39.581 1.00 79.61 67 THR D N 1
ATOM 2946 C CA . THR D 1 87 ? 51.584 28.544 38.925 1.00 95.25 67 THR D CA 1
ATOM 2947 C C . THR D 1 87 ? 50.305 28.160 38.263 1.00 99.02 67 THR D C 1
ATOM 2948 O O . THR D 1 87 ? 49.486 27.473 38.835 1.00 104.30 67 THR D O 1
ATOM 2952 N N . GLY D 1 88 ? 50.137 28.618 37.038 1.00 96.23 68 GLY D N 1
ATOM 2953 C CA . GLY D 1 88 ? 48.922 28.333 36.325 1.00 96.74 68 GLY D CA 1
ATOM 2954 C C . GLY D 1 88 ? 48.979 27.017 35.633 1.00 97.53 68 GLY D C 1
ATOM 2955 O O . GLY D 1 88 ? 48.838 26.927 34.436 1.00 100.91 68 GLY D O 1
ATOM 2956 N N . ARG D 1 89 ? 49.153 25.977 36.415 1.00 92.94 69 ARG D N 1
ATOM 2957 C CA . ARG D 1 89 ? 49.213 24.663 35.871 1.00 88.58 69 ARG D CA 1
ATOM 2958 C C . ARG D 1 89 ? 48.125 23.919 36.550 1.00 91.43 69 ARG D C 1
ATOM 2959 O O . ARG D 1 89 ? 48.079 23.894 37.763 1.00 97.83 69 ARG D O 1
ATOM 2967 N N . SER D 1 90 ? 47.232 23.326 35.777 1.00 89.72 70 SER D N 1
ATOM 2968 C CA . SER D 1 90 ? 46.112 22.630 36.364 1.00 85.39 70 SER D CA 1
ATOM 2969 C C . SER D 1 90 ? 45.996 21.158 36.098 1.00 74.14 70 SER D C 1
ATOM 2970 O O . SER D 1 90 ? 45.061 20.549 36.554 1.00 82.34 70 SER D O 1
ATOM 2973 N N . ILE D 1 91 ? 46.920 20.583 35.352 1.00 60.95 71 ILE D N 1
ATOM 2974 C CA . ILE D 1 91 ? 46.883 19.158 35.081 1.00 42.28 71 ILE D CA 1
ATOM 2975 C C . ILE D 1 91 ? 47.324 18.422 36.315 1.00 40.51 71 ILE D C 1
ATOM 2976 O O . ILE D 1 91 ? 48.258 18.827 36.951 1.00 36.36 71 ILE D O 1
ATOM 2981 N N . PRO D 1 92 ? 46.644 17.341 36.648 1.00 37.22 72 PRO D N 1
ATOM 2982 C CA . PRO D 1 92 ? 46.959 16.543 37.820 1.00 35.09 72 PRO D CA 1
ATOM 2983 C C . PRO D 1 92 ? 48.303 15.918 37.720 1.00 32.39 72 PRO D C 1
ATOM 2984 O O . PRO D 1 92 ? 48.670 15.407 36.715 1.00 31.66 72 PRO D O 1
ATOM 2988 N N . VAL D 1 93 ? 49.024 15.942 38.810 1.00 30.44 73 VAL D N 1
ATOM 2989 C CA . VAL D 1 93 ? 50.385 15.433 38.820 1.00 30.01 73 VAL D CA 1
ATOM 2990 C C . VAL D 1 93 ? 50.446 14.119 39.585 1.00 27.16 73 VAL D C 1
ATOM 2991 O O . VAL D 1 93 ? 49.958 14.025 40.717 1.00 31.71 73 VAL D O 1
ATOM 2995 N N . LEU D 1 94 ? 51.014 13.094 38.956 1.00 26.36 74 LEU D N 1
ATOM 2996 C CA . LEU D 1 94 ? 51.183 11.805 39.621 1.00 24.84 74 LEU D CA 1
ATOM 2997 C C . LEU D 1 94 ? 52.664 11.450 39.718 1.00 23.23 74 LEU D C 1
ATOM 2998 O O . LEU D 1 94 ? 53.460 11.806 38.842 1.00 30.33 74 LEU D O 1
ATOM 3003 N N . ALA D 1 95 ? 53.038 10.767 40.793 1.00 20.24 75 ALA D N 1
ATOM 3004 C CA . ALA D 1 95 ? 54.384 10.223 40.893 1.00 16.06 75 ALA D CA 1
ATOM 3005 C C . ALA D 1 95 ? 54.323 8.712 40.971 1.00 18.49 75 ALA D C 1
ATOM 3006 O O . ALA D 1 95 ? 53.468 8.145 41.655 1.00 16.00 75 ALA D O 1
ATOM 3008 N N . VAL D 1 96 ? 55.211 8.055 40.244 1.00 17.50 76 VAL D N 1
ATOM 3009 C CA . VAL D 1 96 ? 55.323 6.619 40.350 1.00 18.87 76 VAL D CA 1
ATOM 3010 C C . VAL D 1 96 ? 56.586 6.331 41.143 1.00 18.51 76 VAL D C 1
ATOM 3011 O O . VAL D 1 96 ? 57.690 6.739 40.749 1.00 19.50 76 VAL D O 1
ATOM 3015 N N . VAL D 1 97 ? 56.408 5.656 42.277 1.00 20.16 77 VAL D N 1
ATOM 3016 C CA . VAL D 1 97 ? 57.508 5.386 43.193 1.00 21.79 77 VAL D CA 1
ATOM 3017 C C . VAL D 1 97 ? 57.623 3.906 43.521 1.00 26.85 77 VAL D C 1
ATOM 3018 O O . VAL D 1 97 ? 56.706 3.121 43.259 1.00 24.06 77 VAL D O 1
ATOM 3022 N N . SER D 1 98 ? 58.768 3.530 44.083 1.00 30.37 78 SER D N 1
ATOM 3023 C CA . SER D 1 98 ? 58.949 2.198 44.645 1.00 31.49 78 SER D CA 1
ATOM 3024 C C . SER D 1 98 ? 58.600 2.295 46.129 1.00 32.31 78 SER D C 1
ATOM 3025 O O . SER D 1 98 ? 58.387 3.392 46.636 1.00 31.56 78 SER D O 1
ATOM 3028 N N . GLU D 1 99 ? 58.560 1.168 46.833 1.00 40.24 79 GLU D N 1
ATOM 3029 C CA . GLU D 1 99 ? 57.885 1.114 48.135 1.00 49.53 79 GLU D CA 1
ATOM 3030 C C . GLU D 1 99 ? 58.465 1.681 49.452 1.00 50.50 79 GLU D C 1
ATOM 3031 O O . GLU D 1 99 ? 57.674 1.965 50.348 1.00 64.55 79 GLU D O 1
ATOM 3037 N N . GLY D 1 100 ? 59.711 2.015 49.727 1.00 36.14 80 GLY D N 1
ATOM 3038 C CA . GLY D 1 100 ? 60.650 2.388 48.707 1.00 33.16 80 GLY D CA 1
ATOM 3039 C C . GLY D 1 100 ? 60.915 3.830 49.089 1.00 24.48 80 GLY D C 1
ATOM 3040 O O . GLY D 1 100 ? 61.568 4.104 50.107 1.00 31.12 80 GLY D O 1
ATOM 3041 N N . GLY D 1 101 ? 60.395 4.671 48.212 1.00 29.12 81 GLY D N 1
ATOM 3042 C CA . GLY D 1 101 ? 60.534 6.077 48.534 1.00 21.53 81 GLY D CA 1
ATOM 3043 C C . GLY D 1 101 ? 59.204 6.663 48.935 1.00 21.62 81 GLY D C 1
ATOM 3044 O O . GLY D 1 101 ? 58.998 7.868 48.843 1.00 26.97 81 GLY D O 1
ATOM 3045 N N . LEU D 1 102 ? 58.292 5.802 49.371 1.00 22.19 82 LEU D N 1
ATOM 3046 C CA . LEU D 1 102 ? 57.070 6.273 49.995 1.00 23.14 82 LEU D CA 1
ATOM 3047 C C . LEU D 1 102 ? 57.379 7.204 51.161 1.00 27.45 82 LEU D C 1
ATOM 3048 O O . LEU D 1 102 ? 56.724 8.229 51.323 1.00 28.27 82 LEU D O 1
ATOM 3053 N N . VAL D 1 103 ? 58.408 6.880 51.937 1.00 30.64 83 VAL D N 1
ATOM 3054 C CA . VAL D 1 103 ? 58.797 7.735 53.058 1.00 36.65 83 VAL D CA 1
ATOM 3055 C C . VAL D 1 103 ? 59.235 9.133 52.609 1.00 30.59 83 VAL D C 1
ATOM 3056 O O . VAL D 1 103 ? 59.077 10.099 53.358 1.00 34.63 83 VAL D O 1
ATOM 3060 N N . ALA D 1 104 ? 59.762 9.238 51.390 1.00 26.23 84 ALA D N 1
ATOM 3061 C CA . ALA D 1 104 ? 60.284 10.507 50.883 1.00 22.35 84 ALA D CA 1
ATOM 3062 C C . ALA D 1 104 ? 59.189 11.411 50.334 1.00 21.81 84 ALA D C 1
ATOM 3063 O O . ALA D 1 104 ? 59.367 12.626 50.229 1.00 27.11 84 ALA D O 1
ATOM 3065 N N . VAL D 1 105 ? 58.062 10.813 49.975 1.00 21.34 85 VAL D N 1
ATOM 3066 C CA . VAL D 1 105 ? 56.970 11.552 49.366 1.00 22.13 85 VAL D CA 1
ATOM 3067 C C . VAL D 1 105 ? 56.236 12.330 50.437 1.00 23.52 85 VAL D C 1
ATOM 3068 O O . VAL D 1 105 ? 55.966 11.798 51.505 1.00 26.69 85 VAL D O 1
ATOM 3072 N N . SER D 1 106 ? 55.961 13.604 50.181 1.00 22.33 86 SER D N 1
ATOM 3073 C CA . SER D 1 106 ? 55.239 14.427 51.156 1.00 20.05 86 SER D CA 1
ATOM 3074 C C . SER D 1 106 ? 54.492 15.568 50.494 1.00 22.72 86 SER D C 1
ATOM 3075 O O . SER D 1 106 ? 54.477 15.668 49.270 1.00 24.00 86 SER D O 1
ATOM 3078 N N . ALA D 1 107 ? 53.875 16.427 51.299 1.00 23.98 87 ALA D N 1
ATOM 3079 C CA . ALA D 1 107 ? 53.058 17.514 50.759 1.00 25.75 87 ALA D CA 1
ATOM 3080 C C . ALA D 1 107 ? 53.851 18.470 49.862 1.00 31.19 87 ALA D C 1
ATOM 3081 O O . ALA D 1 107 ? 53.314 19.005 48.891 1.00 33.55 87 ALA D O 1
ATOM 3083 N N . ASP D 1 108 ? 55.132 18.660 50.163 1.00 30.67 88 ASP D N 1
ATOM 3084 C CA . ASP D 1 108 ? 55.937 19.631 49.430 1.00 31.82 88 ASP D CA 1
ATOM 3085 C C . ASP D 1 108 ? 56.241 19.214 47.995 1.00 29.88 88 ASP D C 1
ATOM 3086 O O . ASP D 1 108 ? 56.850 19.976 47.255 1.00 28.59 88 ASP D O 1
ATOM 3091 N N . TRP D 1 109 ? 55.817 18.015 47.603 1.00 30.41 89 TRP D N 1
ATOM 3092 C CA . TRP D 1 109 ? 55.967 17.560 46.215 1.00 33.74 89 TRP D CA 1
ATOM 3093 C C . TRP D 1 109 ? 54.910 18.169 45.283 1.00 33.57 89 TRP D C 1
ATOM 3094 O O . TRP D 1 109 ? 55.144 18.319 44.078 1.00 39.57 89 TRP D O 1
ATOM 3105 N N . GLY D 1 110 ? 53.749 18.506 45.845 1.00 27.99 90 GLY D N 1
ATOM 3106 C CA . GLY D 1 110 ? 52.632 19.030 45.067 1.00 25.46 90 GLY D CA 1
ATOM 3107 C C . GLY D 1 110 ? 51.884 17.952 44.303 1.00 25.88 90 GLY D C 1
ATOM 3108 O O . GLY D 1 110 ? 51.321 18.208 43.245 1.00 27.95 90 GLY D O 1
ATOM 3109 N N . LEU D 1 111 ? 51.870 16.739 44.844 1.00 27.40 91 LEU D N 1
ATOM 3110 C CA . LEU D 1 111 ? 51.231 15.623 44.165 1.00 25.57 91 LEU D CA 1
ATOM 3111 C C . LEU D 1 111 ? 49.730 15.647 44.334 1.00 29.97 91 LEU D C 1
ATOM 3112 O O . LEU D 1 111 ? 49.205 16.146 45.331 1.00 30.87 91 LEU D O 1
ATOM 3117 N N . ASP D 1 112 ? 49.045 15.090 43.348 1.00 31.38 92 ASP D N 1
ATOM 3118 C CA . ASP D 1 112 ? 47.607 14.895 43.417 1.00 33.50 92 ASP D CA 1
ATOM 3119 C C . ASP D 1 112 ? 47.338 13.430 43.652 1.00 27.27 92 ASP D C 1
ATOM 3120 O O . ASP D 1 112 ? 46.289 13.053 44.166 1.00 30.90 92 ASP D O 1
ATOM 3125 N N . GLU D 1 113 ? 48.308 12.611 43.266 1.00 21.72 93 GLU D N 1
ATOM 3126 C CA . GLU D 1 113 ? 48.243 11.176 43.477 1.00 18.52 93 GLU D CA 1
ATOM 3127 C C . GLU D 1 113 ? 49.623 10.562 43.482 1.00 19.91 93 GLU D C 1
ATOM 3128 O O . GLU D 1 113 ? 50.584 11.141 42.986 1.00 17.24 93 GLU D O 1
ATOM 3134 N N . ILE D 1 114 ? 49.684 9.375 44.059 1.00 22.22 94 ILE D N 1
ATOM 3135 C CA . ILE D 1 114 ? 50.889 8.589 44.176 1.00 24.88 94 ILE D CA 1
ATOM 3136 C C . ILE D 1 114 ? 50.570 7.205 43.602 1.00 22.19 94 ILE D C 1
ATOM 3137 O O . ILE D 1 114 ? 49.478 6.676 43.811 1.00 24.36 94 ILE D O 1
ATOM 3142 N N . LEU D 1 115 ? 51.496 6.623 42.854 1.00 20.68 95 LEU D N 1
ATOM 3143 C CA . LEU D 1 115 ? 51.297 5.263 42.357 1.00 19.95 95 LEU D CA 1
ATOM 3144 C C . LEU D 1 115 ? 52.562 4.449 42.606 1.00 24.08 95 LEU D C 1
ATOM 3145 O O . LEU D 1 115 ? 53.676 4.956 42.455 1.00 26.77 95 LEU D O 1
ATOM 3150 N N . LEU D 1 116 ? 52.395 3.191 42.993 1.00 23.06 96 LEU D N 1
ATOM 3151 C CA . LEU D 1 116 ? 53.534 2.289 43.136 1.00 21.09 96 LEU D CA 1
ATOM 3152 C C . LEU D 1 116 ? 53.738 1.605 41.805 1.00 25.07 96 LEU D C 1
ATOM 3153 O O . LEU D 1 116 ? 52.785 1.436 41.056 1.00 29.32 96 LEU D O 1
ATOM 3158 N N . LEU D 1 117 ? 54.966 1.211 41.483 1.00 28.96 97 LEU D N 1
ATOM 3159 C CA . LEU D 1 117 ? 55.184 0.573 40.189 1.00 30.52 97 LEU D CA 1
ATOM 3160 C C . LEU D 1 117 ? 54.460 -0.766 40.086 1.00 33.64 97 LEU D C 1
ATOM 3161 O O . LEU D 1 117 ? 54.222 -1.265 38.988 1.00 37.90 97 LEU D O 1
ATOM 3166 N N . SER D 1 118 ? 54.074 -1.324 41.228 1.00 34.34 98 SER D N 1
ATOM 3167 C CA . SER D 1 118 ? 53.414 -2.624 41.245 1.00 32.40 98 SER D CA 1
ATOM 3168 C C . SER D 1 118 ? 51.891 -2.535 41.383 1.00 24.16 98 SER D C 1
ATOM 3169 O O . SER D 1 118 ? 51.225 -3.561 41.534 1.00 24.00 98 SER D O 1
ATOM 3172 N N . THR D 1 119 ? 51.329 -1.327 41.345 1.00 22.23 99 THR D N 1
ATOM 3173 C CA . THR D 1 119 ? 49.876 -1.211 41.469 1.00 25.18 99 THR D CA 1
ATOM 3174 C C . THR D 1 119 ? 49.172 -1.800 40.247 1.00 22.53 99 THR D C 1
ATOM 3175 O O . THR D 1 119 ? 49.553 -1.523 39.104 1.00 22.55 99 THR D O 1
ATOM 3179 N N . GLY D 1 120 ? 48.126 -2.588 40.505 1.00 23.95 100 GLY D N 1
ATOM 3180 C CA . GLY D 1 120 ? 47.390 -3.281 39.452 1.00 22.87 100 GLY D CA 1
ATOM 3181 C C . GLY D 1 120 ? 46.497 -2.377 38.621 1.00 25.58 100 GLY D C 1
ATOM 3182 O O . GLY D 1 120 ? 46.292 -1.205 38.961 1.00 28.92 100 GLY D O 1
ATOM 3183 N N . PRO D 1 121 ? 45.933 -2.926 37.533 1.00 25.42 101 PRO D N 1
ATOM 3184 C CA . PRO D 1 121 ? 45.241 -2.089 36.547 1.00 29.40 101 PRO D CA 1
ATOM 3185 C C . PRO D 1 121 ? 43.989 -1.450 37.116 1.00 26.47 101 PRO D C 1
ATOM 3186 O O . PRO D 1 121 ? 43.771 -0.254 36.913 1.00 32.06 101 PRO D O 1
ATOM 3190 N N . ALA D 1 122 ? 43.187 -2.234 37.832 1.00 28.19 102 ALA D N 1
ATOM 3191 C CA . ALA D 1 122 ? 41.941 -1.725 38.377 1.00 28.90 102 ALA D CA 1
ATOM 3192 C C . ALA D 1 122 ? 42.205 -0.575 39.340 1.00 24.68 102 ALA D C 1
ATOM 3193 O O . ALA D 1 122 ? 41.490 0.428 39.324 1.00 26.88 102 ALA D O 1
ATOM 3195 N N . GLU D 1 123 ? 43.256 -0.699 40.145 1.00 25.14 103 GLU D N 1
ATOM 3196 C CA . GLU D 1 123 ? 43.608 0.360 41.079 1.00 27.97 103 GLU D CA 1
ATOM 3197 C C . GLU D 1 123 ? 44.057 1.617 40.337 1.00 30.15 103 GLU D C 1
ATOM 3198 O O . GLU D 1 123 ? 43.614 2.716 40.672 1.00 31.24 103 GLU D O 1
ATOM 3204 N N . ILE D 1 124 ? 44.886 1.457 39.306 1.00 31.98 104 ILE D N 1
ATOM 3205 C CA . ILE D 1 124 ? 45.332 2.608 38.516 1.00 31.48 104 ILE D CA 1
ATOM 3206 C C . ILE D 1 124 ? 44.145 3.353 37.907 1.00 32.84 104 ILE D C 1
ATOM 3207 O O . ILE D 1 124 ? 44.006 4.565 38.082 1.00 40.22 104 ILE D O 1
ATOM 3212 N N . ASP D 1 125 ? 43.281 2.618 37.216 1.00 34.98 105 ASP D N 1
ATOM 3213 C CA . ASP D 1 125 ? 42.106 3.203 36.592 1.00 36.66 105 ASP D CA 1
ATOM 3214 C C . ASP D 1 125 ? 41.184 3.858 37.640 1.00 33.98 105 ASP D C 1
ATOM 3215 O O . ASP D 1 125 ? 40.538 4.868 37.362 1.00 33.29 105 ASP D O 1
ATOM 3220 N N . ALA D 1 126 ? 41.126 3.283 38.839 1.00 31.77 106 ALA D N 1
ATOM 3221 C CA . ALA D 1 126 ? 40.302 3.838 39.913 1.00 29.56 106 ALA D CA 1
ATOM 3222 C C . ALA D 1 126 ? 40.867 5.156 40.406 1.00 25.82 106 ALA D C 1
ATOM 3223 O O . ALA D 1 126 ? 40.136 6.127 40.596 1.00 26.74 106 ALA D O 1
ATOM 3225 N N . ARG D 1 127 ? 42.177 5.192 40.603 1.00 24.10 107 ARG D N 1
ATOM 3226 C CA . ARG D 1 127 ? 42.804 6.396 41.122 1.00 25.19 107 ARG D CA 1
ATOM 3227 C C . ARG D 1 127 ? 42.804 7.507 40.083 1.00 30.05 107 ARG D C 1
ATOM 3228 O O . ARG D 1 127 ? 42.695 8.684 40.440 1.00 32.00 107 ARG D O 1
ATOM 3236 N N . LEU D 1 128 ? 42.899 7.131 38.804 1.00 31.48 108 LEU D N 1
ATOM 3237 C CA . LEU D 1 128 ? 42.860 8.103 37.710 1.00 31.07 108 LEU D CA 1
ATOM 3238 C C . LEU D 1 128 ? 41.483 8.752 37.628 1.00 30.51 108 LEU D C 1
ATOM 3239 O O . LEU D 1 128 ? 41.374 9.962 37.440 1.00 33.78 108 LEU D O 1
ATOM 3244 N N . ARG D 1 129 ? 40.433 7.948 37.793 1.00 29.60 109 ARG D N 1
ATOM 3245 C CA . ARG D 1 129 ? 39.068 8.474 37.805 1.00 29.17 109 ARG D CA 1
ATOM 3246 C C . ARG D 1 129 ? 38.912 9.452 38.958 1.00 29.31 109 ARG D C 1
ATOM 3247 O O . ARG D 1 129 ? 38.307 10.511 38.806 1.00 30.11 109 ARG D O 1
ATOM 3255 N N . LEU D 1 130 ? 39.477 9.127 40.089 1.00 27.41 110 LEU D N 1
ATOM 3256 C CA . LEU D 1 130 ? 39.320 9.973 41.239 1.00 28.69 110 LEU D CA 1
ATOM 3257 C C . LEU D 1 130 ? 40.038 11.254 41.122 1.00 31.87 110 LEU D C 1
ATOM 3258 O O . LEU D 1 130 ? 39.598 12.252 41.580 1.00 33.71 110 LEU D O 1
ATOM 3263 N N . VAL D 1 131 ? 41.189 11.202 40.533 1.00 31.42 111 VAL D N 1
ATOM 3264 C CA . VAL D 1 131 ? 41.991 12.364 40.343 1.00 35.96 111 VAL D CA 1
ATOM 3265 C C . VAL D 1 131 ? 41.408 13.384 39.385 1.00 36.12 111 VAL D C 1
ATOM 3266 O O . VAL D 1 131 ? 41.505 14.550 39.612 1.00 45.97 111 VAL D O 1
ATOM 3270 N N . VAL D 1 132 ? 40.814 12.948 38.298 1.00 40.48 112 VAL D N 1
ATOM 3271 C CA . VAL D 1 132 ? 40.175 13.862 37.369 1.00 37.29 112 VAL D CA 1
ATOM 3272 C C . VAL D 1 132 ? 38.870 14.405 37.892 1.00 47.99 112 VAL D C 1
ATOM 3273 O O . VAL D 1 132 ? 38.395 15.426 37.457 1.00 51.95 112 VAL D O 1
ATOM 3277 N N . GLY D 1 133 ? 38.308 13.695 38.842 1.00 45.64 113 GLY D N 1
ATOM 3278 C CA . GLY D 1 133 ? 37.041 14.009 39.443 1.00 54.22 113 GLY D CA 1
ATOM 3279 C C . GLY D 1 133 ? 37.212 15.271 40.204 1.00 68.94 113 GLY D C 1
ATOM 3280 O O . GLY D 1 133 ? 36.277 15.838 40.722 1.00 74.99 113 GLY D O 1
ATOM 3281 N N . ARG D 1 134 ? 38.457 15.671 40.315 1.00 83.12 114 ARG D N 1
ATOM 3282 C CA . ARG D 1 134 ? 38.827 16.895 40.967 1.00 95.44 114 ARG D CA 1
ATOM 3283 C C . ARG D 1 134 ? 39.425 17.842 39.889 1.00 100.43 114 ARG D C 1
ATOM 3284 O O . ARG D 1 134 ? 40.299 17.478 39.131 1.00 108.21 114 ARG D O 1
ATOM 3292 N N . MET E 1 21 ? 84.787 -15.793 63.732 1.00 70.39 1 MET E N 1
ATOM 3293 C CA . MET E 1 21 ? 83.546 -15.965 62.945 1.00 64.07 1 MET E CA 1
ATOM 3294 C C . MET E 1 21 ? 82.336 -16.247 63.848 1.00 51.23 1 MET E C 1
ATOM 3295 O O . MET E 1 21 ? 82.444 -16.973 64.838 1.00 58.42 1 MET E O 1
ATOM 3300 N N . LEU E 1 22 ? 81.182 -15.688 63.482 1.00 37.14 2 LEU E N 1
ATOM 3301 C CA . LEU E 1 22 ? 79.963 -15.802 64.286 1.00 27.94 2 LEU E CA 1
ATOM 3302 C C . LEU E 1 22 ? 79.135 -17.042 63.906 1.00 31.03 2 LEU E C 1
ATOM 3303 O O . LEU E 1 22 ? 79.190 -17.511 62.758 1.00 30.32 2 LEU E O 1
ATOM 3308 N N . GLU E 1 23 ? 78.387 -17.580 64.873 1.00 31.97 3 GLU E N 1
ATOM 3309 C CA . GLU E 1 23 ? 77.382 -18.608 64.598 1.00 40.87 3 GLU E CA 1
ATOM 3310 C C . GLU E 1 23 ? 76.018 -17.913 64.621 1.00 31.92 3 GLU E C 1
ATOM 3311 O O . GLU E 1 23 ? 75.643 -17.301 65.630 1.00 32.99 3 GLU E O 1
ATOM 3317 N N . LEU E 1 24 ? 75.277 -18.012 63.518 1.00 24.69 4 LEU E N 1
ATOM 3318 C CA . LEU E 1 24 ? 74.020 -17.275 63.379 1.00 21.21 4 LEU E CA 1
ATOM 3319 C C . LEU E 1 24 ? 72.806 -18.172 63.245 1.00 23.19 4 LEU E C 1
ATOM 3320 O O . LEU E 1 24 ? 72.834 -19.163 62.509 1.00 27.12 4 LEU E O 1
ATOM 3325 N N . LEU E 1 25 ? 71.738 -17.797 63.945 1.00 21.25 5 LEU E N 1
ATOM 3326 C CA . LEU E 1 25 ? 70.449 -18.459 63.825 1.00 20.37 5 LEU E CA 1
ATOM 3327 C C . LEU E 1 25 ? 69.555 -17.608 62.932 1.00 20.40 5 LEU E C 1
ATOM 3328 O O . LEU E 1 25 ? 69.383 -16.406 63.164 1.00 19.43 5 LEU E O 1
ATOM 3333 N N . LEU E 1 26 ? 69.005 -18.226 61.894 1.00 22.49 6 LEU E N 1
ATOM 3334 C CA . LEU E 1 26 ? 68.082 -17.531 61.011 1.00 24.71 6 LEU E CA 1
ATOM 3335 C C . LEU E 1 26 ? 66.697 -18.161 61.120 1.00 22.41 6 LEU E C 1
ATOM 3336 O O . LEU E 1 26 ? 66.517 -19.350 60.827 1.00 22.68 6 LEU E O 1
ATOM 3341 N N . LEU E 1 27 ? 65.726 -17.374 61.574 1.00 21.48 7 LEU E N 1
ATOM 3342 C CA . LEU E 1 27 ? 64.343 -17.842 61.659 1.00 22.76 7 LEU E CA 1
ATOM 3343 C C . LEU E 1 27 ? 63.651 -17.456 60.357 1.00 24.13 7 LEU E C 1
ATOM 3344 O O . LEU E 1 27 ? 63.537 -16.267 60.062 1.00 24.19 7 LEU E O 1
ATOM 3349 N N . THR E 1 28 ? 63.205 -18.422 59.555 1.00 28.10 8 THR E N 1
ATOM 3350 C CA . THR E 1 28 ? 62.813 -18.017 58.186 1.00 33.21 8 THR E CA 1
ATOM 3351 C C . THR E 1 28 ? 61.548 -18.678 57.678 1.00 37.02 8 THR E C 1
ATOM 3352 O O . THR E 1 28 ? 60.574 -17.979 57.388 1.00 48.75 8 THR E O 1
ATOM 3356 N N . SER E 1 29 ? 61.554 -19.997 57.515 1.00 32.10 9 SER E N 1
ATOM 3357 C CA . SER E 1 29 ? 60.586 -20.757 56.686 1.00 28.39 9 SER E CA 1
ATOM 3358 C C . SER E 1 29 ? 60.982 -20.815 55.213 1.00 33.44 9 SER E C 1
ATOM 3359 O O . SER E 1 29 ? 60.296 -21.449 54.409 1.00 30.83 9 SER E O 1
ATOM 3362 N N . GLU E 1 30 ? 62.071 -20.134 54.854 1.00 33.01 10 GLU E N 1
ATOM 3363 C CA . GLU E 1 30 ? 62.692 -20.302 53.550 1.00 35.02 10 GLU E CA 1
ATOM 3364 C C . GLU E 1 30 ? 63.537 -21.555 53.734 1.00 48.84 10 GLU E C 1
ATOM 3365 O O . GLU E 1 30 ? 63.859 -21.917 54.869 1.00 49.19 10 GLU E O 1
ATOM 3371 N N . LEU E 1 31 ? 63.888 -22.231 52.644 1.00 60.06 11 LEU E N 1
ATOM 3372 C CA . LEU E 1 31 ? 64.652 -23.472 52.755 1.00 72.23 11 LEU E CA 1
ATOM 3373 C C . LEU E 1 31 ? 66.142 -23.227 52.969 1.00 73.96 11 LEU E C 1
ATOM 3374 O O . LEU E 1 31 ? 66.828 -24.023 53.614 1.00 68.02 11 LEU E O 1
ATOM 3379 N N . TYR E 1 32 ? 66.629 -22.118 52.418 1.00 79.07 12 TYR E N 1
ATOM 3380 C CA . TYR E 1 32 ? 68.034 -21.754 52.507 1.00 83.13 12 TYR E CA 1
ATOM 3381 C C . TYR E 1 32 ? 68.133 -20.306 52.987 1.00 74.72 12 TYR E C 1
ATOM 3382 O O . TYR E 1 32 ? 67.164 -19.552 52.877 1.00 75.64 12 TYR E O 1
ATOM 3391 N N . PRO E 1 33 ? 69.288 -19.917 53.551 1.00 66.62 13 PRO E N 1
ATOM 3392 C CA . PRO E 1 33 ? 69.426 -18.546 54.058 1.00 57.35 13 PRO E CA 1
ATOM 3393 C C . PRO E 1 33 ? 69.534 -17.490 52.959 1.00 52.26 13 PRO E C 1
ATOM 3394 O O . PRO E 1 33 ? 69.296 -16.303 53.228 1.00 47.72 13 PRO E O 1
ATOM 3398 N N . ASP E 1 34 ? 69.883 -17.917 51.746 1.00 52.80 14 ASP E N 1
ATOM 3399 C CA . ASP E 1 34 ? 70.242 -16.977 50.684 1.00 55.79 14 ASP E CA 1
ATOM 3400 C C . ASP E 1 34 ? 69.156 -15.991 50.230 1.00 51.17 14 ASP E C 1
ATOM 3401 O O . ASP E 1 34 ? 69.442 -14.805 50.093 1.00 52.95 14 ASP E O 1
ATOM 3406 N N . PRO E 1 35 ? 67.904 -16.456 50.043 1.00 42.84 15 PRO E N 1
ATOM 3407 C CA . PRO E 1 35 ? 66.883 -15.468 49.674 1.00 38.78 15 PRO E CA 1
ATOM 3408 C C . PRO E 1 35 ? 66.723 -14.343 50.702 1.00 32.06 15 PRO E C 1
ATOM 3409 O O . PRO E 1 35 ? 66.361 -13.228 50.324 1.00 41.98 15 PRO E O 1
ATOM 3413 N N . VAL E 1 36 ? 67.028 -14.628 51.965 1.00 28.22 16 VAL E N 1
ATOM 3414 C CA . VAL E 1 36 ? 66.784 -13.695 53.064 1.00 29.10 16 VAL E CA 1
ATOM 3415 C C . VAL E 1 36 ? 67.819 -12.576 53.106 1.00 31.29 16 VAL E C 1
ATOM 3416 O O . VAL E 1 36 ? 67.470 -11.400 53.159 1.00 34.95 16 VAL E O 1
ATOM 3420 N N . LEU E 1 37 ? 69.090 -12.964 53.110 1.00 29.37 17 LEU E N 1
ATOM 3421 C CA . LEU E 1 37 ? 70.213 -12.041 53.035 1.00 26.41 17 LEU E CA 1
ATOM 3422 C C . LEU E 1 37 ? 71.230 -12.627 52.068 1.00 25.97 17 LEU E C 1
ATOM 3423 O O . LEU E 1 37 ? 72.115 -13.382 52.485 1.00 28.41 17 LEU E O 1
ATOM 3428 N N . PRO E 1 38 ? 71.103 -12.303 50.772 1.00 24.95 18 PRO E N 1
ATOM 3429 C CA . PRO E 1 38 ? 71.989 -12.903 49.763 1.00 24.29 18 PRO E CA 1
ATOM 3430 C C . PRO E 1 38 ? 73.481 -12.664 50.009 1.00 27.77 18 PRO E C 1
ATOM 3431 O O . PRO E 1 38 ? 74.282 -13.545 49.693 1.00 33.86 18 PRO E O 1
ATOM 3435 N N . ALA E 1 39 ? 73.840 -11.520 50.591 1.00 25.14 19 ALA E N 1
ATOM 3436 C CA . ALA E 1 39 ? 75.247 -11.178 50.818 1.00 23.76 19 ALA E CA 1
ATOM 3437 C C . ALA E 1 39 ? 75.905 -11.960 51.970 1.00 25.61 19 ALA E C 1
ATOM 3438 O O . ALA E 1 39 ? 77.140 -12.027 52.047 1.00 28.38 19 ALA E O 1
ATOM 3440 N N . LEU E 1 40 ? 75.097 -12.575 52.834 1.00 25.06 20 LEU E N 1
ATOM 3441 C CA . LEU E 1 40 ? 75.620 -13.243 54.027 1.00 24.12 20 LEU E CA 1
ATOM 3442 C C . LEU E 1 40 ? 76.578 -14.385 53.692 1.00 26.04 20 LEU E C 1
ATOM 3443 O O . LEU E 1 40 ? 77.527 -14.630 54.443 1.00 27.04 20 LEU E O 1
ATOM 3448 N N . SER E 1 41 ? 76.355 -15.065 52.568 1.00 27.86 21 SER E N 1
ATOM 3449 C CA . SER E 1 41 ? 77.225 -16.181 52.179 1.00 31.19 21 SER E CA 1
ATOM 3450 C C . SER E 1 41 ? 78.650 -15.724 51.887 1.00 30.69 21 SER E C 1
ATOM 3451 O O . SER E 1 41 ? 79.597 -16.488 52.044 1.00 35.70 21 SER E O 1
ATOM 3454 N N . LEU E 1 42 ? 78.796 -14.469 51.476 1.00 27.49 22 LEU E N 1
ATOM 3455 C CA . LEU E 1 42 ? 80.102 -13.907 51.150 1.00 25.96 22 LEU E CA 1
ATOM 3456 C C . LEU E 1 42 ? 80.983 -13.723 52.373 1.00 23.91 22 LEU E C 1
ATOM 3457 O O . LEU E 1 42 ? 82.164 -13.405 52.244 1.00 24.85 22 LEU E O 1
ATOM 3462 N N . LEU E 1 43 ? 80.400 -13.927 53.551 1.00 22.74 23 LEU E N 1
ATOM 3463 C CA . LEU E 1 43 ? 81.098 -13.773 54.819 1.00 23.25 23 LEU E CA 1
ATOM 3464 C C . LEU E 1 43 ? 81.390 -15.137 55.442 1.00 25.03 23 LEU E C 1
ATOM 3465 O O . LEU E 1 43 ? 80.720 -16.124 55.118 1.00 27.15 23 LEU E O 1
ATOM 3470 N N . PRO E 1 44 ? 82.389 -15.206 56.344 1.00 25.83 24 PRO E N 1
ATOM 3471 C CA . PRO E 1 44 ? 82.789 -16.518 56.866 1.00 26.34 24 PRO E CA 1
ATOM 3472 C C . PRO E 1 44 ? 81.864 -17.107 57.923 1.00 28.67 24 PRO E C 1
ATOM 3473 O O . PRO E 1 44 ? 82.069 -18.255 58.322 1.00 28.51 24 PRO E O 1
ATOM 3477 N N . HIS E 1 45 ? 80.864 -16.354 58.368 1.00 29.84 25 HIS E N 1
ATOM 3478 C CA . HIS E 1 45 ? 79.966 -16.831 59.422 1.00 30.39 25 HIS E CA 1
ATOM 3479 C C . HIS E 1 45 ? 79.170 -18.055 58.980 1.00 32.70 25 HIS E C 1
ATOM 3480 O O . HIS E 1 45 ? 78.892 -18.227 57.792 1.00 37.59 25 HIS E O 1
ATOM 3487 N N . THR E 1 46 ? 78.822 -18.916 59.931 1.00 32.47 26 THR E N 1
ATOM 3488 C CA . THR E 1 46 ? 77.955 -20.049 59.623 1.00 32.24 26 THR E CA 1
ATOM 3489 C C . THR E 1 46 ? 76.511 -19.715 60.020 1.00 32.40 26 THR E C 1
ATOM 3490 O O . THR E 1 46 ? 76.266 -19.039 61.026 1.00 32.71 26 THR E O 1
ATOM 3494 N N . VAL E 1 47 ? 75.565 -20.169 59.207 1.00 30.38 27 VAL E N 1
ATOM 3495 C CA . VAL E 1 47 ? 74.158 -19.860 59.402 1.00 27.49 27 VAL E CA 1
ATOM 3496 C C . VAL E 1 47 ? 73.331 -21.136 59.561 1.00 30.44 27 VAL E C 1
ATOM 3497 O O . VAL E 1 47 ? 73.311 -21.984 58.669 1.00 35.69 27 VAL E O 1
ATOM 3501 N N . ARG E 1 48 ? 72.667 -21.276 60.704 1.00 28.08 28 ARG E N 1
ATOM 3502 C CA . ARG E 1 48 ? 71.705 -22.359 60.921 1.00 26.92 28 ARG E CA 1
ATOM 3503 C C . ARG E 1 48 ? 70.308 -21.779 60.732 1.00 26.89 28 ARG E C 1
ATOM 3504 O O . ARG E 1 48 ? 70.006 -20.682 61.223 1.00 25.62 28 ARG E O 1
ATOM 3512 N N . THR E 1 49 ? 69.442 -22.507 60.041 1.00 27.60 29 THR E N 1
ATOM 3513 C CA . THR E 1 49 ? 68.066 -22.040 59.891 1.00 26.70 29 THR E CA 1
ATOM 3514 C C . THR E 1 49 ? 67.086 -22.802 60.789 1.00 26.25 29 THR E C 1
ATOM 3515 O O . THR E 1 49 ? 67.300 -23.961 61.138 1.00 27.10 29 THR E O 1
ATOM 3519 N N . ALA E 1 50 ? 66.024 -22.123 61.185 1.00 23.77 30 ALA E N 1
ATOM 3520 C CA . ALA E 1 50 ? 64.964 -22.740 61.961 1.00 23.80 30 ALA E CA 1
ATOM 3521 C C . ALA E 1 50 ? 63.663 -22.066 61.566 1.00 25.85 30 ALA E C 1
ATOM 3522 O O . ALA E 1 50 ? 63.677 -20.928 61.088 1.00 25.91 30 ALA E O 1
ATOM 3524 N N . PRO E 1 51 ? 62.529 -22.760 61.761 1.00 24.94 31 PRO E N 1
ATOM 3525 C CA . PRO E 1 51 ? 61.240 -22.185 61.371 1.00 27.39 31 PRO E CA 1
ATOM 3526 C C . PRO E 1 51 ? 60.945 -20.871 62.086 1.00 29.23 31 PRO E C 1
ATOM 3527 O O . PRO E 1 51 ? 61.400 -20.650 63.217 1.00 27.61 31 PRO E O 1
ATOM 3531 N N . ALA E 1 52 ? 60.193 -20.002 61.420 1.00 34.70 32 ALA E N 1
ATOM 3532 C CA . ALA E 1 52 ? 59.809 -18.731 62.010 1.00 32.99 32 ALA E CA 1
ATOM 3533 C C . ALA E 1 52 ? 58.608 -18.948 62.930 1.00 33.85 32 ALA E C 1
ATOM 3534 O O . ALA E 1 52 ? 57.506 -18.462 62.674 1.00 34.72 32 ALA E O 1
ATOM 3536 N N . GLU E 1 53 ? 58.829 -19.724 63.982 1.00 36.68 33 GLU E N 1
ATOM 3537 C CA . GLU E 1 53 ? 57.796 -20.039 64.950 1.00 40.42 33 GLU E CA 1
ATOM 3538 C C . GLU E 1 53 ? 58.351 -19.855 66.350 1.00 35.57 33 GLU E C 1
ATOM 3539 O O . GLU E 1 53 ? 59.568 -19.896 66.551 1.00 34.28 33 GLU E O 1
ATOM 3545 N N . ALA E 1 54 ? 57.462 -19.671 67.322 1.00 31.80 34 ALA E N 1
ATOM 3546 C CA . ALA E 1 54 ? 57.893 -19.405 68.685 1.00 27.48 34 ALA E CA 1
ATOM 3547 C C . ALA E 1 54 ? 58.736 -20.529 69.248 1.00 25.55 34 ALA E C 1
ATOM 3548 O O . ALA E 1 54 ? 59.634 -20.272 70.040 1.00 25.57 34 ALA E O 1
ATOM 3550 N N . SER E 1 55 ? 58.473 -21.760 68.814 1.00 26.07 35 SER E N 1
ATOM 3551 C CA . SER E 1 55 ? 59.200 -22.907 69.352 1.00 27.30 35 SER E CA 1
ATOM 3552 C C . SER E 1 55 ? 60.676 -22.888 68.961 1.00 33.16 35 SER E C 1
ATOM 3553 O O . SER E 1 55 ? 61.507 -23.496 69.637 1.00 28.71 35 SER E O 1
ATOM 3556 N N . SER E 1 56 ? 61.017 -22.158 67.901 1.00 29.86 36 SER E N 1
ATOM 3557 C CA . SER E 1 56 ? 62.415 -22.062 67.497 1.00 35.46 36 SER E CA 1
ATOM 3558 C C . SER E 1 56 ? 63.260 -21.338 68.554 1.00 32.15 36 SER E C 1
ATOM 3559 O O . SER E 1 56 ? 64.483 -21.505 68.597 1.00 35.13 36 SER E O 1
ATOM 3562 N N . LEU E 1 57 ? 62.593 -20.574 69.423 1.00 30.36 37 LEU E N 1
ATOM 3563 C CA . LEU E 1 57 ? 63.231 -19.921 70.562 1.00 30.52 37 LEU E CA 1
ATOM 3564 C C . LEU E 1 57 ? 64.045 -20.925 71.359 1.00 31.31 37 LEU E C 1
ATOM 3565 O O . LEU E 1 57 ? 65.117 -20.601 71.868 1.00 37.09 37 LEU E O 1
ATOM 3570 N N . LEU E 1 58 ? 63.542 -22.155 71.430 1.00 29.02 38 LEU E N 1
ATOM 3571 C CA . LEU E 1 58 ? 64.164 -23.213 72.214 1.00 30.90 38 LEU E CA 1
ATOM 3572 C C . LEU E 1 58 ? 65.476 -23.707 71.611 1.00 39.88 38 LEU E C 1
ATOM 3573 O O . LEU E 1 58 ? 66.236 -24.421 72.270 1.00 40.11 38 LEU E O 1
ATOM 3578 N N . GLU E 1 59 ? 65.755 -23.321 70.368 1.00 48.51 39 GLU E N 1
ATOM 3579 C CA . GLU E 1 59 ? 66.924 -23.841 69.675 1.00 59.26 39 GLU E CA 1
ATOM 3580 C C . GLU E 1 59 ? 67.936 -22.741 69.415 1.00 55.78 39 GLU E C 1
ATOM 3581 O O . GLU E 1 59 ? 68.741 -22.840 68.481 1.00 56.84 39 GLU E O 1
ATOM 3587 N N . ALA E 1 60 ? 67.891 -21.685 70.213 1.00 43.99 40 ALA E N 1
ATOM 3588 C CA . ALA E 1 60 ? 68.810 -20.574 70.030 1.00 37.87 40 ALA E CA 1
ATOM 3589 C C . ALA E 1 60 ? 70.196 -21.046 70.363 1.00 47.68 40 ALA E C 1
ATOM 3590 O O . ALA E 1 60 ? 71.160 -20.701 69.706 1.00 45.94 40 ALA E O 1
ATOM 3592 N N . GLY E 1 61 ? 70.277 -21.867 71.393 1.00 51.08 41 GLY E N 1
ATOM 3593 C CA . GLY E 1 61 ? 71.505 -22.539 71.749 1.00 55.87 41 GLY E CA 1
ATOM 3594 C C . GLY E 1 61 ? 72.646 -21.609 72.030 1.00 55.24 41 GLY E C 1
ATOM 3595 O O . GLY E 1 61 ? 72.523 -20.695 72.836 1.00 52.84 41 GLY E O 1
ATOM 3596 N N . ASN E 1 62 ? 73.755 -21.853 71.342 1.00 58.21 42 ASN E N 1
ATOM 3597 C CA . ASN E 1 62 ? 74.948 -21.039 71.475 1.00 61.17 42 ASN E CA 1
ATOM 3598 C C . ASN E 1 62 ? 75.192 -20.117 70.296 1.00 54.08 42 ASN E C 1
ATOM 3599 O O . ASN E 1 62 ? 76.318 -19.757 70.015 1.00 53.55 42 ASN E O 1
ATOM 3604 N N . ALA E 1 63 ? 74.133 -19.731 69.612 1.00 44.23 43 ALA E N 1
ATOM 3605 C CA . ALA E 1 63 ? 74.232 -18.761 68.529 1.00 40.04 43 ALA E CA 1
ATOM 3606 C C . ALA E 1 63 ? 74.758 -17.433 69.071 1.00 36.35 43 ALA E C 1
ATOM 3607 O O . ALA E 1 63 ? 74.551 -17.106 70.242 1.00 46.94 43 ALA E O 1
ATOM 3609 N N . ASP E 1 64 ? 75.457 -16.684 68.225 1.00 35.14 44 ASP E N 1
ATOM 3610 C CA . ASP E 1 64 ? 75.973 -15.386 68.623 1.00 30.15 44 ASP E CA 1
ATOM 3611 C C . ASP E 1 64 ? 74.908 -14.323 68.382 1.00 26.90 44 ASP E C 1
ATOM 3612 O O . ASP E 1 64 ? 74.886 -13.289 69.059 1.00 29.20 44 ASP E O 1
ATOM 3617 N N . ALA E 1 65 ? 74.022 -14.595 67.426 1.00 25.49 45 ALA E N 1
ATOM 3618 C CA . ALA E 1 65 ? 72.937 -13.686 67.078 1.00 21.85 45 ALA E CA 1
ATOM 3619 C C . ALA E 1 65 ? 71.783 -14.464 66.465 1.00 24.39 45 ALA E C 1
ATOM 3620 O O . ALA E 1 65 ? 71.979 -15.548 65.917 1.00 26.94 45 ALA E O 1
ATOM 3622 N N . VAL E 1 66 ? 70.578 -13.917 66.578 1.00 20.99 46 VAL E N 1
ATOM 3623 C CA . VAL E 1 66 ? 69.423 -14.477 65.901 1.00 20.92 46 VAL E CA 1
ATOM 3624 C C . VAL E 1 66 ? 68.920 -13.439 64.918 1.00 19.77 46 VAL E C 1
ATOM 3625 O O . VAL E 1 66 ? 68.744 -12.271 65.283 1.00 22.39 46 VAL E O 1
ATOM 3629 N N . LEU E 1 67 ? 68.714 -13.857 63.672 1.00 21.20 47 LEU E N 1
ATOM 3630 C CA . LEU E 1 67 ? 68.105 -12.990 62.673 1.00 21.58 47 LEU E CA 1
ATOM 3631 C C . LEU E 1 67 ? 66.703 -13.498 62.392 1.00 21.48 47 LEU E C 1
ATOM 3632 O O . LEU E 1 67 ? 66.489 -14.697 62.172 1.00 24.73 47 LEU E O 1
ATOM 3637 N N . VAL E 1 68 ? 65.747 -12.582 62.410 1.00 17.36 48 VAL E N 1
ATOM 3638 C CA . VAL E 1 68 ? 64.374 -12.925 62.092 1.00 15.92 48 VAL E CA 1
ATOM 3639 C C . VAL E 1 68 ? 64.035 -12.413 60.708 1.00 16.98 48 VAL E C 1
ATOM 3640 O O . VAL E 1 68 ? 64.205 -11.230 60.403 1.00 20.58 48 VAL E O 1
ATOM 3644 N N . ASP E 1 69 ? 63.586 -13.326 59.864 1.00 18.42 49 ASP E N 1
ATOM 3645 C CA . ASP E 1 69 ? 63.162 -12.984 58.525 1.00 20.68 49 ASP E CA 1
ATOM 3646 C C . ASP E 1 69 ? 61.794 -12.310 58.574 1.00 24.98 49 ASP E C 1
ATOM 3647 O O . ASP E 1 69 ? 60.780 -12.955 58.834 1.00 26.40 49 ASP E O 1
ATOM 3652 N N . ALA E 1 70 ? 61.778 -11.005 58.340 1.00 27.14 50 ALA E N 1
ATOM 3653 C CA . ALA E 1 70 ? 60.536 -10.248 58.336 1.00 30.05 50 ALA E CA 1
ATOM 3654 C C . ALA E 1 70 ? 60.352 -9.529 56.998 1.00 33.28 50 ALA E C 1
ATOM 3655 O O . ALA E 1 70 ? 59.876 -8.394 56.949 1.00 37.03 50 ALA E O 1
ATOM 3657 N N . ARG E 1 71 ? 60.759 -10.188 55.915 1.00 31.35 51 ARG E N 1
ATOM 3658 C CA . ARG E 1 71 ? 60.574 -9.645 54.572 1.00 29.75 51 ARG E CA 1
ATOM 3659 C C . ARG E 1 71 ? 59.095 -9.614 54.208 1.00 34.67 51 ARG E C 1
ATOM 3660 O O . ARG E 1 71 ? 58.633 -8.671 53.579 1.00 39.13 51 ARG E O 1
ATOM 3668 N N . ASN E 1 72 ? 58.348 -10.630 54.635 1.00 33.14 52 ASN E N 1
ATOM 3669 C CA . ASN E 1 72 ? 56.973 -10.806 54.173 1.00 37.12 52 ASN E CA 1
ATOM 3670 C C . ASN E 1 72 ? 55.880 -10.720 55.221 1.00 46.52 52 ASN E C 1
ATOM 3671 O O . ASN E 1 72 ? 54.813 -10.163 54.951 1.00 51.74 52 ASN E O 1
ATOM 3676 N N . ASP E 1 73 ? 56.125 -11.283 56.403 1.00 46.89 53 ASP E N 1
ATOM 3677 C CA . ASP E 1 73 ? 55.158 -11.168 57.489 1.00 50.56 53 ASP E CA 1
ATOM 3678 C C . ASP E 1 73 ? 55.732 -10.305 58.608 1.00 50.34 53 ASP E C 1
ATOM 3679 O O . ASP E 1 73 ? 56.444 -10.798 59.489 1.00 51.13 53 ASP E O 1
ATOM 3684 N N . LEU E 1 74 ? 55.412 -9.015 58.566 1.00 38.43 54 LEU E N 1
ATOM 3685 C CA . LEU E 1 74 ? 55.961 -8.055 59.513 1.00 26.36 54 LEU E CA 1
ATOM 3686 C C . LEU E 1 74 ? 55.368 -8.250 60.905 1.00 23.20 54 LEU E C 1
ATOM 3687 O O . LEU E 1 74 ? 56.080 -8.177 61.911 1.00 22.42 54 LEU E O 1
ATOM 3692 N N . SER E 1 75 ? 54.074 -8.545 60.950 1.00 22.06 55 SER E N 1
ATOM 3693 C CA . SER E 1 75 ? 53.369 -8.745 62.206 1.00 24.94 55 SER E CA 1
ATOM 3694 C C . SER E 1 75 ? 53.944 -9.945 62.942 1.00 24.48 55 SER E C 1
ATOM 3695 O O . SER E 1 75 ? 54.262 -9.850 64.120 1.00 28.24 55 SER E O 1
ATOM 3698 N N . SER E 1 76 ? 54.106 -11.057 62.230 1.00 23.90 56 SER E N 1
ATOM 3699 C CA . SER E 1 76 ? 54.681 -12.273 62.803 1.00 25.98 56 SER E CA 1
ATOM 3700 C C . SER E 1 76 ? 56.139 -12.081 63.188 1.00 29.45 56 SER E C 1
ATOM 3701 O O . SER E 1 76 ? 56.593 -12.606 64.207 1.00 33.17 56 SER E O 1
ATOM 3704 N N . GLY E 1 77 ? 56.865 -11.338 62.357 1.00 29.42 57 GLY E N 1
ATOM 3705 C CA . GLY E 1 77 ? 58.264 -11.054 62.604 1.00 26.43 57 GLY E CA 1
ATOM 3706 C C . GLY E 1 77 ? 58.427 -10.268 63.884 1.00 29.02 57 GLY E C 1
ATOM 3707 O O . GLY E 1 77 ? 59.245 -10.623 64.741 1.00 29.72 57 GLY E O 1
ATOM 3708 N N . ARG E 1 78 ? 57.629 -9.209 64.021 1.00 32.88 58 ARG E N 1
ATOM 3709 C CA . ARG E 1 78 ? 57.736 -8.327 65.177 1.00 32.31 58 ARG E CA 1
ATOM 3710 C C . ARG E 1 78 ? 57.499 -9.142 66.445 1.00 27.13 58 ARG E C 1
ATOM 3711 O O . ARG E 1 78 ? 58.277 -9.058 67.396 1.00 31.38 58 ARG E O 1
ATOM 3719 N N . GLY E 1 79 ? 56.461 -9.975 66.419 1.00 25.10 59 GLY E N 1
ATOM 3720 C CA . GLY E 1 79 ? 56.158 -10.871 67.523 1.00 22.94 59 GLY E CA 1
ATOM 3721 C C . GLY E 1 79 ? 57.309 -11.781 67.912 1.00 23.29 59 GLY E C 1
ATOM 3722 O O . GLY E 1 79 ? 57.589 -11.954 69.108 1.00 26.02 59 GLY E O 1
ATOM 3723 N N . LEU E 1 80 ? 57.972 -12.364 66.914 1.00 22.95 60 LEU E N 1
ATOM 3724 C CA . LEU E 1 80 ? 59.146 -13.193 67.165 1.00 21.86 60 LEU E CA 1
ATOM 3725 C C . LEU E 1 80 ? 60.273 -12.400 67.818 1.00 21.93 60 LEU E C 1
ATOM 3726 O O . LEU E 1 80 ? 60.870 -12.855 68.802 1.00 23.42 60 LEU E O 1
ATOM 3731 N N . CYS E 1 81 ? 60.542 -11.209 67.284 1.00 23.40 61 CYS E N 1
ATOM 3732 C CA . CYS E 1 81 ? 61.589 -10.355 67.825 1.00 23.56 61 CYS E CA 1
ATOM 3733 C C . CYS E 1 81 ? 61.308 -10.001 69.283 1.00 22.95 61 CYS E C 1
ATOM 3734 O O . CYS E 1 81 ? 62.218 -10.004 70.119 1.00 22.92 61 CYS E O 1
ATOM 3737 N N . ARG E 1 82 ? 60.044 -9.712 69.588 1.00 21.56 62 ARG E N 1
ATOM 3738 C CA . ARG E 1 82 ? 59.671 -9.333 70.944 1.00 22.50 62 ARG E CA 1
ATOM 3739 C C . ARG E 1 82 ? 59.918 -10.476 71.925 1.00 22.17 62 ARG E C 1
ATOM 3740 O O . ARG E 1 82 ? 60.383 -10.251 73.048 1.00 24.26 62 ARG E O 1
ATOM 3748 N N . LEU E 1 83 ? 59.618 -11.702 71.503 1.00 27.55 63 LEU E N 1
ATOM 3749 C CA . LEU E 1 83 ? 59.879 -12.858 72.356 1.00 30.23 63 LEU E CA 1
ATOM 3750 C C . LEU E 1 83 ? 61.372 -13.062 72.527 1.00 31.30 63 LEU E C 1
ATOM 3751 O O . LEU E 1 83 ? 61.843 -13.416 73.609 1.00 33.28 63 LEU E O 1
ATOM 3756 N N . LEU E 1 84 ? 62.113 -12.817 71.452 1.00 28.37 64 LEU E N 1
ATOM 3757 C CA . LEU E 1 84 ? 63.538 -13.055 71.463 1.00 23.21 64 LEU E CA 1
ATOM 3758 C C . LEU E 1 84 ? 64.272 -12.110 72.410 1.00 27.99 64 LEU E C 1
ATOM 3759 O O . LEU E 1 84 ? 65.249 -12.499 73.043 1.00 30.65 64 LEU E O 1
ATOM 3764 N N . SER E 1 85 ? 63.802 -10.902 72.531 1.00 29.46 65 SER E N 1
ATOM 3765 C CA . SER E 1 85 ? 64.423 -9.969 73.402 1.00 31.95 65 SER E CA 1
ATOM 3766 C C . SER E 1 85 ? 63.840 -10.029 74.781 1.00 32.08 65 SER E C 1
ATOM 3767 O O . SER E 1 85 ? 64.262 -9.338 75.677 1.00 36.53 65 SER E O 1
ATOM 3770 N N . SER E 1 86 ? 62.865 -10.875 74.962 1.00 31.58 66 SER E N 1
ATOM 3771 C CA . SER E 1 86 ? 62.234 -10.998 76.243 1.00 34.84 66 SER E CA 1
ATOM 3772 C C . SER E 1 86 ? 63.038 -11.598 77.345 1.00 48.55 66 SER E C 1
ATOM 3773 O O . SER E 1 86 ? 63.831 -12.469 77.134 1.00 49.37 66 SER E O 1
ATOM 3776 N N . THR E 1 87 ? 62.820 -11.107 78.545 1.00 72.71 67 THR E N 1
ATOM 3777 C CA . THR E 1 87 ? 63.304 -11.745 79.748 1.00 107.02 67 THR E CA 1
ATOM 3778 C C . THR E 1 87 ? 64.781 -12.084 79.953 1.00 100.78 67 THR E C 1
ATOM 3779 O O . THR E 1 87 ? 65.6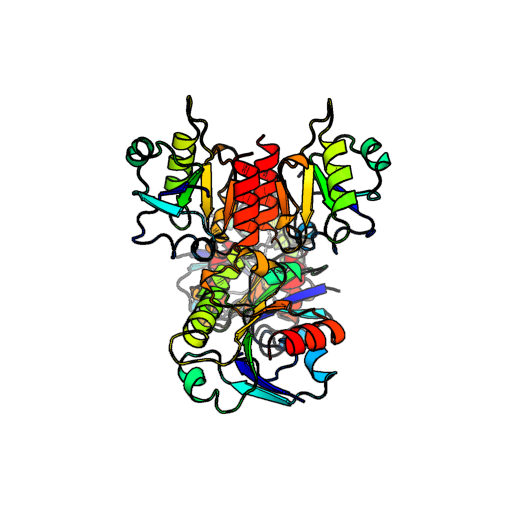44 -11.228 80.054 1.00 113.63 67 THR E O 1
ATOM 3783 N N . GLY E 1 88 ? 65.035 -13.369 80.069 1.00 78.05 68 GLY E N 1
ATOM 3784 C CA . GLY E 1 88 ? 66.336 -13.897 80.347 1.00 61.04 68 GLY E CA 1
ATOM 3785 C C . GLY E 1 88 ? 67.079 -14.258 79.112 1.00 57.95 68 GLY E C 1
ATOM 3786 O O . GLY E 1 88 ? 67.989 -15.045 79.157 1.00 49.32 68 GLY E O 1
ATOM 3787 N N . ARG E 1 89 ? 66.645 -13.704 77.999 1.00 59.97 69 ARG E N 1
ATOM 3788 C CA . ARG E 1 89 ? 67.278 -13.932 76.732 1.00 64.27 69 ARG E CA 1
ATOM 3789 C C . ARG E 1 89 ? 68.210 -12.788 76.522 1.00 65.43 69 ARG E C 1
ATOM 3790 O O . ARG E 1 89 ? 67.797 -11.657 76.550 1.00 70.56 69 ARG E O 1
ATOM 3798 N N . SER E 1 90 ? 69.477 -13.073 76.327 1.00 59.58 70 SER E N 1
ATOM 3799 C CA . SER E 1 90 ? 70.437 -12.023 76.124 1.00 59.34 70 SER E CA 1
ATOM 3800 C C . SER E 1 90 ? 71.217 -12.126 74.835 1.00 51.61 70 SER E C 1
ATOM 3801 O O . SER E 1 90 ? 72.295 -11.596 74.746 1.00 53.33 70 SER E O 1
ATOM 3804 N N . ILE E 1 91 ? 70.684 -12.824 73.846 1.00 44.18 71 ILE E N 1
ATOM 3805 C CA . ILE E 1 91 ? 71.349 -12.981 72.570 1.00 37.19 71 ILE E CA 1
ATOM 3806 C C . ILE E 1 91 ? 70.781 -11.934 71.669 1.00 31.76 71 ILE E C 1
ATOM 3807 O O . ILE E 1 91 ? 69.597 -11.790 71.582 1.00 32.01 71 ILE E O 1
ATOM 3812 N N . PRO E 1 92 ? 71.653 -11.192 71.020 1.00 25.72 72 PRO E N 1
ATOM 3813 C CA . PRO E 1 92 ? 71.273 -10.067 70.157 1.00 22.80 72 PRO E CA 1
ATOM 3814 C C . PRO E 1 92 ? 70.256 -10.486 69.104 1.00 20.88 72 PRO E C 1
ATOM 3815 O O . PRO E 1 92 ? 70.372 -11.571 68.527 1.00 23.03 72 PRO E O 1
ATOM 3819 N N . VAL E 1 93 ? 69.263 -9.632 68.879 1.00 18.35 73 VAL E N 1
ATOM 3820 C CA . VAL E 1 93 ? 68.160 -9.934 67.987 1.00 20.45 73 VAL E CA 1
ATOM 3821 C C . VAL E 1 93 ? 68.170 -8.986 66.805 1.00 18.11 73 VAL E C 1
ATOM 3822 O O . VAL E 1 93 ? 68.125 -7.766 66.982 1.00 20.69 73 VAL E O 1
ATOM 3826 N N . LEU E 1 94 ? 68.218 -9.545 65.599 1.00 16.67 74 LEU E N 1
ATOM 3827 C CA . LEU E 1 94 ? 68.200 -8.733 64.393 1.00 15.82 74 LEU E CA 1
ATOM 3828 C C . LEU E 1 94 ? 66.956 -9.059 63.561 1.00 16.30 74 LEU E C 1
ATOM 3829 O O . LEU E 1 94 ? 66.504 -10.204 63.511 1.00 17.43 74 LEU E O 1
ATOM 3834 N N . ALA E 1 95 ? 66.408 -8.054 62.893 1.00 19.55 75 ALA E N 1
ATOM 3835 C CA . ALA E 1 95 ? 65.352 -8.307 61.930 1.00 20.71 75 ALA E CA 1
ATOM 3836 C C . ALA E 1 95 ? 65.847 -7.985 60.525 1.00 21.51 75 ALA E C 1
ATOM 3837 O O . ALA E 1 95 ? 66.580 -7.009 60.311 1.00 20.79 75 ALA E O 1
ATOM 3839 N N . VAL E 1 96 ? 65.480 -8.838 59.578 1.00 22.19 76 VAL E N 1
ATOM 3840 C CA . VAL E 1 96 ? 65.738 -8.568 58.176 1.00 21.57 76 VAL E CA 1
ATOM 3841 C C . VAL E 1 96 ? 64.433 -8.163 57.535 1.00 24.31 76 VAL E C 1
ATOM 3842 O O . VAL E 1 96 ? 63.496 -8.960 57.459 1.00 26.26 76 VAL E O 1
ATOM 3846 N N . VAL E 1 97 ? 64.368 -6.928 57.064 1.00 25.13 77 VAL E N 1
ATOM 3847 C CA . VAL E 1 97 ? 63.159 -6.449 56.403 1.00 23.73 77 VAL E CA 1
ATOM 3848 C C . VAL E 1 97 ? 63.470 -5.980 54.986 1.00 24.31 77 VAL E C 1
ATOM 3849 O O . VAL E 1 97 ? 64.632 -5.812 54.595 1.00 19.39 77 VAL E O 1
ATOM 3853 N N . SER E 1 98 ? 62.415 -5.789 54.213 1.00 26.53 78 SER E N 1
ATOM 3854 C CA . SER E 1 98 ? 62.534 -5.177 52.908 1.00 27.98 78 SER E CA 1
ATOM 3855 C C . SER E 1 98 ? 62.394 -3.666 53.089 1.00 33.10 78 SER E C 1
ATOM 3856 O O . SER E 1 98 ? 61.958 -3.200 54.146 1.00 32.68 78 SER E O 1
ATOM 3859 N N . GLU E 1 99 ? 62.742 -2.898 52.064 1.00 34.81 79 GLU E N 1
ATOM 3860 C CA . GLU E 1 99 ? 62.812 -1.447 52.211 1.00 40.33 79 GLU E CA 1
ATOM 3861 C C . GLU E 1 99 ? 61.458 -0.838 52.590 1.00 39.44 79 GLU E C 1
ATOM 3862 O O . GLU E 1 99 ? 61.401 0.182 53.276 1.00 40.58 79 GLU E O 1
ATOM 3868 N N . GLY E 1 100 ? 60.377 -1.509 52.194 1.00 38.21 80 GLY E N 1
ATOM 3869 C CA . GLY E 1 100 ? 59.024 -1.043 52.466 1.00 36.87 80 GLY E CA 1
ATOM 3870 C C . GLY E 1 100 ? 58.545 -1.317 53.882 1.00 31.51 80 GLY E C 1
ATOM 3871 O O . GLY E 1 100 ? 57.636 -0.644 54.366 1.00 44.22 80 GLY E O 1
ATOM 3872 N N . GLY E 1 101 ? 59.145 -2.302 54.547 1.00 27.68 81 GLY E N 1
ATOM 3873 C CA . GLY E 1 101 ? 58.774 -2.638 55.917 1.00 22.39 81 GLY E CA 1
ATOM 3874 C C . GLY E 1 101 ? 59.446 -1.783 56.974 1.00 25.27 81 GLY E C 1
ATOM 3875 O O . GLY E 1 101 ? 59.029 -1.769 58.132 1.00 26.60 81 GLY E O 1
ATOM 3876 N N . LEU E 1 102 ? 60.514 -1.096 56.582 1.00 25.28 82 LEU E N 1
ATOM 3877 C CA . LEU E 1 102 ? 61.212 -0.160 57.458 1.00 26.38 82 LEU E CA 1
ATOM 3878 C C . LEU E 1 102 ? 60.280 0.773 58.247 1.00 28.16 82 LEU E C 1
ATOM 3879 O O . LEU E 1 102 ? 60.512 1.033 59.426 1.00 30.91 82 LEU E O 1
ATOM 3884 N N . VAL E 1 103 ? 59.219 1.248 57.596 1.00 27.24 83 VAL E N 1
ATOM 3885 C CA . VAL E 1 103 ? 58.268 2.164 58.215 1.00 30.19 83 VAL E CA 1
ATOM 3886 C C . VAL E 1 103 ? 57.586 1.516 59.419 1.00 27.37 83 VAL E C 1
ATOM 3887 O O . VAL E 1 103 ? 57.251 2.190 60.397 1.00 38.03 83 VAL E O 1
ATOM 3891 N N . ALA E 1 104 ? 57.421 0.200 59.365 1.00 29.75 84 ALA E N 1
ATOM 3892 C CA . ALA E 1 104 ? 56.782 -0.542 60.456 1.00 27.53 84 ALA E CA 1
ATOM 3893 C C . ALA E 1 104 ? 57.727 -0.864 61.617 1.00 27.05 84 ALA E C 1
ATOM 3894 O O . ALA E 1 104 ? 57.271 -1.255 62.686 1.00 28.08 84 ALA E O 1
ATOM 3896 N N . VAL E 1 105 ? 59.035 -0.741 61.397 1.00 23.85 85 VAL E N 1
ATOM 3897 C CA . VAL E 1 105 ? 60.014 -1.121 62.413 1.00 24.66 85 VAL E CA 1
ATOM 3898 C C . VAL E 1 105 ? 60.067 -0.036 63.469 1.00 25.20 85 VAL E C 1
ATOM 3899 O O . VAL E 1 105 ? 60.156 1.144 63.135 1.00 29.64 85 VAL E O 1
ATOM 3903 N N . SER E 1 106 ? 59.991 -0.431 64.739 1.00 23.83 86 SER E N 1
ATOM 3904 C CA . SER E 1 106 ? 60.012 0.536 65.836 1.00 27.08 86 SER E CA 1
ATOM 3905 C C . SER E 1 106 ? 60.579 -0.051 67.129 1.00 30.12 86 SER E C 1
ATOM 3906 O O . SER E 1 106 ? 60.982 -1.218 67.160 1.00 32.53 86 SER E O 1
ATOM 3909 N N . ALA E 1 107 ? 60.603 0.763 68.187 1.00 29.39 87 ALA E N 1
ATOM 3910 C CA . ALA E 1 107 ? 61.200 0.371 69.462 1.00 23.80 87 ALA E CA 1
ATOM 3911 C C . ALA E 1 107 ? 60.492 -0.821 70.092 1.00 22.90 87 ALA E C 1
ATOM 3912 O O . ALA E 1 107 ? 61.136 -1.674 70.709 1.00 22.39 87 ALA E O 1
ATOM 3914 N N . ASP E 1 108 ? 59.178 -0.908 69.892 1.00 22.93 88 ASP E N 1
ATOM 3915 C CA . ASP E 1 108 ? 58.388 -1.964 70.517 1.00 25.89 88 ASP E CA 1
ATOM 3916 C C . ASP E 1 108 ? 58.701 -3.353 69.970 1.00 23.22 88 ASP E C 1
ATOM 3917 O O . ASP E 1 108 ? 58.219 -4.344 70.515 1.00 29.33 88 ASP E O 1
ATOM 3922 N N . TRP E 1 109 ? 59.517 -3.422 68.915 1.00 24.47 89 TRP E N 1
ATOM 3923 C CA . TRP E 1 109 ? 59.999 -4.703 68.376 1.00 22.96 89 TRP E CA 1
ATOM 3924 C C . TRP E 1 109 ? 61.093 -5.311 69.255 1.00 23.92 89 TRP E C 1
ATOM 3925 O O . TRP E 1 109 ? 61.327 -6.521 69.213 1.00 28.78 89 TRP E O 1
ATOM 3936 N N . GLY E 1 110 ? 61.792 -4.466 70.008 1.00 22.69 90 GLY E N 1
ATOM 3937 C CA . GLY E 1 110 ? 62.869 -4.934 70.866 1.00 21.71 90 GLY E CA 1
ATOM 3938 C C . GLY E 1 110 ? 64.110 -5.369 70.105 1.00 23.98 90 GLY E C 1
ATOM 3939 O O . GLY E 1 110 ? 64.783 -6.314 70.500 1.00 28.61 90 GLY E O 1
ATOM 3940 N N . LEU E 1 111 ? 64.408 -4.692 69.002 1.00 22.97 91 LEU E N 1
ATOM 3941 C CA . LEU E 1 111 ? 65.541 -5.070 68.165 1.00 22.53 91 LEU E CA 1
ATOM 3942 C C . LEU E 1 111 ? 66.855 -4.521 68.673 1.00 23.31 91 LEU E C 1
ATOM 3943 O O . LEU E 1 111 ? 66.898 -3.478 69.325 1.00 26.73 91 LEU E O 1
ATOM 3948 N N . ASP E 1 112 ? 67.936 -5.209 68.334 1.00 21.05 92 ASP E N 1
ATOM 3949 C CA . ASP E 1 112 ? 69.269 -4.704 68.632 1.00 23.17 92 ASP E CA 1
ATOM 3950 C C . ASP E 1 112 ? 69.892 -4.117 67.372 1.00 25.92 92 ASP E C 1
ATOM 3951 O O . ASP E 1 112 ? 70.739 -3.228 67.444 1.00 28.26 92 ASP E O 1
ATOM 3956 N N . GLU E 1 113 ? 69.454 -4.618 66.220 1.00 25.53 93 GLU E N 1
ATOM 3957 C CA . GLU E 1 113 ? 69.854 -4.082 64.918 1.00 25.87 93 GLU E CA 1
ATOM 3958 C C . GLU E 1 113 ? 68.827 -4.491 63.860 1.00 25.34 93 GLU E C 1
ATOM 3959 O O . GLU E 1 113 ? 68.116 -5.491 64.019 1.00 27.94 93 GLU E O 1
ATOM 3965 N N . ILE E 1 114 ? 68.753 -3.709 62.787 1.00 21.81 94 ILE E N 1
ATOM 3966 C CA . ILE E 1 114 ? 67.851 -4.002 61.683 1.00 20.46 94 ILE E CA 1
ATOM 3967 C C . ILE E 1 114 ? 68.692 -4.198 60.427 1.00 15.80 94 ILE E C 1
ATOM 3968 O O . ILE E 1 114 ? 69.763 -3.596 60.279 1.00 16.45 94 ILE E O 1
ATOM 3973 N N . LEU E 1 115 ? 68.246 -5.078 59.543 1.00 17.45 95 LEU E N 1
ATOM 3974 C CA . LEU E 1 115 ? 68.970 -5.277 58.298 1.00 19.50 95 LEU E CA 1
ATOM 3975 C C . LEU E 1 115 ? 68.007 -5.231 57.131 1.00 23.20 95 LEU E C 1
ATOM 3976 O O . LEU E 1 115 ? 66.893 -5.749 57.207 1.00 28.01 95 LEU E O 1
ATOM 3981 N N . LEU E 1 116 ? 68.436 -4.589 56.056 1.00 24.34 96 LEU E N 1
ATOM 3982 C CA . LEU E 1 116 ? 67.692 -4.653 54.825 1.00 25.25 96 LEU E CA 1
ATOM 3983 C C . LEU E 1 116 ? 68.143 -5.905 54.131 1.00 24.26 96 LEU E C 1
ATOM 3984 O O . LEU E 1 116 ? 69.289 -6.332 54.310 1.00 22.52 96 LEU E O 1
ATOM 3989 N N . LEU E 1 117 ? 67.260 -6.505 53.342 1.00 25.93 97 LEU E N 1
ATOM 3990 C CA . LEU E 1 117 ? 67.626 -7.731 52.660 1.00 31.97 97 LEU E CA 1
ATOM 3991 C C . LEU E 1 117 ? 68.726 -7.480 51.623 1.00 31.69 97 LEU E C 1
ATOM 3992 O O . LEU E 1 117 ? 69.497 -8.383 51.300 1.00 34.30 97 LEU E O 1
ATOM 3997 N N . SER E 1 118 ? 68.834 -6.236 51.159 1.00 31.07 98 SER E N 1
ATOM 3998 C CA . SER E 1 118 ? 69.759 -5.886 50.076 1.00 29.85 98 SER E CA 1
ATOM 3999 C C . SER E 1 118 ? 71.092 -5.350 50.592 1.00 28.58 98 SER E C 1
ATOM 4000 O O . SER E 1 118 ? 71.951 -4.928 49.805 1.00 29.40 98 SER E O 1
ATOM 4003 N N . THR E 1 119 ? 71.264 -5.391 51.913 1.00 25.00 99 THR E N 1
ATOM 4004 C CA . THR E 1 119 ? 72.479 -4.904 52.565 1.00 24.39 99 THR E CA 1
ATOM 4005 C C . THR E 1 119 ? 73.699 -5.664 52.051 1.00 26.03 99 THR E C 1
ATOM 4006 O O . THR E 1 119 ? 73.668 -6.894 51.927 1.00 29.26 99 THR E O 1
ATOM 4010 N N . GLY E 1 120 ? 74.768 -4.929 51.749 1.00 23.33 100 GLY E N 1
ATOM 4011 C CA . GLY E 1 120 ? 75.996 -5.537 51.255 1.00 24.56 100 GLY E CA 1
ATOM 4012 C C . GLY E 1 120 ? 76.804 -6.214 52.357 1.00 20.42 100 GLY E C 1
ATOM 4013 O O . GLY E 1 120 ? 76.497 -6.088 53.555 1.00 22.64 100 GLY E O 1
ATOM 4014 N N . PRO E 1 121 ? 77.850 -6.954 51.961 1.00 20.45 101 PRO E N 1
ATOM 4015 C CA . PRO E 1 121 ? 78.611 -7.757 52.923 1.00 19.44 101 PRO E CA 1
ATOM 4016 C C . PRO E 1 121 ? 79.354 -6.911 53.958 1.00 21.24 101 PRO E C 1
ATOM 4017 O O . PRO E 1 121 ? 79.344 -7.239 55.149 1.00 19.73 101 PRO E O 1
ATOM 4021 N N . ALA E 1 122 ? 79.982 -5.825 53.523 1.00 24.41 102 ALA E N 1
ATOM 4022 C CA . ALA E 1 122 ? 80.736 -4.995 54.452 1.00 22.56 102 ALA E CA 1
ATOM 4023 C C . ALA E 1 122 ? 79.826 -4.429 55.535 1.00 24.47 102 ALA E C 1
ATOM 4024 O O . ALA E 1 122 ? 80.201 -4.385 56.703 1.00 27.05 102 ALA E O 1
ATOM 4026 N N . GLU E 1 123 ? 78.624 -4.023 55.141 1.00 19.31 103 GLU E N 1
ATOM 4027 C CA . GLU E 1 123 ? 77.680 -3.440 56.073 1.00 20.57 103 GLU E CA 1
ATOM 4028 C C . GLU E 1 123 ? 77.138 -4.513 57.013 1.00 20.54 103 GLU E C 1
ATOM 4029 O O . GLU E 1 123 ? 76.969 -4.261 58.208 1.00 22.77 103 GLU E O 1
ATOM 4035 N N . ILE E 1 124 ? 76.889 -5.712 56.489 1.00 19.17 104 ILE E N 1
ATOM 4036 C CA . ILE E 1 124 ? 76.466 -6.823 57.344 1.00 17.41 104 ILE E CA 1
ATOM 4037 C C . ILE E 1 124 ? 77.563 -7.140 58.359 1.00 17.49 104 ILE E C 1
ATOM 4038 O O . ILE E 1 124 ? 77.292 -7.261 59.556 1.00 17.23 104 ILE E O 1
ATOM 4043 N N . ASP E 1 125 ? 78.801 -7.253 57.886 1.00 20.60 105 ASP E N 1
ATOM 4044 C CA . ASP E 1 125 ? 79.915 -7.538 58.780 1.00 23.93 105 ASP E CA 1
ATOM 4045 C C . ASP E 1 125 ? 80.010 -6.500 59.891 1.00 25.00 105 ASP E C 1
ATOM 4046 O O . ASP E 1 125 ? 80.102 -6.851 61.073 1.00 26.20 105 ASP E O 1
ATOM 4051 N N . ALA E 1 126 ? 79.929 -5.229 59.509 1.00 19.84 106 ALA E N 1
ATOM 4052 C CA . ALA E 1 126 ? 80.067 -4.134 60.458 1.00 24.88 106 ALA E CA 1
ATOM 4053 C C . ALA E 1 126 ? 78.926 -4.094 61.480 1.00 25.38 106 ALA E C 1
ATOM 4054 O O . ALA E 1 126 ? 79.167 -3.917 62.677 1.00 24.29 106 ALA E O 1
ATOM 4056 N N . ARG E 1 127 ? 77.691 -4.282 61.020 1.00 21.89 107 ARG E N 1
ATOM 4057 C CA . ARG E 1 127 ? 76.571 -4.218 61.939 1.00 20.85 107 ARG E CA 1
ATOM 4058 C C . ARG E 1 127 ? 76.594 -5.433 62.867 1.00 24.71 107 ARG E C 1
ATOM 4059 O O . ARG E 1 127 ? 76.230 -5.326 64.048 1.00 27.82 107 ARG E O 1
ATOM 4067 N N . LEU E 1 128 ? 77.063 -6.570 62.350 1.00 20.96 108 LEU E N 1
ATOM 4068 C CA . LEU E 1 128 ? 77.176 -7.768 63.164 1.00 21.50 108 LEU E CA 1
ATOM 4069 C C . LEU E 1 128 ? 78.267 -7.600 64.216 1.00 23.43 108 LEU E C 1
ATOM 4070 O O . LEU E 1 128 ? 78.072 -7.993 65.372 1.00 29.01 108 LEU E O 1
ATOM 4075 N N . ARG E 1 129 ? 79.398 -6.996 63.841 1.00 23.08 109 ARG E N 1
ATOM 4076 C CA . ARG E 1 129 ? 80.473 -6.769 64.813 1.00 24.92 109 ARG E CA 1
ATOM 4077 C C . ARG E 1 129 ? 80.019 -5.842 65.943 1.00 29.00 109 ARG E C 1
ATOM 4078 O O . ARG E 1 129 ? 80.310 -6.095 67.114 1.00 36.56 109 ARG E O 1
ATOM 4086 N N . LEU E 1 130 ? 79.296 -4.783 65.588 1.00 25.35 110 LEU E N 1
ATOM 4087 C CA . LEU E 1 130 ? 78.827 -3.808 66.563 1.00 23.38 110 LEU E CA 1
ATOM 4088 C C . LEU E 1 130 ? 77.745 -4.353 67.481 1.00 23.65 110 LEU E C 1
ATOM 4089 O O . LEU E 1 130 ? 77.617 -3.915 68.625 1.00 25.92 110 LEU E O 1
ATOM 4094 N N . VAL E 1 131 ? 76.964 -5.310 66.994 1.00 22.31 111 VAL E N 1
ATOM 4095 C CA . VAL E 1 131 ? 75.819 -5.772 67.760 1.00 27.49 111 VAL E CA 1
ATOM 4096 C C . VAL E 1 131 ? 76.262 -6.812 68.785 1.00 30.53 111 VAL E C 1
ATOM 4097 O O . VAL E 1 131 ? 75.613 -7.008 69.809 1.00 36.53 111 VAL E O 1
ATOM 4101 N N . VAL E 1 132 ? 77.385 -7.463 68.500 1.00 36.52 112 VAL E N 1
ATOM 4102 C CA . VAL E 1 132 ? 78.008 -8.406 69.419 1.00 40.83 112 VAL E CA 1
ATOM 4103 C C . VAL E 1 132 ? 79.126 -7.693 70.176 1.00 50.30 112 VAL E C 1
ATOM 4104 O O . VAL E 1 132 ? 80.244 -7.573 69.670 1.00 52.79 112 VAL E O 1
ATOM 4108 N N . GLY E 1 133 ? 78.831 -7.212 71.378 1.00 67.60 113 GLY E N 1
ATOM 4109 C CA . GLY E 1 133 ? 79.830 -6.491 72.158 1.00 79.05 113 GLY E CA 1
ATOM 4110 C C . GLY E 1 133 ? 79.938 -6.939 73.605 1.00 80.41 113 GLY E C 1
ATOM 4111 O O . GLY E 1 133 ? 80.766 -6.407 74.359 1.00 82.71 113 GLY E O 1
#

Sequence (566 aa):
MLELLLLTSELYPDPVLPALSLLPHTVRTAPAEASSLLEAGNADAVLVDARNDLSSGRGLCRLLSSTGRSIPVLAVVSEGGLVAVSADWGLDEILLLSTGPAEIDARLRLVVGMLELLLLTSELYPDPVLPALSLLPHTVRTAPAEASSLLEAGNADAVLVDARNDLSSGRGLCRLLSSTGRSIPVLAVVSEGGLVAVSADWGLDEILLLSTGPAEIDARLRLVVGMLELLLLTSELYPDPVLPALSLLPHTVRTAPAEASSLLEAGNADAVLVDARNDLSSGRGLCRLLSSTGRSIPVLAVVSEGGLVAVSADWGLDEILLLSTGPAEIDARLRLVVGMLELLLLTSELYPDPVLPALSLLPHTVRTAPAEASSLLEAGNADAVLVDARNDLSSGRGLCRLLSSTGRSIPVLAVVSEGGLVAVSADWGLDEILLLSTGPAEIDARLRLVVGRMLELLLLTSELYPDPVLPALSLLPHTVRTAPAEASSLLEAGNADAVLVDARNDLSSGRGLCRLLSSTGRSIPVLAVVSEGGLVAVSADWGLDEILLLSTGPAEIDARLRLVVG

CATH classification: 3.40.50.2300

InterPro domains:
  IPR001867 OmpR/PhoB-type DNA-binding domain [PF00486] (145-218)
  IPR001867 OmpR/PhoB-type DNA-binding domain [PS51755] (124-221)
  IPR001867 OmpR/PhoB-type DNA-binding domain [SM00862] (145-219)
  IPR001867 OmpR/PhoB-type DNA-binding domain [cd00383] (132-218)
  IPR011006 CheY-like superfamily [SSF52172] (20-118)
  IPR016032 Signal transduction response regulator, C-terminal effector [SSF46894] (127-218)
  IPR036388 Winged helix-like DNA-binding domain superfamily [G3DSA:1.10.10.10] (120-223)
  IPR039420 Transcriptional regulatory protein WalR-like [PTHR48111] (25-224)
  IPR049170 Transcription regulator GlnR, N-terminal domain [PF21695] (3-111)

Nearest PDB structures (foldseek):
  4o1i-assembly3_E-2  TM=1.006E+00  e=3.976E-21  Mycobacterium tuberculosis
  8hih-assembly1_O  TM=9.869E-01  e=4.647E-18  Mycobacterium tuberculosis H37Rv
  8hih-assembly1_N  TM=9.862E-01  e=5.994E-18  Mycobacterium tuberculosis H37Rv
  8hih-assembly1_Q  TM=9.741E-01  e=1.557E-17  Mycobacterium tuberculosis H37Rv
  4o1h-assembly2_D  TM=9.577E-01  e=8.379E-14  Amycolatopsis mediterranei

B-factor: mean 38.84, std 20.45, range [13.61, 162.2]

Solvent-accessible surface area: 25341 Å² total; per-residue (Å²): 193,24,57,0,2,0,0,4,104,70,152,150,30,69,62,0,1,71,13,3,74,140,28,103,20,93,44,78,61,11,73,32,100,58,71,4,26,150,100,3,58,137,8,52,0,0,0,0,20,0,42,131,80,52,88,56,2,74,29,10,0,118,80,2,49,48,144,77,75,111,39,22,1,0,0,0,0,32,96,71,2,2,123,44,0,42,69,65,4,27,34,82,22,4,2,14,64,84,11,23,44,36,10,0,38,0,1,1,83,53,28,68,82,148,16,57,1,1,1,0,6,96,53,136,149,33,75,61,0,2,70,14,5,79,136,29,105,12,73,36,90,53,10,82,47,104,25,69,6,13,26,103,2,42,123,15,46,0,0,0,0,24,0,40,136,81,53,90,69,3,80,27,13,0,112,63,10,18,81,51,6,160,41,36,24,2,0,0,0,0,35,94,63,3,1,122,44,0,42,66,64,2,32,35,80,25,1,0,16,60,93,9,21,42,39,14,0,27,0,3,0,58,49,32,64,75,192,20,96,1,0,0,0,7,97,70,154,148,26,68,63,0,1,67,16,2,70,25,10,101,20,79,38,105,58,14,82,31,108,51,74,4,20,142,106,6,70,135,9,51,0,0,1,0,19,0,42,130,82,58,93,57,2,83,29,11,0,110,82,5,46,47,139,88,69,115,43,20,1,0,0,0,0,33,71,43,5,1,106,41,1,39,60,67,3,28,12,67,16,1,2,15,62,94,12,27,14,4,18,0,22,0,3,0,71,37,27,69,74,148,32,58,0,2,0,0,5,96,60,142,154,23,67,66,0,0,31,0,3,64,18,9,25,24,85,43,85,58,8,78,31,105,57,76,2,21,155,87,8,63,143,7,55,0,0,0,0,22,0,46,130,83,55,91,54,2,77,30,9,0,110,80,4,45,39,135,80,78,107,42,21,1,0,0,0,0,35,84,16,4,0,102,41,0,40,64,72,4,30,31,77,13,1,1,10,56,60,11,18,13,25,22,0,26,0,2,0,73,7,3,68,43,141,168,32,58,0,1,1,0,6,96,70,149,148,33,69,56,0,2,70,12,5,80,134,26,101,24,66,44,93,52,8,78,34,110,55,76,2,21,154,95,6,59,135,7,51,0,0,0,0,19,0,45,130,81,23,72,67,2,63,30,11,0,114,84,4,45,40,138,69,71,108,44,26,0,0,0,0,0,32,101,8,5,67,41,1,35,55,100,70,1,28,43,88,38,47,2,44,56,91,13,30,48,82,82,0,43,32,87,0,140,137,26,55,122

Secondary structure (DSSP, 8-state):
--EEEEE-SSSSSTTT-GGGGGSS-EEEEE-SSGGGGGG-TT-SEEEEEESS-HHHHHHHHHHHTSTT--S-EEEEE-TTTGGG--GGG--SEEEETT--HHHHHHHHHHHH-/--EEEEE-SSSSSTTT-GGGGGSS-EEEEE-SSGGGGGG--S-SEEEEE-SS-HHHHHHHHHHHSSSSS---EEEEE-GGGTTT--GGG--SEEEETT--HHHHHHHHHHHH-/--EEEEE-SSSSSTTT-GGGGGSS-EEEEE-SSGGGGGG-TT-SEEEEE-SS-HHHHHHHHHHHTSTT--S-EEEEE-GGGGGG--GGG--SEEEETT--HHHHHHHHHHH--/--EEEEE-SSSSSTTT-GGGGGSS-EEEEE-SSGGGGGG-TT-SEEEEE-SS-HHHHHHHHHHHTSSS--S-EEEEE-TTSGGG--GGG--SEEEETT--HHHHHHHHHHHHT-/--EEEEE-SSSSSTTT-GGGGGSS-EEEEE-SSGGGGGG-TT-SEEEEE-SS-HHHHHHHHHHHTSTT--S-EEEEE-TTTGGG--GGG--SEEEETT--HHHHHHHHHHH--

Radius of gyration: 29.11 Å; Cα contacts (8 Å, |Δi|>4): 1160; chains: 5; bounding box: 74×65×78 Å